Protein AF-0000000079080562 (afdb_homodimer)

Foldseek 3Di:
DDDDDPPDPPPPPDDPVVVVVVVVVVVVPPPPPPPPPPPPPPPPPPPCPVCDDQDEDADLVSLLCLLQCCVPDPPDDLVNNLRNLLPYPNLVVDDLVSLLVSLVSLQCCCFVVVPLLSSLSSCQSNVVDVSNLVNNLVVLVVLLCCCLPVHPPPRGLSLLSLLSNLLHPHDPQQNDLDCVRDVNVVSSVVSLVVLLVLLQLLLVLQVVVVPPPPPDDPVVNVVSVVPHDDLSSNQSSLQSLLSNCVNNQLSCCVRPVVSLVSLLVRLVSVQVGRPSHDPVSSVSSVVSNVSSVVSPPPPPPPPPPPVPPPPPPPDD/DDDPDPPDPPPPPDPPVVVVVVVVVVVVPPPPPPPPPPPPPPPPPPPCPVCDDQDEDADLVSLLCLLQCCVPDPPDDLVNNLRNLLPYPNLVVDDLVSLLVSLVSLQCCCFVVVPLLSSLSSCQSNVVDVSNLVNNLVVLVVLLCCCLPVHPPPRGLSLLSLLSNLLHPHDPQQNDLDCVRDVNVVSSVVSLVVLLVLLQLLLVLQVVVVPPPPPDDPPVNVVSVVPHDDLSSNQSSLQSLLSNCVNNQLSCCVRPVVSLVSLLVRLVSVQVGRPSHDPVSSVSSVVSNVSSVVSPPPPPPPPPPPPPPPPPPPDD

Solvent-accessible surface area (backbone atoms only — not comparable to full-atom values): 36280 Å² total; per-residue (Å²): 136,83,77,78,77,82,77,80,82,68,84,69,71,79,71,72,67,66,58,59,59,56,56,57,58,56,62,63,63,66,68,65,76,71,70,85,70,70,78,69,69,70,62,68,69,64,70,67,72,71,74,64,76,77,56,88,40,82,47,70,67,52,48,50,48,56,65,64,30,60,84,70,40,87,81,54,50,74,64,51,51,46,48,21,57,62,65,28,69,47,66,80,72,54,51,70,69,55,45,48,52,50,45,52,50,44,49,43,37,25,35,74,70,60,39,30,63,61,44,50,60,48,44,64,63,46,56,77,36,65,66,45,43,53,50,44,38,50,50,50,51,52,52,54,48,41,36,42,75,75,39,50,82,90,64,46,56,57,37,40,44,44,25,38,53,69,56,46,90,53,56,81,85,43,59,49,67,37,65,90,58,16,44,55,46,22,48,45,52,48,52,52,51,46,37,52,48,54,49,44,53,48,46,50,50,50,55,50,59,72,69,48,65,85,82,60,64,76,64,61,59,48,53,54,59,67,67,48,72,57,57,67,42,49,39,40,30,54,42,39,53,32,44,22,49,67,60,31,43,58,50,38,44,75,72,37,48,67,58,47,49,52,51,53,63,46,49,52,50,44,41,31,60,33,78,72,47,46,36,70,50,24,47,44,45,52,50,42,54,53,48,57,56,54,59,67,51,70,70,73,70,61,62,75,56,74,59,75,67,76,77,65,77,51,78,106,135,86,81,80,79,80,77,80,84,69,83,69,70,79,71,67,68,65,56,57,59,54,54,58,56,55,60,63,64,66,68,65,75,73,69,82,70,70,78,70,67,73,62,68,70,64,72,68,71,71,76,66,77,77,56,87,40,80,48,69,67,52,49,48,48,57,66,67,29,61,84,71,40,86,81,52,52,72,65,51,50,44,49,21,57,62,66,30,69,47,66,80,72,53,52,69,70,54,44,49,52,48,45,50,50,44,49,43,35,24,34,74,70,60,39,31,64,62,44,49,59,45,43,64,62,47,56,77,35,66,66,45,46,54,49,44,39,52,51,50,50,51,52,52,48,41,36,41,75,74,40,51,81,91,65,45,55,57,38,40,45,44,26,38,53,69,55,47,90,52,56,80,87,42,59,47,67,36,65,90,56,17,44,56,48,23,49,45,52,49,52,53,51,47,36,50,48,53,48,43,54,45,46,51,48,49,54,50,58,70,69,48,66,83,82,60,63,76,65,61,59,48,53,54,58,68,68,50,72,57,57,66,41,50,38,40,30,53,42,39,54,30,43,21,49,67,61,32,42,57,51,38,44,76,74,35,48,68,59,46,49,52,50,53,65,48,48,51,51,44,42,30,60,32,78,71,46,45,35,70,48,25,47,44,45,52,52,43,54,54,48,56,56,55,57,68,51,68,70,74,69,64,64,74,56,74,58,74,66,78,77,65,76,52,80,107

Radius of gyration: 35.45 Å; Cα contacts (8 Å, |Δi|>4): 599; chains: 2; bounding box: 99×97×99 Å

InterPro domains:
  IPR056044 Domain of unknown function DUF7627 [PF24628] (63-303)

pLDDT: mean 77.0, std 26.64, range [24.14, 98.62]

Structure (mmCIF, N/CA/C/O backbone):
data_AF-0000000079080562-model_v1
#
loop_
_entity.id
_entity.type
_entity.pdbx_description
1 polymer 'DUF7627 domain-containing protein'
#
loop_
_atom_site.group_PDB
_atom_site.id
_atom_site.type_symbol
_atom_site.label_atom_id
_atom_site.label_alt_id
_atom_site.label_comp_id
_atom_site.label_asym_id
_atom_site.label_entity_id
_atom_site.label_seq_id
_atom_site.pdbx_PDB_ins_code
_atom_site.Cartn_x
_atom_site.Cartn_y
_atom_site.Cartn_z
_atom_site.occupancy
_atom_site.B_iso_or_equiv
_atom_site.auth_seq_id
_atom_site.auth_comp_id
_atom_site.auth_asym_id
_atom_site.auth_atom_id
_atom_site.pdbx_PDB_model_num
ATOM 1 N N . MET A 1 1 ? 1.266 36.375 -52.375 1 26.22 1 MET A N 1
ATOM 2 C CA . MET A 1 1 ? 1.327 35.125 -51.625 1 26.22 1 MET A CA 1
ATOM 3 C C . MET A 1 1 ? 0.136 35 -50.688 1 26.22 1 MET A C 1
ATOM 5 O O . MET A 1 1 ? -0.06 35.844 -49.812 1 26.22 1 MET A O 1
ATOM 9 N N . SER A 1 2 ? -1.02 34.438 -51.156 1 26.39 2 SER A N 1
ATOM 10 C CA . SER A 1 2 ? -2.443 34.531 -50.844 1 26.39 2 SER A CA 1
ATOM 11 C C . SER A 1 2 ? -2.771 33.906 -49.5 1 26.39 2 SER A C 1
ATOM 13 O O . SER A 1 2 ? -2.27 32.844 -49.156 1 26.39 2 SER A O 1
ATOM 15 N N . ARG A 1 3 ? -3.211 34.781 -48.531 1 29.75 3 ARG A N 1
ATOM 16 C CA . ARG A 1 3 ? -3.518 34.719 -47.125 1 29.75 3 ARG A CA 1
ATOM 17 C C . ARG A 1 3 ? -4.621 33.719 -46.844 1 29.75 3 ARG A C 1
ATOM 19 O O . ARG A 1 3 ? -5.738 33.844 -47.344 1 29.75 3 ARG A O 1
ATOM 26 N N . PRO A 1 4 ? -4.246 32.375 -46.625 1 30.38 4 PRO A N 1
ATOM 27 C CA . PRO A 1 4 ? -5.184 31.25 -46.656 1 30.38 4 PRO A CA 1
ATOM 28 C C . PRO A 1 4 ? -6.34 31.422 -45.656 1 30.38 4 PRO A C 1
ATOM 30 O O . PRO A 1 4 ? -6.195 32.125 -44.656 1 30.38 4 PRO A O 1
ATOM 33 N N . GLU A 1 5 ? -7.531 31.438 -46.156 1 25.5 5 GLU A N 1
ATOM 34 C CA . GLU A 1 5 ? -8.898 31.688 -45.688 1 25.5 5 GLU A CA 1
ATOM 35 C C . GLU A 1 5 ? -9.25 30.828 -44.5 1 25.5 5 GLU A C 1
ATOM 37 O O . GLU A 1 5 ? -8.984 29.625 -44.469 1 25.5 5 GLU A O 1
ATOM 42 N N . ARG A 1 6 ? -9.391 31.453 -43.312 1 25.45 6 ARG A N 1
ATOM 43 C CA . ARG A 1 6 ? -9.75 31.078 -41.938 1 25.45 6 ARG A CA 1
ATOM 44 C C . ARG A 1 6 ? -11.086 30.344 -41.906 1 25.45 6 ARG A C 1
ATOM 46 O O . ARG A 1 6 ? -12.141 30.953 -42.156 1 25.45 6 ARG A O 1
ATOM 53 N N . ARG A 1 7 ? -11.109 29.062 -42.375 1 27.81 7 ARG A N 1
ATOM 54 C CA . ARG A 1 7 ? -12.289 28.219 -42.469 1 27.81 7 ARG A CA 1
ATOM 55 C C . ARG A 1 7 ? -13.062 28.219 -41.156 1 27.81 7 ARG A C 1
ATOM 57 O O . ARG A 1 7 ? -12.477 28.078 -40.062 1 27.81 7 ARG A O 1
ATOM 64 N N . SER A 1 8 ? -14.219 28.859 -41.125 1 24.38 8 SER A N 1
ATOM 65 C CA . SER A 1 8 ? -15.234 29.203 -40.125 1 24.38 8 SER A CA 1
ATOM 66 C C . SER A 1 8 ? -15.727 27.969 -39.375 1 24.38 8 SER A C 1
ATOM 68 O O . SER A 1 8 ? -16.109 26.969 -39.969 1 24.38 8 SER A O 1
ATOM 70 N N . LEU A 1 9 ? -15.281 27.734 -38.094 1 25.52 9 LEU A N 1
ATOM 71 C CA . LEU A 1 9 ? -15.336 26.781 -36.969 1 25.52 9 LEU A CA 1
ATOM 72 C C . LEU A 1 9 ? -16.781 26.531 -36.562 1 25.52 9 LEU A C 1
ATOM 74 O O . LEU A 1 9 ? -17.047 26.062 -35.469 1 25.52 9 LEU A O 1
ATOM 78 N N . ALA A 1 10 ? -17.797 27.125 -37.281 1 24.95 10 ALA A N 1
ATOM 79 C CA . ALA A 1 10 ? -19.109 27.297 -36.688 1 24.95 10 ALA A CA 1
ATOM 80 C C . ALA A 1 10 ? -19.734 25.938 -36.375 1 24.95 10 ALA A C 1
ATOM 82 O O . ALA A 1 10 ? -20.656 25.844 -35.531 1 24.95 10 ALA A O 1
ATOM 83 N N . ASP A 1 11 ? -19.703 24.969 -37.25 1 26.59 11 ASP A N 1
ATOM 84 C CA . ASP A 1 11 ? -20.891 24.125 -37.438 1 26.59 11 ASP A CA 1
ATOM 85 C C . ASP A 1 11 ? -21.031 23.156 -36.25 1 26.59 11 ASP A C 1
ATOM 87 O O . ASP A 1 11 ? -20.625 21.984 -36.344 1 26.59 11 ASP A O 1
ATOM 91 N N . ARG A 1 12 ? -20.688 23.562 -35 1 27.81 12 ARG A N 1
ATOM 92 C CA . ARG A 1 12 ? -20.641 22.547 -33.938 1 27.81 12 ARG A CA 1
ATOM 93 C C . ARG A 1 12 ? -22.016 21.953 -33.688 1 27.81 12 ARG A C 1
ATOM 95 O O . ARG A 1 12 ? -22.953 22.672 -33.344 1 27.81 12 ARG A O 1
ATOM 102 N N . THR A 1 13 ? -22.375 20.906 -34.438 1 29.94 13 THR A N 1
ATOM 103 C CA . THR A 1 13 ? -23.625 20.156 -34.406 1 29.94 13 THR A CA 1
ATOM 104 C C . THR A 1 13 ? -24.016 19.844 -32.938 1 29.94 13 THR A C 1
ATOM 106 O O . THR A 1 13 ? -23.172 19.453 -32.156 1 29.94 13 THR A O 1
ATOM 109 N N . PRO A 1 14 ? -25.078 20.422 -32.469 1 32.69 14 PRO A N 1
ATOM 110 C CA . PRO A 1 14 ? -25.641 20.359 -31.125 1 32.69 14 PRO A CA 1
ATOM 111 C C . PRO A 1 14 ? -25.766 18.922 -30.609 1 32.69 14 PRO A C 1
ATOM 113 O O . PRO A 1 14 ? -26.062 18.016 -31.375 1 32.69 14 PRO A O 1
ATOM 116 N N . ASN A 1 15 ? -24.844 18.516 -29.703 1 28.83 15 ASN A N 1
ATOM 117 C CA . ASN A 1 15 ? -24.578 17.203 -29.141 1 28.83 15 ASN A CA 1
ATOM 118 C C . ASN A 1 15 ? -25.844 16.531 -28.656 1 28.83 15 ASN A C 1
ATOM 120 O O . ASN A 1 15 ? -26.672 17.172 -28 1 28.83 15 ASN A O 1
ATOM 124 N N . SER A 1 16 ? -26.219 15.492 -29.375 1 29.5 16 SER A N 1
ATOM 125 C CA . SER A 1 16 ? -27.359 14.578 -29.375 1 29.5 16 SER A CA 1
ATOM 126 C C . SER A 1 16 ? -27.688 14.078 -27.969 1 29.5 16 SER A C 1
ATOM 128 O O . SER A 1 16 ? -28.578 13.242 -27.797 1 29.5 16 SER A O 1
ATOM 130 N N . ARG A 1 17 ? -26.797 14.492 -27.031 1 27.53 17 ARG A N 1
ATOM 131 C CA . ARG A 1 17 ? -26.906 13.82 -25.734 1 27.53 17 ARG A CA 1
ATOM 132 C C . ARG A 1 17 ? -28.219 14.164 -25.047 1 27.53 17 ARG A C 1
ATOM 134 O O . ARG A 1 17 ? -28.719 13.367 -24.25 1 27.53 17 ARG A O 1
ATOM 141 N N . ASN A 1 18 ? -28.562 15.43 -25.25 1 28.5 18 ASN A N 1
ATOM 142 C CA . ASN A 1 18 ? -29.641 15.93 -24.406 1 28.5 18 ASN A CA 1
ATOM 143 C C . ASN A 1 18 ? -30.984 15.312 -24.781 1 28.5 18 ASN A C 1
ATOM 145 O O . ASN A 1 18 ? -31.969 15.445 -24.047 1 28.5 18 ASN A O 1
ATOM 149 N N . GLN A 1 19 ? -31.031 14.938 -26.062 1 32.22 19 GLN A N 1
ATOM 150 C CA . GLN A 1 19 ? -32.375 14.57 -26.547 1 32.22 19 GLN A CA 1
ATOM 151 C C . GLN A 1 19 ? -32.844 13.273 -25.891 1 32.22 19 GLN A C 1
ATOM 153 O O . GLN A 1 19 ? -34.031 13.102 -25.641 1 32.22 19 GLN A O 1
ATOM 158 N N . ARG A 1 20 ? -31.844 12.422 -25.703 1 31.52 20 ARG A N 1
ATOM 159 C CA . ARG A 1 20 ? -32.25 11.07 -25.359 1 31.52 20 ARG A CA 1
ATOM 160 C C . ARG A 1 20 ? -32.844 11.016 -23.953 1 31.52 20 ARG A C 1
ATOM 162 O O . ARG A 1 20 ? -33.594 10.102 -23.609 1 31.52 20 ARG A O 1
ATOM 169 N N . LEU A 1 21 ? -32.344 12.008 -23.141 1 32.84 21 LEU A N 1
ATOM 170 C CA . LEU A 1 21 ? -32.781 11.969 -21.75 1 32.84 21 LEU A CA 1
ATOM 171 C C . LEU A 1 21 ? -34.281 12.25 -21.641 1 32.84 21 LEU A C 1
ATOM 173 O O . LEU A 1 21 ? -34.969 11.641 -20.828 1 32.84 21 LEU A O 1
ATOM 177 N N . PHE A 1 22 ? -34.688 13.156 -22.531 1 37.94 22 PHE A N 1
ATOM 178 C CA . PHE A 1 22 ? -36.062 13.641 -22.422 1 37.94 22 PHE A CA 1
ATOM 179 C C . PHE A 1 22 ? -37.031 12.539 -22.781 1 37.94 22 PHE A C 1
ATOM 181 O O . PHE A 1 22 ? -38.156 12.5 -22.266 1 37.94 22 PHE A O 1
ATOM 188 N N . ALA A 1 23 ? -36.594 11.781 -23.766 1 38.5 23 ALA A N 1
ATOM 189 C CA . ALA A 1 23 ? -37.531 10.789 -24.281 1 38.5 23 ALA A CA 1
ATOM 190 C C . ALA A 1 23 ? -37.906 9.773 -23.203 1 38.5 23 ALA A C 1
ATOM 192 O O . ALA A 1 23 ? -39.031 9.305 -23.125 1 38.5 23 ALA A O 1
ATOM 193 N N . SER A 1 24 ? -36.844 9.516 -22.375 1 33.28 24 SER A N 1
ATOM 194 C CA . SER A 1 24 ? -37.062 8.43 -21.438 1 33.28 24 SER A CA 1
ATOM 195 C C . SER A 1 24 ? -38.031 8.836 -20.328 1 33.28 24 SER A C 1
ATOM 197 O O . SER A 1 24 ? -38.656 7.984 -19.703 1 33.28 24 SER A O 1
ATOM 199 N N . ILE A 1 25 ? -38.031 10.156 -20.047 1 35.88 25 ILE A N 1
ATOM 200 C CA . ILE A 1 25 ? -38.844 10.586 -18.922 1 35.88 25 ILE A CA 1
ATOM 201 C C . ILE A 1 25 ? -40.344 10.461 -19.297 1 35.88 25 ILE A C 1
ATOM 203 O O . ILE A 1 25 ? -41.156 10.078 -18.453 1 35.88 25 ILE A O 1
ATOM 207 N N . GLN A 1 26 ? -40.531 10.805 -20.562 1 34.72 26 GLN A N 1
ATOM 208 C CA . GLN A 1 26 ? -41.938 10.898 -20.953 1 34.72 26 GLN A CA 1
ATOM 209 C C . GLN A 1 26 ? -42.625 9.531 -20.875 1 34.72 26 GLN A C 1
ATOM 211 O O . GLN A 1 26 ? -43.812 9.445 -20.562 1 34.72 26 GLN A O 1
ATOM 216 N N . SER A 1 27 ? -41.781 8.578 -21.312 1 32.78 27 SER A N 1
ATOM 217 C CA . SER A 1 27 ? -42.438 7.281 -21.469 1 32.78 27 SER A CA 1
ATOM 218 C C . SER A 1 27 ? -42.938 6.762 -20.125 1 32.78 27 SER A C 1
ATOM 220 O O . SER A 1 27 ? -43.75 5.836 -20.078 1 32.78 27 SER A O 1
ATOM 222 N N . THR A 1 28 ? -42.219 7.293 -19.031 1 32.28 28 THR A N 1
ATOM 223 C CA . THR A 1 28 ? -42.562 6.715 -17.734 1 32.28 28 THR A CA 1
ATOM 224 C C . THR A 1 28 ? -43.969 7.125 -17.312 1 32.28 28 THR A C 1
ATOM 226 O O . THR A 1 28 ? -44.562 6.5 -16.422 1 32.28 28 THR A O 1
ATOM 229 N N . LEU A 1 29 ? -44.344 8.32 -17.828 1 32.84 29 LEU A N 1
ATOM 230 C CA . LEU A 1 29 ? -45.562 8.828 -17.219 1 32.84 29 LEU A CA 1
ATOM 231 C C . LEU A 1 29 ? -46.781 8 -17.656 1 32.84 29 LEU A C 1
ATOM 233 O O . LEU A 1 29 ? -47.875 8.156 -17.109 1 32.84 29 LEU A O 1
ATOM 237 N N . ASN A 1 30 ? -46.688 7.555 -18.984 1 31.64 30 ASN A N 1
ATOM 238 C CA . ASN A 1 30 ? -47.969 6.98 -19.375 1 31.64 30 ASN A CA 1
ATOM 239 C C . ASN A 1 30 ? -48.25 5.668 -18.656 1 31.64 30 ASN A C 1
ATOM 241 O O . ASN A 1 30 ? -47.531 4.68 -18.859 1 31.64 30 ASN A O 1
ATOM 245 N N . GLY A 1 31 ? -48.594 5.676 -17.375 1 32.25 31 GLY A N 1
ATOM 246 C CA . GLY A 1 31 ? -48.938 4.711 -16.344 1 32.25 31 GLY A CA 1
ATOM 247 C C . GLY A 1 31 ? -49.938 3.674 -16.812 1 32.25 31 GLY A C 1
ATOM 248 O O . GLY A 1 31 ? -51 3.531 -16.234 1 32.25 31 GLY A O 1
ATOM 249 N N . GLY A 1 32 ? -49.906 3.418 -18.203 1 31.72 32 GLY A N 1
ATOM 250 C CA . GLY A 1 32 ? -51 2.529 -18.547 1 31.72 32 GLY A CA 1
ATOM 251 C C . GLY A 1 32 ? -51.062 1.307 -17.656 1 31.72 32 GLY A C 1
ATOM 252 O O . GLY A 1 32 ? -50.094 0.959 -16.984 1 31.72 32 GLY A O 1
ATOM 253 N N . THR A 1 33 ? -52.312 0.915 -17.328 1 36.25 33 THR A N 1
ATOM 254 C CA . THR A 1 33 ? -52.75 -0.177 -16.453 1 36.25 33 THR A CA 1
ATOM 255 C C . THR A 1 33 ? -52 -1.464 -16.797 1 36.25 33 THR A C 1
ATOM 257 O O . THR A 1 33 ? -52.031 -1.923 -17.953 1 36.25 33 THR A O 1
ATOM 260 N N . PRO A 1 34 ? -50.781 -1.65 -16.328 1 34.56 34 PRO A N 1
ATOM 261 C CA . PRO A 1 34 ? -50.031 -2.746 -16.906 1 34.56 34 PRO A CA 1
ATOM 262 C C . PRO A 1 34 ? -50.781 -4.059 -16.953 1 34.56 34 PRO A C 1
ATOM 264 O O . PRO A 1 34 ? -51.562 -4.367 -16.031 1 34.56 34 PRO A O 1
ATOM 267 N N . PRO A 1 35 ? -51.281 -4.398 -18.172 1 33.09 35 PRO A N 1
ATOM 268 C CA . PRO A 1 35 ? -52.062 -5.625 -18.219 1 33.09 35 PRO A CA 1
ATOM 269 C C . PRO A 1 35 ? -51.5 -6.73 -17.328 1 33.09 35 PRO A C 1
ATOM 271 O O . PRO A 1 35 ? -50.312 -6.715 -17 1 33.09 35 PRO A O 1
ATOM 274 N N . THR A 1 36 ? -52.469 -7.527 -16.609 1 33.56 36 THR A N 1
ATOM 275 C CA . THR A 1 36 ? -52.219 -8.672 -15.742 1 33.56 36 THR A CA 1
ATOM 276 C C . THR A 1 36 ? -51.25 -9.648 -16.391 1 33.56 36 THR A C 1
ATOM 278 O O . THR A 1 36 ? -51.594 -10.328 -17.359 1 33.56 36 THR A O 1
ATOM 281 N N . ILE A 1 37 ? -50.094 -9.156 -16.766 1 29.69 37 ILE A N 1
ATOM 282 C CA . ILE A 1 37 ? -49.25 -10.086 -17.516 1 29.69 37 ILE A CA 1
ATOM 283 C C . ILE A 1 37 ? -49.15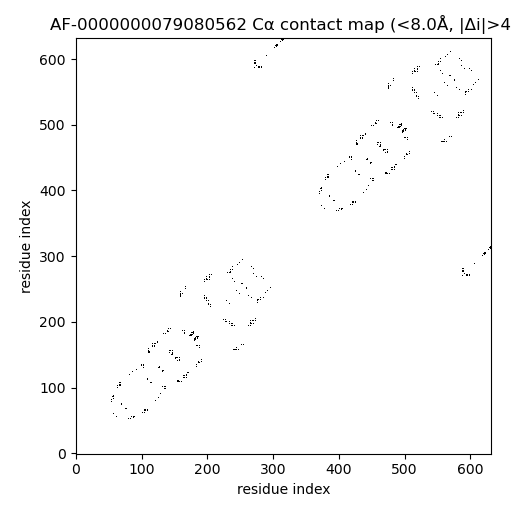6 -11.414 -16.766 1 29.69 37 ILE A C 1
ATOM 285 O O . ILE A 1 37 ? -48.906 -11.445 -15.57 1 29.69 37 ILE A O 1
ATOM 289 N N . ALA A 1 38 ? -49.906 -12.477 -17.312 1 30.75 38 ALA A N 1
ATOM 290 C CA . ALA A 1 38 ? -49.938 -13.883 -16.922 1 30.75 38 ALA A CA 1
ATOM 291 C C . ALA A 1 38 ? -48.562 -14.328 -16.375 1 30.75 38 ALA A C 1
ATOM 293 O O . ALA A 1 38 ? -47.531 -13.867 -16.844 1 30.75 38 ALA A O 1
ATOM 294 N N . ALA A 1 39 ? -48.5 -14.773 -15.156 1 31.03 39 ALA A N 1
ATOM 295 C CA . ALA A 1 39 ? -47.375 -15.406 -14.438 1 31.03 39 ALA A CA 1
ATOM 296 C C . ALA A 1 39 ? -46.562 -16.281 -15.367 1 31.03 39 ALA A C 1
ATOM 298 O O . ALA A 1 39 ? -47.031 -17.328 -15.836 1 31.03 39 ALA A O 1
ATOM 299 N N . ASN A 1 40 ? -46 -15.609 -16.438 1 28.22 40 ASN A N 1
ATOM 300 C CA . ASN A 1 40 ? -45.188 -16.469 -17.297 1 28.22 40 ASN A CA 1
ATOM 301 C C . ASN A 1 40 ? -44.406 -17.484 -16.484 1 28.22 40 ASN A C 1
ATOM 303 O O . ASN A 1 40 ? -43.625 -17.109 -15.609 1 28.22 40 ASN A O 1
ATOM 307 N N . SER A 1 41 ? -45.031 -18.594 -16.203 1 31.11 41 SER A N 1
ATOM 308 C CA . SER A 1 41 ? -44.375 -19.766 -15.641 1 31.11 41 SER A CA 1
ATOM 309 C C . SER A 1 41 ? -42.938 -19.875 -16.109 1 31.11 41 SER A C 1
ATOM 311 O O . SER A 1 41 ? -42.656 -19.938 -17.312 1 31.11 41 SER A O 1
ATOM 313 N N . ARG A 1 42 ? -42.094 -19.047 -15.531 1 31.88 42 ARG A N 1
ATOM 314 C CA . ARG A 1 42 ? -40.688 -19.25 -15.812 1 31.88 42 ARG A CA 1
ATOM 315 C C . ARG A 1 42 ? -40.375 -20.719 -16.078 1 31.88 42 ARG A C 1
ATOM 317 O O . ARG A 1 42 ? -40.438 -21.547 -15.18 1 31.88 42 ARG A O 1
ATOM 324 N N . LYS A 1 43 ? -40.906 -21.094 -17.234 1 33.5 43 LYS A N 1
ATOM 325 C CA . LYS A 1 43 ? -40.375 -22.406 -17.609 1 33.5 43 LYS A CA 1
ATOM 326 C C . LYS A 1 43 ? -38.938 -22.594 -17.109 1 33.5 43 LYS A C 1
ATOM 328 O O . LYS A 1 43 ? -38.094 -21.734 -17.344 1 33.5 43 LYS A O 1
ATOM 333 N N . GLU A 1 44 ? -38.844 -23.094 -15.969 1 34.03 44 GLU A N 1
ATOM 334 C CA . GLU A 1 44 ? -37.531 -23.641 -15.586 1 34.03 44 GLU A CA 1
ATOM 335 C C . GLU A 1 44 ? -36.719 -24.016 -16.812 1 34.03 44 GLU A C 1
ATOM 337 O O . GLU A 1 44 ? -37.125 -24.859 -17.609 1 34.03 44 GLU A O 1
ATOM 342 N N . ARG A 1 45 ? -36.281 -22.984 -17.547 1 34.75 45 ARG A N 1
ATOM 343 C CA . ARG A 1 45 ? -35.344 -23.391 -18.562 1 34.75 45 ARG A CA 1
ATOM 344 C C . ARG A 1 45 ? -34.625 -24.672 -18.156 1 34.75 45 ARG A C 1
ATOM 346 O O . ARG A 1 45 ? -33.906 -24.703 -17.156 1 34.75 45 ARG A O 1
ATOM 353 N N . GLU A 1 46 ? -35.406 -25.641 -18.094 1 31.83 46 GLU A N 1
ATOM 354 C CA . GLU A 1 46 ? -34.688 -26.906 -17.984 1 31.83 46 GLU A CA 1
ATOM 355 C C . GLU A 1 46 ? -33.312 -26.828 -18.625 1 31.83 46 GLU A C 1
ATOM 357 O O . GLU A 1 46 ? -33.188 -26.594 -19.828 1 31.83 46 GLU A O 1
ATOM 362 N N . LYS A 1 47 ? -32.344 -26.031 -18.016 1 39.53 47 LYS A N 1
ATOM 363 C CA . LYS A 1 47 ? -30.984 -26.25 -18.531 1 39.53 47 LYS A CA 1
ATOM 364 C C . LYS A 1 47 ? -30.859 -27.594 -19.234 1 39.53 47 LYS A C 1
ATOM 366 O O . LYS A 1 47 ? -31.016 -28.641 -18.594 1 39.53 47 LYS A O 1
ATOM 371 N N . GLN A 1 48 ? -31.531 -27.672 -20.359 1 33.72 48 GLN A N 1
ATOM 372 C CA . GLN A 1 48 ? -31.219 -28.859 -21.156 1 33.72 48 GLN A CA 1
ATOM 373 C C . GLN A 1 48 ? -29.812 -29.359 -20.859 1 33.72 48 GLN A C 1
ATOM 375 O O . GLN A 1 48 ? -28.828 -28.734 -21.266 1 33.72 48 GLN A O 1
ATOM 380 N N . LYS A 1 49 ? -29.359 -29.562 -19.688 1 44.53 49 LYS A N 1
ATOM 381 C CA . LYS A 1 49 ? -28.203 -30.453 -19.562 1 44.53 49 LYS A CA 1
ATOM 382 C C . LYS A 1 49 ? -28.125 -31.406 -20.75 1 44.53 49 LYS A C 1
ATOM 384 O O . LYS A 1 49 ? -28.875 -32.375 -20.844 1 44.53 49 LYS A O 1
ATOM 389 N N . ALA A 1 50 ? -28.109 -30.797 -21.844 1 47.31 50 ALA A N 1
ATOM 390 C CA . ALA A 1 50 ? -27.984 -31.516 -23.109 1 47.31 50 ALA A CA 1
ATOM 391 C C . ALA A 1 50 ? -27.016 -32.688 -22.969 1 47.31 50 ALA A C 1
ATOM 393 O O . ALA A 1 50 ? -25.812 -32.5 -22.797 1 47.31 50 ALA A O 1
ATOM 394 N N . ASN A 1 51 ? -27.375 -33.719 -22.266 1 54.62 51 ASN A N 1
ATOM 395 C CA . ASN A 1 51 ? -26.703 -35 -22.109 1 54.62 51 ASN A CA 1
ATOM 396 C C . ASN A 1 51 ? -26.172 -35.5 -23.453 1 54.62 51 ASN A C 1
ATOM 398 O O . ASN A 1 51 ? -26.859 -36.219 -24.172 1 54.62 51 ASN A O 1
ATOM 402 N N . GLU A 1 52 ? -25.547 -34.812 -24.109 1 66.38 52 GLU A N 1
ATOM 403 C CA . GLU A 1 52 ? -24.906 -35.375 -25.297 1 66.38 52 GLU A CA 1
ATOM 404 C C . GLU A 1 52 ? -24.203 -36.688 -24.969 1 66.38 52 GLU A C 1
ATOM 406 O O . GLU A 1 52 ? -23.703 -36.875 -23.859 1 66.38 52 GLU A O 1
ATOM 411 N N . PRO A 1 53 ? -24.406 -37.594 -25.781 1 79.75 53 PRO A N 1
ATOM 412 C CA . PRO A 1 53 ? -23.828 -38.906 -25.516 1 79.75 53 PRO A CA 1
ATOM 413 C C . PRO A 1 53 ? -22.312 -38.875 -25.344 1 79.75 53 PRO A C 1
ATOM 415 O O . PRO A 1 53 ? -21.656 -37.969 -25.906 1 79.75 53 PRO A O 1
ATOM 418 N N . ILE A 1 54 ? -21.812 -39.688 -24.5 1 83.62 54 ILE A N 1
ATOM 419 C CA . ILE A 1 54 ? -20.375 -39.844 -24.234 1 83.62 54 ILE A CA 1
ATOM 420 C C . ILE A 1 54 ? -19.672 -40.375 -25.484 1 83.62 54 ILE A C 1
ATOM 422 O O . ILE A 1 54 ? -20.125 -41.344 -26.094 1 83.62 54 ILE A O 1
ATOM 426 N N . GLU A 1 55 ? -18.766 -39.625 -25.938 1 83.12 55 GLU A N 1
ATOM 427 C CA . GLU A 1 55 ? -17.922 -40.062 -27.062 1 83.12 55 GLU A CA 1
ATOM 428 C C . GLU A 1 55 ? -16.828 -41 -26.594 1 83.12 55 GLU A C 1
ATOM 430 O O . GLU A 1 55 ? -16.125 -40.719 -25.625 1 83.12 55 GLU A O 1
ATOM 435 N N . GLU A 1 56 ? -16.719 -42.062 -27.266 1 85 56 GLU A N 1
ATOM 436 C CA . GLU A 1 56 ? -15.688 -43.031 -26.906 1 85 56 GLU A CA 1
ATOM 437 C C . GLU A 1 56 ? -14.312 -42.594 -27.406 1 85 56 GLU A C 1
ATOM 439 O O . GLU A 1 56 ? -14.148 -42.281 -28.578 1 85 56 GLU A O 1
ATOM 444 N N . LEU A 1 57 ? -13.344 -42.594 -26.5 1 87.5 57 LEU A N 1
ATOM 445 C CA . LEU A 1 57 ? -11.953 -42.281 -26.812 1 87.5 57 LEU A CA 1
ATOM 446 C C . LEU A 1 57 ? -11.078 -43.531 -26.734 1 87.5 57 LEU A C 1
ATOM 448 O O . LEU A 1 57 ? -10.914 -44.094 -25.656 1 87.5 57 LEU A O 1
ATOM 452 N N . ASN A 1 58 ? -10.516 -43.875 -27.906 1 87.75 58 ASN A N 1
ATOM 453 C CA . ASN A 1 58 ? -9.898 -45.188 -27.938 1 87.75 58 ASN A CA 1
ATOM 454 C C . ASN A 1 58 ? -8.383 -45.094 -28.047 1 87.75 58 ASN A C 1
ATOM 456 O O . ASN A 1 58 ? -7.688 -46.125 -28.047 1 87.75 58 ASN A O 1
ATOM 460 N N . ASP A 1 59 ? -7.902 -43.969 -28.25 1 89.69 59 ASP A N 1
ATOM 461 C CA . ASP A 1 59 ? -6.453 -43.812 -28.328 1 89.69 59 ASP A CA 1
ATOM 462 C C . ASP A 1 59 ? -6.012 -42.469 -27.812 1 89.69 59 ASP A C 1
ATOM 464 O O . ASP A 1 59 ? -6.848 -41.625 -27.453 1 89.69 59 ASP A O 1
ATOM 468 N N . LEU A 1 60 ? -4.734 -42.375 -27.734 1 92.19 60 LEU A N 1
ATOM 469 C CA . LEU A 1 60 ? -4.125 -41.188 -27.141 1 92.19 60 LEU A CA 1
ATOM 470 C C . LEU A 1 60 ? -4.434 -39.938 -27.984 1 92.19 60 LEU A C 1
ATOM 472 O O . LEU A 1 60 ? -4.734 -38.875 -27.438 1 92.19 60 LEU A O 1
ATOM 476 N N . ASP A 1 61 ? -4.375 -40.062 -29.297 1 91.56 61 ASP A N 1
ATOM 477 C CA . ASP A 1 61 ? -4.605 -38.906 -30.188 1 91.56 61 ASP A CA 1
ATOM 478 C C . ASP A 1 61 ? -6.02 -38.375 -30.031 1 91.56 61 ASP A C 1
ATOM 480 O O . ASP A 1 61 ? -6.227 -37.156 -30.078 1 91.56 61 ASP A O 1
ATOM 484 N N . ALA A 1 62 ? -6.906 -39.219 -29.812 1 89.38 62 ALA A N 1
ATOM 485 C CA . ALA A 1 62 ? -8.289 -38.781 -29.609 1 89.38 62 ALA A CA 1
ATOM 486 C C . ALA A 1 62 ? -8.445 -37.969 -28.328 1 89.38 62 ALA A C 1
ATOM 488 O O . ALA A 1 62 ? -9.18 -37 -28.297 1 89.38 62 ALA A O 1
ATOM 489 N N . ILE A 1 63 ? -7.762 -38.438 -27.312 1 90.12 63 ILE A N 1
ATOM 490 C CA . ILE A 1 63 ? -7.809 -37.75 -26.031 1 90.12 63 ILE A CA 1
ATOM 491 C C . ILE A 1 63 ? -7.184 -36.344 -26.156 1 90.12 63 ILE A C 1
ATOM 493 O O . ILE A 1 63 ? -7.773 -35.344 -25.75 1 90.12 63 ILE A O 1
ATOM 497 N N . ILE A 1 64 ? -6.074 -36.312 -26.797 1 90.94 64 ILE A N 1
ATOM 498 C CA . ILE A 1 64 ? -5.336 -35.062 -26.953 1 90.94 64 ILE A CA 1
ATOM 499 C C . ILE A 1 64 ? -6.145 -34.094 -27.812 1 90.94 64 ILE A C 1
ATOM 501 O O . ILE A 1 64 ? -6.188 -32.906 -27.531 1 90.94 64 ILE A O 1
ATOM 505 N N . THR A 1 65 ? -6.754 -34.594 -28.797 1 88.06 65 THR A N 1
ATOM 506 C CA . THR A 1 65 ? -7.582 -33.75 -29.656 1 88.06 65 THR A CA 1
ATOM 507 C C . THR A 1 65 ? -8.742 -33.156 -28.875 1 88.06 65 THR A C 1
ATOM 509 O O . THR A 1 65 ? -9.109 -32 -29.094 1 88.06 65 THR A O 1
ATOM 512 N N . GLN A 1 66 ? -9.328 -33.969 -27.984 1 85.75 66 GLN A N 1
ATOM 513 C CA . GLN A 1 66 ? -10.406 -33.469 -27.125 1 85.75 66 GLN A CA 1
ATOM 514 C C . GLN A 1 66 ? -9.93 -32.312 -26.25 1 85.75 66 GLN A C 1
ATOM 516 O O . GLN A 1 66 ? -10.633 -31.297 -26.109 1 85.75 66 GLN A O 1
ATOM 521 N N . ILE A 1 67 ? -8.781 -32.469 -25.719 1 85.25 67 ILE A N 1
ATOM 522 C CA . ILE A 1 67 ? -8.219 -31.5 -24.797 1 85.25 67 ILE A CA 1
ATOM 523 C C . ILE A 1 67 ? -7.871 -30.203 -25.547 1 85.25 67 ILE A C 1
ATOM 525 O O . ILE A 1 67 ? -8.133 -29.109 -25.047 1 85.25 67 ILE A O 1
ATOM 529 N N . SER A 1 68 ? -7.371 -30.344 -26.734 1 78.75 68 SER A N 1
ATOM 530 C CA . SER A 1 68 ? -6.891 -29.203 -27.5 1 78.75 68 SER A CA 1
ATOM 531 C C . SER A 1 68 ? -8.039 -28.5 -28.234 1 78.75 68 SER A C 1
ATOM 533 O O . SER A 1 68 ? -7.902 -27.344 -28.656 1 78.75 68 SER A O 1
ATOM 535 N N . ASP A 1 69 ? -9.148 -29.172 -28.453 1 68.38 69 ASP A N 1
ATOM 536 C CA . ASP A 1 69 ? -10.273 -28.703 -29.25 1 68.38 69 ASP A CA 1
ATOM 537 C C . ASP A 1 69 ? -11.07 -27.641 -28.484 1 68.38 69 ASP A C 1
ATOM 539 O O . ASP A 1 69 ? -12.008 -27.062 -29.031 1 68.38 69 ASP A O 1
ATOM 543 N N . LEU A 1 70 ? -10.938 -27.422 -27.219 1 62.22 70 LEU A N 1
ATOM 544 C CA . LEU A 1 70 ? -11.82 -26.5 -26.5 1 62.22 70 LEU A CA 1
ATOM 545 C C . LEU A 1 70 ? -12.016 -25.219 -27.297 1 62.22 70 LEU A C 1
ATOM 547 O O . LEU A 1 70 ? -13.117 -24.656 -27.328 1 62.22 70 LEU A O 1
ATOM 551 N N . LYS A 1 71 ? -11.016 -24.562 -27.859 1 58 71 LYS A N 1
ATOM 552 C CA . LYS A 1 71 ? -11.203 -23.344 -28.625 1 58 71 LYS A CA 1
ATOM 553 C C . LYS A 1 71 ? -11.766 -23.641 -30.016 1 58 71 LYS A C 1
ATOM 555 O O . LYS A 1 71 ? -12.336 -22.766 -30.656 1 58 71 LYS A O 1
ATOM 560 N N . ILE A 1 72 ? -11.484 -24.781 -30.484 1 50.34 72 ILE A N 1
ATOM 561 C CA . ILE A 1 72 ? -11.781 -25 -31.891 1 50.34 72 ILE A CA 1
ATOM 562 C C . ILE A 1 72 ? -13.242 -25.422 -32.031 1 50.34 72 ILE A C 1
ATOM 564 O O . ILE A 1 72 ? -13.922 -25.016 -33 1 50.34 72 ILE A O 1
ATOM 568 N N . ARG A 1 73 ? -13.711 -26.312 -31.203 1 50.5 73 ARG A N 1
ATOM 569 C CA . ARG A 1 73 ? -15.047 -26.828 -31.484 1 50.5 73 ARG A CA 1
ATOM 570 C C . ARG A 1 73 ? -16.078 -26.219 -30.562 1 50.5 73 ARG A C 1
ATOM 572 O O . ARG A 1 73 ? -15.961 -26.328 -29.328 1 50.5 73 ARG A O 1
ATOM 579 N N . SER A 1 74 ? -16.672 -25.266 -31.047 1 50.44 74 SER A N 1
ATOM 580 C CA . SER A 1 74 ? -17.812 -24.625 -30.391 1 50.44 74 SER A CA 1
ATOM 581 C C . SER A 1 74 ? -18.781 -25.656 -29.844 1 50.44 74 SER A C 1
ATOM 583 O O . SER A 1 74 ? -19.656 -25.328 -29.047 1 50.44 74 SER A O 1
ATOM 585 N N . ASP A 1 75 ? -18.703 -26.828 -30.359 1 48.62 75 ASP A N 1
ATOM 586 C CA . ASP A 1 75 ? -19.781 -27.781 -30.172 1 48.62 75 ASP A CA 1
ATOM 587 C C . ASP A 1 75 ? -19.625 -28.547 -28.844 1 48.62 75 ASP A C 1
ATOM 589 O O . ASP A 1 75 ? -20.562 -29.219 -28.391 1 48.62 75 ASP A O 1
ATOM 593 N N . ARG A 1 76 ? -18.422 -28.688 -28.297 1 59.44 76 ARG A N 1
ATOM 594 C CA . ARG A 1 76 ? -18.359 -29.5 -27.094 1 59.44 76 ARG A CA 1
ATOM 595 C C . ARG A 1 76 ? -18.062 -28.656 -25.859 1 59.44 76 ARG A C 1
ATOM 597 O O . ARG A 1 76 ? -17.141 -27.844 -25.875 1 59.44 76 ARG A O 1
ATOM 604 N N . SER A 1 77 ? -19 -28.703 -25.078 1 74.31 77 SER A N 1
ATOM 605 C CA . SER A 1 77 ? -18.859 -27.953 -23.828 1 74.31 77 SER A CA 1
ATOM 606 C C . SER A 1 77 ? -17.781 -28.562 -22.938 1 74.31 77 SER A C 1
ATOM 608 O O . SER A 1 77 ? -17.422 -29.734 -23.094 1 74.31 77 SER A O 1
ATOM 610 N N . ALA A 1 78 ? -17 -27.875 -22.25 1 80.19 78 ALA A N 1
ATOM 611 C CA . ALA A 1 78 ? -16.016 -28.312 -21.266 1 80.19 78 ALA A CA 1
ATOM 612 C C . ALA A 1 78 ? -16.562 -29.469 -20.438 1 80.19 78 ALA A C 1
ATOM 614 O O . ALA A 1 78 ? -15.82 -30.406 -20.109 1 80.19 78 ALA A O 1
ATOM 615 N N . LEU A 1 79 ? -17.781 -29.406 -20.25 1 83.19 79 LEU A N 1
ATOM 616 C CA . LEU A 1 79 ? -18.406 -30.438 -19.453 1 83.19 79 LEU A CA 1
ATOM 617 C C . LEU A 1 79 ? -18.453 -31.766 -20.203 1 83.19 79 LEU A C 1
ATOM 619 O O . LEU A 1 79 ? -18.25 -32.844 -19.625 1 83.19 79 LEU A O 1
ATOM 623 N N . GLN A 1 80 ? -18.703 -31.688 -21.438 1 83.94 80 GLN A N 1
ATOM 624 C CA . GLN A 1 80 ? -18.75 -32.875 -22.25 1 83.94 80 GLN A CA 1
ATOM 625 C C . GLN A 1 80 ? -17.359 -33.531 -22.359 1 83.94 80 GLN A C 1
ATOM 627 O O . GLN A 1 80 ? -17.234 -34.75 -22.281 1 83.94 80 GLN A O 1
ATOM 632 N N . ILE A 1 81 ? -16.438 -32.719 -22.578 1 85.88 81 ILE A N 1
ATOM 633 C CA . ILE A 1 81 ? -15.07 -33.25 -22.672 1 85.88 81 ILE A CA 1
ATOM 634 C C . ILE A 1 81 ? -14.688 -33.938 -21.359 1 85.88 81 ILE A C 1
ATOM 636 O O . ILE A 1 81 ? -14.109 -35.031 -21.375 1 85.88 81 ILE A O 1
ATOM 640 N N . LYS A 1 82 ? -15 -33.344 -20.328 1 87.5 82 LYS A N 1
ATOM 641 C CA . LYS A 1 82 ? -14.719 -33.938 -19.016 1 87.5 82 LYS A CA 1
ATOM 642 C C . LYS A 1 82 ? -15.406 -35.281 -18.875 1 87.5 82 LYS A C 1
ATOM 644 O O . LYS A 1 82 ? -14.812 -36.219 -18.375 1 87.5 82 LYS A O 1
ATOM 649 N N . ARG A 1 83 ? -16.625 -35.312 -19.328 1 88.19 83 ARG A N 1
ATOM 650 C CA . ARG A 1 83 ? -17.375 -36.562 -19.281 1 88.19 83 ARG A CA 1
ATOM 651 C C . ARG A 1 83 ? -16.734 -37.625 -20.172 1 88.19 83 ARG A C 1
ATOM 653 O O . ARG A 1 83 ? -16.625 -38.781 -19.781 1 88.19 83 ARG A O 1
ATOM 660 N N . ASN A 1 84 ? -16.375 -37.188 -21.281 1 89 84 ASN A N 1
ATOM 661 C CA . ASN A 1 84 ? -15.727 -38.125 -22.219 1 89 84 ASN A CA 1
ATOM 662 C C . ASN A 1 84 ? -14.438 -38.688 -21.625 1 89 84 ASN A C 1
ATOM 664 O O . ASN A 1 84 ? -14.188 -39.875 -21.719 1 89 84 ASN A O 1
ATOM 668 N N . ILE A 1 85 ? -13.719 -37.875 -21.031 1 89 85 ILE A N 1
ATOM 669 C CA . ILE A 1 85 ? -12.43 -38.281 -20.469 1 89 85 ILE A CA 1
ATOM 670 C C . ILE A 1 85 ? -12.656 -39.125 -19.234 1 89 85 ILE A C 1
ATOM 672 O O . ILE A 1 85 ? -11.977 -40.156 -19.062 1 89 85 ILE A O 1
ATOM 676 N N . SER A 1 86 ? -13.617 -38.812 -18.484 1 89.5 86 SER A N 1
ATOM 677 C CA . SER A 1 86 ? -13.914 -39.562 -17.266 1 89.5 86 SER A CA 1
ATOM 678 C C . SER A 1 86 ? -14.367 -41 -17.609 1 89.5 86 SER A C 1
ATOM 680 O O . SER A 1 86 ? -14.109 -41.938 -16.844 1 89.5 86 SER A O 1
ATOM 682 N N . ALA A 1 87 ? -14.93 -41.062 -18.734 1 89.38 87 ALA A N 1
ATOM 683 C CA . ALA A 1 87 ? -15.492 -42.344 -19.125 1 89.38 87 ALA A CA 1
ATOM 684 C C . ALA A 1 87 ? -14.508 -43.125 -20 1 89.38 87 ALA A C 1
ATOM 686 O O . ALA A 1 87 ? -14.789 -44.281 -20.391 1 89.38 87 ALA A O 1
ATOM 687 N N . CYS A 1 88 ? -13.453 -42.625 -20.281 1 89.69 88 CYS A N 1
ATOM 688 C CA . CYS A 1 88 ? -12.516 -43.188 -21.234 1 89.69 88 CYS A CA 1
ATOM 689 C C . CYS A 1 88 ? -11.766 -44.375 -20.625 1 89.69 88 CYS A C 1
ATOM 691 O O . CYS A 1 88 ? -10.953 -44.188 -19.703 1 89.69 88 CYS A O 1
ATOM 693 N N . GLY A 1 89 ? -11.961 -45.594 -21.078 1 87.62 89 GLY A N 1
ATOM 694 C CA . GLY A 1 89 ? -11.305 -46.781 -20.562 1 87.62 89 GLY A CA 1
ATOM 695 C C . GLY A 1 89 ? -9.852 -46.906 -20.984 1 87.62 89 GLY A C 1
ATOM 696 O O . GLY A 1 89 ? -9.07 -47.625 -20.344 1 87.62 89 GLY A O 1
ATOM 697 N N . PHE A 1 90 ? -9.484 -46.25 -22 1 92.31 90 PHE A N 1
ATOM 698 C CA . PHE A 1 90 ? -8.133 -46.281 -22.547 1 92.31 90 PHE A CA 1
ATOM 699 C C . PHE A 1 90 ? -7.125 -45.75 -21.547 1 92.31 90 PHE A C 1
ATOM 701 O O . PHE A 1 90 ? -5.953 -46.125 -21.562 1 92.31 90 PHE A O 1
ATOM 708 N N . LEU A 1 91 ? -7.488 -44.938 -20.625 1 93.31 91 LEU A N 1
ATOM 709 C CA . LEU A 1 91 ? -6.613 -44.25 -19.672 1 93.31 91 LEU A CA 1
ATOM 710 C C . LEU A 1 91 ? -5.883 -45.281 -18.797 1 93.31 91 LEU A C 1
ATOM 712 O O . LEU A 1 91 ? -4.723 -45.094 -18.438 1 93.31 91 LEU A O 1
ATOM 716 N N . SER A 1 92 ? -6.594 -46.375 -18.547 1 91.75 92 SER A N 1
ATOM 717 C CA . SER A 1 92 ? -6.031 -47.406 -17.672 1 91.75 92 SER A CA 1
ATOM 718 C C . SER A 1 92 ? -4.918 -48.188 -18.375 1 91.75 92 SER A C 1
ATOM 720 O O . SER A 1 92 ? -4.117 -48.844 -17.719 1 91.75 92 SER A O 1
ATOM 722 N N . GLN A 1 93 ? -4.855 -48.062 -19.656 1 92.69 93 GLN A N 1
ATOM 723 C CA . GLN A 1 93 ? -3.9 -48.844 -20.422 1 92.69 93 GLN A CA 1
ATOM 724 C C . GLN A 1 93 ? -2.688 -48 -20.812 1 92.69 93 GLN A C 1
ATOM 726 O O . GLN A 1 93 ? -1.717 -48.531 -21.375 1 92.69 93 GLN A O 1
ATOM 731 N N . MET A 1 94 ? -2.699 -46.812 -20.469 1 94.06 94 MET A N 1
ATOM 732 C CA . MET A 1 94 ? -1.659 -45.875 -20.906 1 94.06 94 MET A CA 1
ATOM 733 C C . MET A 1 94 ? -0.373 -46.094 -20.109 1 94.06 94 MET A C 1
ATOM 735 O O . MET A 1 94 ? -0.415 -46.375 -18.906 1 94.06 94 MET A O 1
ATOM 739 N N . ASN A 1 95 ? 0.719 -46 -20.812 1 93.31 95 ASN A N 1
ATOM 740 C CA . ASN A 1 95 ? 2.023 -46.062 -20.172 1 93.31 95 ASN A CA 1
ATOM 741 C C . ASN A 1 95 ? 2.549 -44.688 -19.812 1 93.31 95 ASN A C 1
ATOM 743 O O . ASN A 1 95 ? 1.853 -43.688 -19.984 1 93.31 95 ASN A O 1
ATOM 747 N N . GLU A 1 96 ? 3.748 -44.656 -19.344 1 94.75 96 GLU A N 1
ATOM 748 C CA . GLU A 1 96 ? 4.32 -43.406 -18.844 1 94.75 96 GLU A CA 1
ATOM 749 C C . GLU A 1 96 ? 4.52 -42.406 -19.969 1 94.75 96 GLU A C 1
ATOM 751 O O . GLU A 1 96 ? 4.293 -41.219 -19.781 1 94.75 96 GLU A O 1
ATOM 756 N N . ASP A 1 97 ? 4.949 -42.875 -21.078 1 95.5 97 ASP A N 1
ATOM 757 C CA . ASP A 1 97 ? 5.168 -42 -22.219 1 95.5 97 ASP A CA 1
ATOM 758 C C . ASP A 1 97 ? 3.861 -41.375 -22.688 1 95.5 97 ASP A C 1
ATOM 760 O O . ASP A 1 97 ? 3.832 -40.188 -23.062 1 95.5 97 ASP A O 1
ATOM 764 N N . ASP A 1 98 ? 2.846 -42.156 -22.672 1 96 98 ASP A N 1
ATOM 765 C CA . ASP A 1 98 ? 1.526 -41.656 -23.031 1 96 98 ASP A CA 1
ATOM 766 C C . ASP A 1 98 ? 1.079 -40.531 -22.078 1 96 98 ASP A C 1
ATOM 768 O O . ASP A 1 98 ? 0.601 -39.5 -22.5 1 96 98 ASP A O 1
ATOM 772 N N . TRP A 1 99 ? 1.305 -40.781 -20.812 1 96.88 99 TRP A N 1
ATOM 773 C CA . TRP A 1 99 ? 0.912 -39.812 -19.797 1 96.88 99 TRP A CA 1
ATOM 774 C C . TRP A 1 99 ? 1.725 -38.531 -19.922 1 96.88 99 TRP A C 1
ATOM 776 O O . TRP A 1 99 ? 1.198 -37.438 -19.719 1 96.88 99 TRP A O 1
ATOM 786 N N . ASN A 1 100 ? 2.982 -38.688 -20.281 1 97 100 ASN A N 1
ATOM 787 C CA . ASN A 1 100 ? 3.814 -37.531 -20.531 1 97 100 ASN A CA 1
ATOM 788 C C . ASN A 1 100 ? 3.244 -36.656 -21.656 1 97 100 ASN A C 1
ATOM 790 O O . ASN A 1 100 ? 3.189 -35.438 -21.531 1 97 100 ASN A O 1
ATOM 794 N N . GLU A 1 101 ? 2.826 -37.281 -22.625 1 95.81 101 GLU A N 1
ATOM 795 C CA . GLU A 1 101 ? 2.27 -36.562 -23.766 1 95.81 101 GLU A CA 1
ATOM 796 C C . GLU A 1 101 ? 0.975 -35.844 -23.391 1 95.81 101 GLU A C 1
ATOM 798 O O . GLU A 1 101 ? 0.759 -34.688 -23.781 1 95.81 101 GLU A O 1
ATOM 803 N N . ILE A 1 102 ? 0.154 -36.5 -22.625 1 94.81 102 ILE A N 1
ATOM 804 C CA . ILE A 1 102 ? -1.11 -35.906 -22.188 1 94.81 102 ILE A CA 1
ATOM 805 C C . ILE A 1 102 ? -0.84 -34.719 -21.281 1 94.81 102 ILE A C 1
ATOM 807 O O . ILE A 1 102 ? -1.477 -33.688 -21.422 1 94.81 102 ILE A O 1
ATOM 811 N N . CYS A 1 103 ? 0.07 -34.938 -20.406 1 96.69 103 CYS A N 1
ATOM 812 C CA . CYS A 1 103 ? 0.382 -33.844 -19.469 1 96.69 103 CYS A CA 1
ATOM 813 C C . CYS A 1 103 ? 0.934 -32.625 -20.203 1 96.69 103 CYS A C 1
ATOM 815 O O . CYS A 1 103 ? 0.579 -31.5 -19.875 1 96.69 103 CYS A O 1
ATOM 817 N N . LYS A 1 104 ? 1.73 -32.844 -21.172 1 94.5 104 LYS A N 1
ATOM 818 C CA . LYS A 1 104 ? 2.24 -31.734 -21.984 1 94.5 104 LYS A CA 1
ATOM 819 C C . LYS A 1 104 ? 1.106 -31.016 -22.703 1 94.5 104 LYS A C 1
ATOM 821 O O . LYS A 1 104 ? 1.102 -29.781 -22.781 1 94.5 104 LYS A O 1
ATOM 826 N N . SER A 1 105 ? 0.232 -31.766 -23.203 1 93.88 105 SER A N 1
ATOM 827 C CA . SER A 1 105 ? -0.92 -31.188 -23.891 1 93.88 105 SER A CA 1
ATOM 828 C C . SER A 1 105 ? -1.774 -30.359 -22.922 1 93.88 105 SER A C 1
ATOM 830 O O . SER A 1 105 ? -2.215 -29.266 -23.266 1 93.88 105 SER A O 1
ATOM 832 N N . LEU A 1 106 ? -2.012 -30.922 -21.75 1 95.44 106 LEU A N 1
ATOM 833 C CA . LEU A 1 106 ? -2.775 -30.219 -20.734 1 95.44 106 LEU A CA 1
ATOM 834 C C . LEU A 1 106 ? -2.098 -28.906 -20.359 1 95.44 106 LEU A C 1
ATOM 836 O O . LEU A 1 106 ? -2.748 -27.859 -20.312 1 95.44 106 LEU A O 1
ATOM 840 N N . VAL A 1 107 ? -0.828 -28.984 -20.156 1 96 107 VAL A N 1
ATOM 841 C CA . VAL A 1 107 ? -0.052 -27.812 -19.781 1 96 107 VAL A CA 1
ATOM 842 C C . VAL A 1 107 ? -0.086 -26.781 -20.906 1 96 107 VAL A C 1
ATOM 844 O O . VAL A 1 107 ? -0.265 -25.594 -20.656 1 96 107 VAL A O 1
ATOM 847 N N . GLY A 1 108 ? 0.079 -27.25 -22.109 1 93.25 108 GLY A N 1
ATOM 848 C CA . GLY A 1 108 ? -0.032 -26.344 -23.25 1 93.25 108 GLY A CA 1
ATOM 849 C C . GLY A 1 108 ? -1.371 -25.641 -23.328 1 93.25 108 GLY A C 1
ATOM 850 O O . GLY A 1 108 ? -1.429 -24.438 -23.562 1 93.25 108 GLY A O 1
ATOM 851 N N . THR A 1 109 ? -2.375 -26.344 -23.094 1 92.81 109 THR A N 1
ATOM 852 C CA . THR A 1 109 ? -3.723 -25.797 -23.125 1 92.81 109 THR A CA 1
ATOM 853 C C . THR A 1 109 ? -3.9 -24.766 -22.016 1 92.81 109 THR A C 1
ATOM 855 O O . THR A 1 109 ? -4.523 -23.719 -22.219 1 92.81 109 THR A O 1
ATOM 858 N N . ALA A 1 110 ? -3.346 -25.047 -20.859 1 94.56 110 ALA A N 1
ATOM 859 C CA . ALA A 1 110 ? -3.467 -24.141 -19.719 1 94.56 110 ALA A CA 1
ATOM 860 C C . ALA A 1 110 ? -2.619 -22.891 -19.938 1 94.56 110 ALA A C 1
ATOM 862 O O . ALA A 1 110 ? -3.105 -21.766 -19.75 1 94.56 110 ALA A O 1
ATOM 863 N N . LEU A 1 111 ? -1.428 -23.031 -20.422 1 94.88 111 LEU A N 1
ATOM 864 C CA . LEU A 1 111 ? -0.461 -21.938 -20.391 1 94.88 111 LEU A CA 1
ATOM 865 C C . LEU A 1 111 ? -0.424 -21.203 -21.719 1 94.88 111 LEU A C 1
ATOM 867 O O . LEU A 1 111 ? -0.252 -19.984 -21.75 1 94.88 111 LEU A O 1
ATOM 871 N N . THR A 1 112 ? -0.542 -21.859 -22.781 1 90.81 112 THR A N 1
ATOM 872 C CA . THR A 1 112 ? -0.485 -21.234 -24.094 1 90.81 112 THR A CA 1
ATOM 873 C C . THR A 1 112 ? -1.86 -20.719 -24.516 1 90.81 112 THR A C 1
ATOM 875 O O . THR A 1 112 ? -1.986 -19.594 -25 1 90.81 112 THR A O 1
ATOM 878 N N . ASP A 1 113 ? -2.9 -21.516 -24.234 1 88.38 113 ASP A N 1
ATOM 879 C CA . ASP A 1 113 ? -4.246 -21.125 -24.656 1 88.38 113 ASP A CA 1
ATOM 880 C C . ASP A 1 113 ? -4.98 -20.375 -23.547 1 88.38 113 ASP A C 1
ATOM 882 O O . ASP A 1 113 ? -6.027 -19.781 -23.797 1 88.38 113 ASP A O 1
ATOM 886 N N . GLY A 1 114 ? -4.539 -20.484 -22.375 1 89.75 114 GLY A N 1
ATOM 887 C CA . GLY A 1 114 ? -5.113 -19.734 -21.266 1 89.75 114 GLY A CA 1
ATOM 888 C C . GLY A 1 114 ? -6.305 -20.422 -20.625 1 89.75 114 GLY A C 1
ATOM 889 O O . GLY A 1 114 ? -7.07 -19.797 -19.891 1 89.75 114 GLY A O 1
ATOM 890 N N . GLU A 1 115 ? -6.48 -21.656 -20.875 1 91.44 115 GLU A N 1
ATOM 891 C CA . GLU A 1 115 ? -7.633 -22.391 -20.344 1 91.44 115 GLU A CA 1
ATOM 892 C C . GLU A 1 115 ? -7.293 -23.109 -19.047 1 91.44 115 GLU A C 1
ATOM 894 O O . GLU A 1 115 ? -7.441 -24.328 -18.938 1 91.44 115 GLU A O 1
ATOM 899 N N . THR A 1 116 ? -6.941 -22.391 -18.078 1 94.06 116 THR A N 1
ATOM 900 C CA . THR A 1 116 ? -6.438 -22.938 -16.828 1 94.06 116 THR A CA 1
ATOM 901 C C . THR A 1 116 ? -7.547 -23.656 -16.062 1 94.06 116 THR A C 1
ATOM 903 O O . THR A 1 116 ? -7.352 -24.781 -15.594 1 94.06 116 THR A O 1
ATOM 906 N N . ASP A 1 117 ? -8.773 -23.078 -16 1 92.38 117 ASP A N 1
ATOM 907 C CA . ASP A 1 117 ? -9.859 -23.672 -15.227 1 92.38 117 ASP A CA 1
ATOM 908 C C . ASP A 1 117 ? -10.336 -24.984 -15.852 1 92.38 117 ASP A C 1
ATOM 910 O O . ASP A 1 117 ? -10.633 -25.938 -15.141 1 92.38 117 ASP A O 1
ATOM 914 N N . PHE A 1 118 ? -10.391 -24.938 -17.078 1 91.5 118 PHE A N 1
ATOM 915 C CA . PHE A 1 118 ? -10.789 -26.141 -17.812 1 91.5 118 PHE A CA 1
ATOM 916 C C . PHE A 1 118 ? -9.82 -27.281 -17.547 1 91.5 118 PHE A C 1
ATOM 918 O O . PHE A 1 118 ? -10.25 -28.391 -17.219 1 91.5 118 PHE A O 1
ATOM 925 N N . VAL A 1 119 ? -8.602 -26.984 -17.703 1 95.25 119 VAL A N 1
ATOM 926 C CA . VAL A 1 119 ? -7.57 -28 -17.531 1 95.25 119 VAL A CA 1
ATOM 927 C C . VAL A 1 119 ? 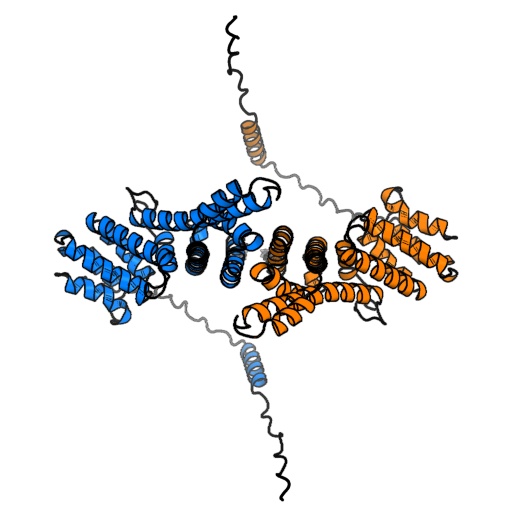-7.617 -28.547 -16.094 1 95.25 119 VAL A C 1
ATOM 929 O O . VAL A 1 119 ? -7.535 -29.75 -15.883 1 95.25 119 VAL A O 1
ATOM 932 N N . VAL A 1 120 ? -7.754 -27.688 -15.109 1 96.44 120 VAL A N 1
ATOM 933 C CA . VAL A 1 120 ? -7.77 -28.109 -13.711 1 96.44 120 VAL A CA 1
ATOM 934 C C . VAL A 1 120 ? -8.992 -28.969 -13.445 1 96.44 120 VAL A C 1
ATOM 936 O O . VAL A 1 120 ? -8.922 -29.938 -12.672 1 96.44 120 VAL A O 1
ATOM 939 N N . ASP A 1 121 ? -10.062 -28.703 -14.086 1 93.94 121 ASP A N 1
ATOM 940 C CA . ASP A 1 121 ? -11.25 -29.531 -13.961 1 93.94 121 ASP A CA 1
ATOM 941 C C . ASP A 1 121 ? -10.969 -30.953 -14.445 1 93.94 121 ASP A C 1
ATOM 943 O O . ASP A 1 121 ? -11.523 -31.922 -13.914 1 93.94 121 ASP A O 1
ATOM 947 N N . LEU A 1 122 ? -10.156 -31.047 -15.422 1 94.88 122 LEU A N 1
ATOM 948 C CA . LEU A 1 122 ? -9.82 -32.344 -15.969 1 94.88 122 LEU A CA 1
ATOM 949 C C . LEU A 1 122 ? -8.898 -33.125 -15.023 1 94.88 122 LEU A C 1
ATOM 951 O O . LEU A 1 122 ? -8.758 -34.344 -15.133 1 94.88 122 LEU A O 1
ATOM 955 N N . PHE A 1 123 ? -8.203 -32.438 -14.141 1 97 123 PHE A N 1
ATOM 956 C CA . PHE A 1 123 ? -7.344 -33.125 -13.172 1 97 123 PHE A CA 1
ATOM 957 C C . PHE A 1 123 ? -8.148 -34.062 -12.297 1 97 123 PHE A C 1
ATOM 959 O O . PHE A 1 123 ? -7.672 -35.125 -11.93 1 97 123 PHE A O 1
ATOM 966 N N . ILE A 1 124 ? -9.336 -33.656 -12 1 94.06 124 ILE A N 1
ATOM 967 C CA . ILE A 1 124 ? -10.148 -34.375 -11.016 1 94.06 124 ILE A CA 1
ATOM 968 C C . ILE A 1 124 ? -10.344 -35.812 -11.453 1 94.06 124 ILE A C 1
ATOM 970 O O . ILE A 1 124 ? -9.969 -36.75 -10.734 1 94.06 124 ILE A O 1
ATOM 974 N N . PRO A 1 125 ? -10.82 -36.062 -12.672 1 93.38 125 PRO A N 1
ATOM 975 C CA . PRO A 1 125 ? -10.945 -37.469 -13.094 1 93.38 125 PRO A CA 1
ATOM 976 C C . PRO A 1 125 ? -9.594 -38.125 -13.375 1 93.38 125 PRO A C 1
ATOM 978 O O . PRO A 1 125 ? -9.445 -39.344 -13.211 1 93.38 125 PRO A O 1
ATOM 981 N N . LEU A 1 126 ? -8.586 -37.406 -13.734 1 96.06 126 LEU A N 1
ATOM 982 C CA . LEU A 1 126 ? -7.297 -37.969 -14.125 1 96.06 126 LEU A CA 1
ATOM 983 C C . LEU A 1 126 ? -6.469 -38.344 -12.898 1 96.06 126 LEU A C 1
ATOM 985 O O . LEU A 1 126 ? -5.578 -39.188 -12.977 1 96.06 126 LEU A O 1
ATOM 989 N N . MET A 1 127 ? -6.73 -37.781 -11.789 1 96.12 127 MET A N 1
ATOM 990 C CA . MET A 1 127 ? -5.953 -38 -10.57 1 96.12 127 MET A CA 1
ATOM 991 C C . MET A 1 127 ? -6.25 -39.375 -9.977 1 96.12 127 MET A C 1
ATOM 993 O O . MET A 1 127 ? -5.574 -39.812 -9.047 1 96.12 127 MET A O 1
ATOM 997 N N . GLU A 1 128 ? -7.258 -40.031 -10.531 1 93.25 128 GLU A N 1
ATOM 998 C CA . GLU A 1 128 ? -7.488 -41.406 -10.156 1 93.25 128 GLU A CA 1
ATOM 999 C C . GLU A 1 128 ? -6.312 -42.312 -10.562 1 93.25 128 GLU A C 1
ATOM 1001 O O . GLU A 1 128 ? -6.16 -43.406 -10.055 1 93.25 128 GLU A O 1
ATOM 1006 N N . TYR A 1 129 ? -5.504 -41.812 -11.453 1 95 129 TYR A N 1
ATOM 1007 C CA . TYR A 1 129 ? -4.344 -42.531 -11.945 1 95 129 TYR A CA 1
ATOM 1008 C C . TYR A 1 129 ? -3.057 -42 -11.336 1 95 129 TYR A C 1
ATOM 1010 O O . TYR A 1 129 ? -2.652 -40.875 -11.625 1 95 129 TYR A O 1
ATOM 1018 N N . ASP A 1 130 ? -2.359 -42.812 -10.648 1 95.06 130 ASP A N 1
ATOM 1019 C CA . ASP A 1 130 ? -1.173 -42.438 -9.898 1 95.06 130 ASP A CA 1
ATOM 1020 C C . ASP A 1 130 ? -0.081 -41.906 -10.836 1 95.06 130 ASP A C 1
ATOM 1022 O O . ASP A 1 130 ? 0.624 -40.969 -10.516 1 95.06 130 ASP A O 1
ATOM 1026 N N . ILE A 1 131 ? 0.035 -42.562 -11.883 1 96.31 131 ILE A N 1
ATOM 1027 C CA . ILE A 1 131 ? 1.086 -42.188 -12.82 1 96.31 131 ILE A CA 1
ATOM 1028 C C . ILE A 1 131 ? 0.827 -40.781 -13.344 1 96.31 131 ILE A C 1
ATOM 1030 O O . ILE A 1 131 ? 1.766 -40 -13.562 1 96.31 131 ILE A O 1
ATOM 1034 N N . PHE A 1 132 ? -0.406 -40.406 -13.594 1 97.25 132 PHE A N 1
ATOM 1035 C CA . PHE A 1 132 ? -0.751 -39.031 -14 1 97.25 132 PHE A CA 1
ATOM 1036 C C . PHE A 1 132 ? -0.232 -38.031 -12.992 1 97.25 132 PHE A C 1
ATOM 1038 O O . PHE A 1 132 ? 0.392 -37.031 -13.367 1 97.25 132 PHE A O 1
ATOM 1045 N N . CYS A 1 133 ? -0.507 -38.281 -11.68 1 97.62 133 CYS A N 1
ATOM 1046 C CA . CYS A 1 133 ? -0.101 -37.375 -10.609 1 97.62 133 CYS A CA 1
ATOM 1047 C C . CYS A 1 133 ? 1.411 -37.219 -10.594 1 97.62 133 CYS A C 1
ATOM 1049 O O . CYS A 1 133 ? 1.904 -36.094 -10.5 1 97.62 133 CYS A O 1
ATOM 1051 N N . GLU A 1 134 ? 2.082 -38.281 -10.727 1 97.25 134 GLU A N 1
ATOM 1052 C CA . GLU A 1 134 ? 3.541 -38.219 -10.703 1 97.25 134 GLU A CA 1
ATOM 1053 C C . GLU A 1 134 ? 4.09 -37.406 -11.859 1 97.25 134 GLU A C 1
ATOM 1055 O O . GLU A 1 134 ? 4.934 -36.531 -11.656 1 97.25 134 GLU A O 1
ATOM 1060 N N . VAL A 1 135 ? 3.594 -37.688 -13.016 1 97.69 135 VAL A N 1
ATOM 1061 C CA . VAL A 1 135 ? 4.082 -37.031 -14.211 1 97.69 135 VAL A CA 1
ATOM 1062 C C . VAL A 1 135 ? 3.705 -35.531 -14.164 1 97.69 135 VAL A C 1
ATOM 1064 O O . VAL A 1 135 ? 4.535 -34.688 -14.445 1 97.69 135 VAL A O 1
ATOM 1067 N N . MET A 1 136 ? 2.484 -35.25 -13.797 1 98.12 136 MET A N 1
ATOM 1068 C CA . MET A 1 136 ? 2.018 -33.875 -13.75 1 98.12 136 MET A CA 1
ATOM 1069 C C . MET A 1 136 ? 2.795 -33.062 -12.719 1 98.12 136 MET A C 1
ATOM 1071 O O . MET A 1 136 ? 3.172 -31.922 -12.969 1 98.12 136 MET A O 1
ATOM 1075 N N . CYS A 1 137 ? 3.02 -33.625 -11.562 1 98.19 137 CYS A N 1
ATOM 1076 C CA . CYS A 1 137 ? 3.795 -32.969 -10.531 1 98.19 137 CYS A CA 1
ATOM 1077 C C . CYS A 1 137 ? 5.211 -32.656 -11.016 1 98.19 137 CYS A C 1
ATOM 1079 O O . CYS A 1 137 ? 5.727 -31.562 -10.805 1 98.19 137 CYS A O 1
ATOM 1081 N N . SER A 1 138 ? 5.766 -33.625 -11.656 1 97.5 138 SER A N 1
ATOM 1082 C CA . SER A 1 138 ? 7.113 -33.438 -12.195 1 97.5 138 SER A CA 1
ATOM 1083 C C . SER A 1 138 ? 7.145 -32.312 -13.242 1 97.5 138 SER A C 1
ATOM 1085 O O . SER A 1 138 ? 8.039 -31.484 -13.227 1 97.5 138 SER A O 1
ATOM 1087 N N . GLU A 1 139 ? 6.172 -32.344 -14.086 1 96.5 139 GLU A N 1
ATOM 1088 C CA . GLU A 1 139 ? 6.078 -31.312 -15.117 1 96.5 139 GLU A CA 1
ATOM 1089 C C . GLU A 1 139 ? 5.879 -29.922 -14.508 1 96.5 139 GLU A C 1
ATOM 1091 O O . GLU A 1 139 ? 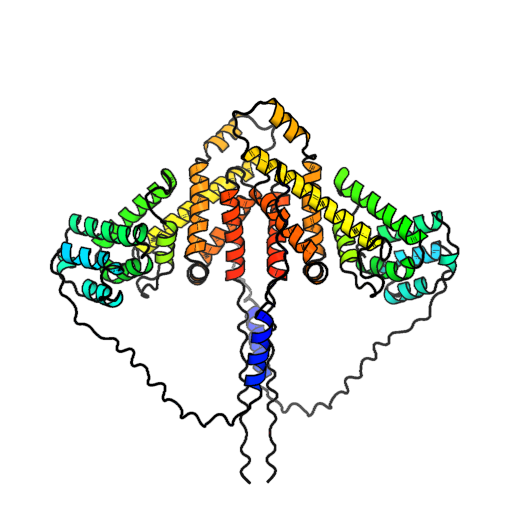6.543 -28.969 -14.906 1 96.5 139 GLU A O 1
ATOM 1096 N N . LEU A 1 140 ? 5.043 -29.844 -13.555 1 96.44 140 LEU A N 1
ATOM 1097 C CA . LEU A 1 140 ? 4.777 -28.578 -12.875 1 96.44 140 LEU A CA 1
ATOM 1098 C C . LEU A 1 140 ? 6.039 -28.047 -12.211 1 96.44 140 LEU A C 1
ATOM 1100 O O . LEU A 1 140 ? 6.367 -26.859 -12.359 1 96.44 140 LEU A O 1
ATOM 1104 N N . MET A 1 141 ? 6.715 -28.906 -11.586 1 96.81 141 MET A N 1
ATOM 1105 C CA . MET A 1 141 ? 7.934 -28.5 -10.891 1 96.81 141 MET A CA 1
ATOM 1106 C C . MET A 1 141 ? 8.984 -28.016 -11.883 1 96.81 141 MET A C 1
ATOM 1108 O O . MET A 1 141 ? 9.641 -27 -11.633 1 96.81 141 MET A O 1
ATOM 1112 N N . THR A 1 142 ? 9.102 -28.719 -12.891 1 95.62 142 THR A N 1
ATOM 1113 C CA . THR A 1 142 ? 10.078 -28.359 -13.914 1 95.62 142 THR A CA 1
ATOM 1114 C C . THR A 1 142 ? 9.758 -26.984 -14.5 1 95.62 142 THR A C 1
ATOM 1116 O O . THR A 1 142 ? 10.633 -26.125 -14.617 1 95.62 142 THR A O 1
ATOM 1119 N N . LEU A 1 143 ? 8.562 -26.766 -14.828 1 95.94 143 LEU A N 1
ATOM 1120 C CA . LEU A 1 143 ? 8.117 -25.5 -15.422 1 95.94 143 LEU A CA 1
ATOM 1121 C C . LEU A 1 143 ? 8.281 -24.344 -14.438 1 95.94 143 LEU A C 1
ATOM 1123 O O . LEU A 1 143 ? 8.75 -23.266 -14.812 1 95.94 143 LEU A O 1
ATOM 1127 N N . CYS A 1 144 ? 7.891 -24.609 -13.211 1 96.56 144 CYS A N 1
ATOM 1128 C CA . CYS A 1 144 ? 7.984 -23.562 -12.188 1 96.56 144 CYS A CA 1
ATOM 1129 C C . CYS A 1 144 ? 9.438 -23.188 -11.922 1 96.56 144 CYS A C 1
ATOM 1131 O O . CYS A 1 144 ? 9.758 -22.016 -11.75 1 96.56 144 CYS A O 1
ATOM 1133 N N . THR A 1 145 ? 10.266 -24.141 -11.891 1 95.5 145 THR A N 1
ATOM 1134 C CA . THR A 1 145 ? 11.695 -23.906 -11.703 1 95.5 145 THR A CA 1
ATOM 1135 C C . THR A 1 145 ? 12.258 -23.078 -12.859 1 95.5 145 THR A C 1
ATOM 1137 O O . THR A 1 145 ? 12.961 -22.094 -12.633 1 95.5 145 THR A O 1
ATOM 1140 N N . ALA A 1 146 ? 11.906 -23.469 -14.031 1 94.94 146 ALA A N 1
ATOM 1141 C CA . ALA A 1 146 ? 12.359 -22.734 -15.203 1 94.94 146 ALA A CA 1
ATOM 1142 C C . ALA A 1 146 ? 11.844 -21.297 -15.188 1 94.94 146 ALA A C 1
ATOM 1144 O O . ALA A 1 146 ? 12.562 -20.375 -15.547 1 94.94 146 ALA A O 1
ATOM 1145 N N . PHE A 1 147 ? 10.695 -21.125 -14.789 1 95.62 147 PHE A N 1
ATOM 1146 C CA . PHE A 1 147 ? 10.039 -19.828 -14.727 1 95.62 147 PHE A CA 1
ATOM 1147 C C . PHE A 1 147 ? 10.812 -18.875 -13.836 1 95.62 147 PHE A C 1
ATOM 1149 O O . PHE A 1 147 ? 10.992 -17.703 -14.18 1 95.62 147 PHE A O 1
ATOM 1156 N N . VAL A 1 148 ? 11.297 -19.359 -12.719 1 94.94 148 VAL A N 1
ATOM 1157 C CA . VAL A 1 148 ? 11.961 -18.5 -11.742 1 94.94 148 VAL A CA 1
ATOM 1158 C C . VAL A 1 148 ? 13.453 -18.422 -12.062 1 94.94 148 VAL A C 1
ATOM 1160 O O . VAL A 1 148 ? 14.055 -17.344 -11.938 1 94.94 148 VAL A O 1
ATOM 1163 N N . MET A 1 149 ? 14.047 -19.5 -12.57 1 93.69 149 MET A N 1
ATOM 1164 C CA . MET A 1 149 ? 15.484 -19.562 -12.789 1 93.69 149 MET A CA 1
ATOM 1165 C C . MET A 1 149 ? 15.859 -18.906 -14.109 1 93.69 149 MET A C 1
ATOM 1167 O O . MET A 1 149 ? 16.859 -18.188 -14.195 1 93.69 149 MET A O 1
ATOM 1171 N N . ASP A 1 150 ? 15.039 -19.141 -15.125 1 90.56 150 ASP A N 1
ATOM 1172 C CA . ASP A 1 150 ? 15.406 -18.688 -16.469 1 90.56 150 ASP A CA 1
ATOM 1173 C C . ASP A 1 150 ? 14.516 -17.531 -16.922 1 90.56 150 ASP A C 1
ATOM 1175 O O . ASP A 1 150 ? 14.852 -16.812 -17.859 1 90.56 150 ASP A O 1
ATOM 1179 N N . GLY A 1 151 ? 13.445 -17.312 -16.219 1 90.31 151 GLY A N 1
ATOM 1180 C CA . GLY A 1 151 ? 12.531 -16.234 -16.578 1 90.31 151 GLY A CA 1
ATOM 1181 C C . GLY A 1 151 ? 11.273 -16.734 -17.266 1 90.31 151 GLY A C 1
ATOM 1182 O O . GLY A 1 151 ? 11.219 -17.875 -17.719 1 90.31 151 GLY A O 1
ATOM 1183 N N . PRO A 1 152 ? 10.328 -15.867 -17.422 1 84.06 152 PRO A N 1
ATOM 1184 C CA . PRO A 1 152 ? 9 -16.266 -17.891 1 84.06 152 PRO A CA 1
ATOM 1185 C C . PRO A 1 152 ? 8.922 -16.391 -19.406 1 84.06 152 PRO A C 1
ATOM 1187 O O . PRO A 1 152 ? 7.949 -16.938 -19.938 1 84.06 152 PRO A O 1
ATOM 1190 N N . SER A 1 153 ? 9.828 -15.992 -20.062 1 83.38 153 SER A N 1
ATOM 1191 C CA . SER A 1 153 ? 9.75 -15.938 -21.516 1 83.38 153 SER A CA 1
ATOM 1192 C C . SER A 1 153 ? 9.453 -17.312 -22.109 1 83.38 153 SER A C 1
ATOM 1194 O O . SER A 1 153 ? 10.203 -18.266 -21.891 1 83.38 153 SER A O 1
ATOM 1196 N N . GLY A 1 154 ? 8.289 -17.406 -22.719 1 82.31 154 GLY A N 1
ATOM 1197 C CA . GLY A 1 154 ? 7.922 -18.609 -23.469 1 82.31 154 GLY A CA 1
ATOM 1198 C C . GLY A 1 154 ? 7.199 -19.641 -22.625 1 82.31 154 GLY A C 1
ATOM 1199 O O . GLY A 1 154 ? 6.793 -20.688 -23.125 1 82.31 154 GLY A O 1
ATOM 1200 N N . ILE A 1 155 ? 7.078 -19.516 -21.344 1 84.94 155 ILE A N 1
ATOM 1201 C CA . ILE A 1 155 ? 6.52 -20.562 -20.484 1 84.94 155 ILE A CA 1
ATOM 1202 C C . ILE A 1 155 ? 5.059 -20.234 -20.188 1 84.94 155 ILE A C 1
ATOM 1204 O O . ILE A 1 155 ? 4.273 -21.141 -19.859 1 84.94 155 ILE A O 1
ATOM 1208 N N . GLY A 1 156 ? 4.586 -19.016 -20.422 1 89.25 156 GLY A N 1
ATOM 1209 C CA . GLY A 1 156 ? 3.219 -18.656 -20.094 1 89.25 156 GLY A CA 1
ATOM 1210 C C . GLY A 1 156 ? 3.068 -18.172 -18.656 1 89.25 156 GLY A C 1
ATOM 1211 O O . GLY A 1 156 ? 4.062 -17.906 -17.969 1 89.25 156 GLY A O 1
ATOM 1212 N N . ASN A 1 157 ? 1.821 -18.094 -18.25 1 93.56 157 ASN A N 1
ATOM 1213 C CA . ASN A 1 157 ? 1.527 -17.516 -16.938 1 93.56 157 ASN A CA 1
ATOM 1214 C C . ASN A 1 157 ? 1.398 -18.609 -15.867 1 93.56 157 ASN A C 1
ATOM 1216 O O . ASN A 1 157 ? 0.289 -18.938 -15.453 1 93.56 157 ASN A O 1
ATOM 1220 N N . ILE A 1 158 ? 2.475 -19.047 -15.398 1 96.81 158 ILE A N 1
ATOM 1221 C CA . ILE A 1 158 ? 2.564 -20.141 -14.43 1 96.81 158 ILE A CA 1
ATOM 1222 C C . ILE A 1 158 ? 1.812 -19.75 -13.156 1 96.81 158 ILE A C 1
ATOM 1224 O O . ILE A 1 158 ? 1.011 -20.531 -12.641 1 96.81 158 ILE A O 1
ATOM 1228 N N . PRO A 1 159 ? 2.014 -18.547 -12.656 1 97.81 159 PRO A N 1
ATOM 1229 C CA . PRO A 1 159 ? 1.292 -18.188 -11.43 1 97.81 159 PRO A CA 1
ATOM 1230 C C . PRO A 1 159 ? -0.224 -18.281 -11.586 1 97.81 159 PRO A C 1
ATOM 1232 O O . PRO A 1 159 ? -0.918 -18.719 -10.672 1 97.81 159 PRO A O 1
ATOM 1235 N N . ALA A 1 160 ? -0.739 -17.938 -12.672 1 97.25 160 ALA A N 1
ATOM 1236 C CA . ALA A 1 160 ? -2.174 -18.062 -12.922 1 97.25 160 ALA A CA 1
ATOM 1237 C C . ALA A 1 160 ? -2.617 -19.516 -12.898 1 97.25 160 ALA A C 1
ATOM 1239 O O . ALA A 1 160 ? -3.684 -19.844 -12.375 1 97.25 160 ALA A O 1
ATOM 1240 N N . PHE A 1 161 ? -1.812 -20.344 -13.555 1 98.06 161 PHE A N 1
ATOM 1241 C CA . PHE A 1 161 ? -2.104 -21.766 -13.578 1 98.06 161 PHE A CA 1
ATOM 1242 C C . PHE A 1 161 ? -2.109 -22.344 -12.164 1 98.06 161 PHE A C 1
ATOM 1244 O O . PHE A 1 161 ? -3.039 -23.062 -11.781 1 98.06 161 PHE A O 1
ATOM 1251 N N . LEU A 1 162 ? -1.152 -21.953 -11.336 1 98.5 162 LEU A N 1
ATOM 1252 C CA . LEU A 1 162 ? -1.097 -22.391 -9.945 1 98.5 162 LEU A CA 1
ATOM 1253 C C . LEU A 1 162 ? -2.289 -21.859 -9.164 1 98.5 162 LEU A C 1
ATOM 1255 O O . LEU A 1 162 ? -2.852 -22.562 -8.32 1 98.5 162 LEU A O 1
ATOM 1259 N N . GLY A 1 163 ? -2.629 -20.625 -9.414 1 98.38 163 GLY A N 1
ATOM 1260 C CA . GLY A 1 163 ? -3.811 -20.047 -8.781 1 98.38 163 GLY A CA 1
ATOM 1261 C C . GLY A 1 163 ? -5.074 -20.844 -9.07 1 98.38 163 GLY A C 1
ATOM 1262 O O . GLY A 1 163 ? -5.891 -21.062 -8.172 1 98.38 163 GLY A O 1
ATOM 1263 N N . ALA A 1 164 ? -5.219 -21.234 -10.281 1 97.81 164 ALA A N 1
ATOM 1264 C CA . ALA A 1 164 ? -6.379 -22.031 -10.672 1 97.81 164 ALA A CA 1
ATOM 1265 C C . ALA A 1 164 ? -6.402 -23.359 -9.922 1 97.81 164 ALA A C 1
ATOM 1267 O O . ALA A 1 164 ? -7.465 -23.828 -9.516 1 97.81 164 ALA A O 1
ATOM 1268 N N . ILE A 1 165 ? -5.246 -23.969 -9.789 1 98.5 165 ILE A N 1
ATOM 1269 C CA . ILE A 1 165 ? -5.145 -25.234 -9.078 1 98.5 165 ILE A CA 1
ATOM 1270 C C . ILE A 1 165 ? -5.52 -25.031 -7.609 1 98.5 165 ILE A C 1
ATOM 1272 O O . ILE A 1 165 ? -6.293 -25.812 -7.047 1 98.5 165 ILE A O 1
ATOM 1276 N N . LEU A 1 166 ? -5.031 -23.984 -7.004 1 98.5 166 LEU A N 1
ATOM 1277 C CA . LEU A 1 166 ? -5.285 -23.703 -5.598 1 98.5 166 LEU A CA 1
ATOM 1278 C C . LEU A 1 166 ? -6.77 -23.453 -5.352 1 98.5 166 LEU A C 1
ATOM 1280 O O . LEU A 1 166 ? -7.32 -23.891 -4.336 1 98.5 166 LEU A O 1
ATOM 1284 N N . CYS A 1 167 ? -7.367 -22.797 -6.285 1 97.75 167 CYS A N 1
ATOM 1285 C CA . CYS A 1 167 ? -8.719 -22.312 -6.035 1 97.75 167 CYS A CA 1
ATOM 1286 C C . CYS A 1 167 ? -9.758 -23.219 -6.691 1 97.75 167 CYS A C 1
ATOM 1288 O O . CYS A 1 167 ? -10.938 -22.891 -6.727 1 97.75 167 CYS A O 1
ATOM 1290 N N . ALA A 1 168 ? -9.312 -24.281 -7.18 1 96.88 168 ALA A N 1
ATOM 1291 C CA . ALA A 1 168 ? -10.242 -25.219 -7.828 1 96.88 168 ALA A CA 1
ATOM 1292 C C . ALA A 1 168 ? -11.242 -25.781 -6.824 1 96.88 168 ALA A C 1
ATOM 1294 O O . ALA A 1 168 ? -10.977 -25.797 -5.617 1 96.88 168 ALA A O 1
ATOM 1295 N N . ASN A 1 169 ? -12.422 -26.172 -7.391 1 95.06 169 ASN A N 1
ATOM 1296 C CA . ASN A 1 169 ? -13.406 -26.844 -6.547 1 95.06 169 ASN A CA 1
ATOM 1297 C C . ASN A 1 169 ? -13.109 -28.344 -6.441 1 95.06 169 ASN A C 1
ATOM 1299 O O . ASN A 1 169 ? -13.867 -29.172 -6.961 1 95.06 169 ASN A O 1
ATOM 1303 N N . TRP A 1 170 ? -12.117 -28.609 -5.707 1 96.81 170 TRP A N 1
ATOM 1304 C CA . TRP A 1 170 ? -11.719 -30 -5.484 1 96.81 170 TRP A CA 1
ATOM 1305 C C . TRP A 1 170 ? -12.789 -30.766 -4.715 1 96.81 170 TRP A C 1
ATOM 1307 O O . TRP A 1 170 ? -13.383 -30.234 -3.773 1 96.81 170 TRP A O 1
ATOM 1317 N N . PRO A 1 171 ? -13.039 -31.953 -5.125 1 95.25 171 PRO A N 1
ATOM 1318 C CA . PRO A 1 171 ? -13.898 -32.781 -4.266 1 95.25 171 PRO A CA 1
ATOM 1319 C C . PRO A 1 171 ? -13.383 -32.875 -2.832 1 95.25 171 PRO A C 1
ATOM 1321 O O . PRO A 1 171 ? -12.188 -32.688 -2.59 1 95.25 171 PRO A O 1
ATOM 1324 N N . ARG A 1 172 ? -14.148 -33.188 -1.904 1 95.12 172 ARG A N 1
ATOM 1325 C CA . ARG A 1 172 ? -13.844 -33.156 -0.479 1 95.12 172 ARG A CA 1
ATOM 1326 C C . ARG A 1 172 ? -12.625 -34 -0.163 1 95.12 172 ARG A C 1
ATOM 1328 O O . ARG A 1 172 ? -11.734 -33.594 0.582 1 95.12 172 ARG A O 1
ATOM 1335 N N . HIS A 1 173 ? -12.602 -35.219 -0.785 1 94.19 173 HIS A N 1
ATOM 1336 C CA . HIS A 1 173 ? -11.547 -36.156 -0.457 1 94.19 173 HIS A CA 1
ATOM 1337 C C . HIS A 1 173 ? -10.227 -35.75 -1.103 1 94.19 173 HIS A C 1
ATOM 1339 O O . HIS A 1 173 ? -9.188 -36.375 -0.83 1 94.19 173 HIS A O 1
ATOM 1345 N N . MET A 1 174 ? -10.219 -34.688 -1.945 1 95.69 174 MET A N 1
ATOM 1346 C CA . MET A 1 174 ? -9.023 -34.219 -2.635 1 95.69 174 MET A CA 1
ATOM 1347 C C . MET A 1 174 ? -8.742 -32.75 -2.301 1 95.69 174 MET A C 1
ATOM 1349 O O . MET A 1 174 ? -7.945 -32.094 -2.979 1 95.69 174 MET A O 1
ATOM 1353 N N . SER A 1 175 ? -9.32 -32.219 -1.299 1 95.06 175 SER A N 1
ATOM 1354 C CA . SER A 1 175 ? -9.328 -30.781 -1.074 1 95.06 175 SER A CA 1
ATOM 1355 C C . SER A 1 175 ? -8.148 -30.344 -0.213 1 95.06 175 SER A C 1
ATOM 1357 O O . SER A 1 175 ? -7.906 -29.156 -0.039 1 95.06 175 SER A O 1
ATOM 1359 N N . LYS A 1 176 ? -7.379 -31.281 0.238 1 96.19 176 LYS A N 1
ATOM 1360 C CA . LYS A 1 176 ? -6.273 -30.938 1.129 1 96.19 176 LYS A CA 1
ATOM 1361 C C . LYS A 1 176 ? -4.934 -31 0.396 1 96.19 176 LYS A C 1
ATOM 1363 O O . LYS A 1 176 ? -4.703 -31.922 -0.4 1 96.19 176 LYS A O 1
ATOM 1368 N N . ALA A 1 177 ? -4.137 -30.062 0.722 1 97.31 177 ALA A N 1
ATOM 1369 C CA . ALA A 1 177 ? -2.803 -30 0.127 1 97.31 177 ALA A CA 1
ATOM 1370 C C . ALA A 1 177 ? -1.828 -30.922 0.874 1 97.31 177 ALA A C 1
ATOM 1372 O O . ALA A 1 177 ? -0.855 -30.438 1.464 1 97.31 177 ALA A O 1
ATOM 1373 N N . ILE A 1 178 ? -2.047 -32.094 0.822 1 96.62 178 ILE A N 1
ATOM 1374 C CA . ILE A 1 178 ? -1.21 -33.156 1.378 1 96.62 178 ILE A CA 1
ATOM 1375 C C . ILE A 1 178 ? -0.75 -34.094 0.261 1 96.62 178 ILE A C 1
ATOM 1377 O O . ILE A 1 178 ? -1.543 -34.469 -0.601 1 96.62 178 ILE A O 1
ATOM 1381 N N . ASP A 1 179 ? 0.431 -34.469 0.264 1 95.81 179 ASP A N 1
ATOM 1382 C CA . ASP A 1 179 ? 1.078 -35.219 -0.823 1 95.81 179 ASP A CA 1
ATOM 1383 C C . ASP A 1 179 ? 0.336 -36.5 -1.132 1 95.81 179 ASP A C 1
ATOM 1385 O O . ASP A 1 179 ? 0.149 -36.875 -2.299 1 95.81 179 ASP A O 1
ATOM 1389 N N . THR A 1 180 ? -0.216 -37.188 -0.097 1 95.44 180 THR A N 1
ATOM 1390 C CA . THR A 1 180 ? -0.865 -38.469 -0.272 1 95.44 180 THR A CA 1
ATOM 1391 C C . THR A 1 180 ? -2.322 -38.312 -0.685 1 95.44 180 THR A C 1
ATOM 1393 O O . THR A 1 180 ? -2.961 -39.25 -1.15 1 95.44 180 THR A O 1
ATOM 1396 N N . ILE A 1 181 ? -2.865 -37.156 -0.505 1 96.06 181 ILE A N 1
ATOM 1397 C CA . ILE A 1 181 ? -4.27 -36.875 -0.806 1 96.06 181 ILE A CA 1
ATOM 1398 C C . ILE A 1 181 ? -4.387 -36.188 -2.162 1 96.06 181 ILE A C 1
ATOM 1400 O O . ILE A 1 181 ? -5.094 -36.656 -3.051 1 96.06 181 ILE A O 1
ATOM 1404 N N . ASN A 1 182 ? -3.682 -35.094 -2.334 1 98.12 182 ASN A N 1
ATOM 1405 C CA . ASN A 1 182 ? -3.652 -34.312 -3.57 1 98.12 182 ASN A CA 1
ATOM 1406 C C . ASN A 1 182 ? -2.246 -33.844 -3.889 1 98.12 182 ASN A C 1
ATOM 1408 O O . ASN A 1 182 ? -1.896 -32.688 -3.564 1 98.12 182 ASN A O 1
ATOM 1412 N N . PRO A 1 183 ? -1.473 -34.688 -4.52 1 98.06 183 PRO A N 1
ATOM 1413 C CA . PRO A 1 183 ? -0.076 -34.312 -4.789 1 98.06 183 PRO A CA 1
ATOM 1414 C C . PRO A 1 183 ? 0.063 -33.094 -5.668 1 98.06 183 PRO A C 1
ATOM 1416 O O . PRO A 1 183 ? 1.04 -32.344 -5.547 1 98.06 183 PRO A O 1
ATOM 1419 N N . ILE A 1 184 ? -0.88 -32.844 -6.566 1 98.5 184 ILE A N 1
ATOM 1420 C CA . ILE A 1 184 ? -0.81 -31.703 -7.469 1 98.5 184 ILE A CA 1
ATOM 1421 C C . ILE A 1 184 ? -1.025 -30.422 -6.68 1 98.5 184 ILE A C 1
ATOM 1423 O O . ILE A 1 184 ? -0.279 -29.453 -6.844 1 98.5 184 ILE A O 1
ATOM 1427 N N . LEU A 1 185 ? -2.025 -30.469 -5.832 1 98.62 185 LEU A N 1
ATOM 1428 C CA . LEU A 1 185 ? -2.275 -29.328 -4.957 1 98.62 185 LEU A CA 1
ATOM 1429 C C . LEU A 1 185 ? -1.095 -29.094 -4.02 1 98.62 185 LEU A C 1
ATOM 1431 O O . LEU A 1 185 ? -0.664 -27.969 -3.83 1 98.62 185 LEU A O 1
ATOM 1435 N N . TYR A 1 186 ? -0.596 -30.141 -3.477 1 98.5 186 TYR A N 1
ATOM 1436 C CA . TYR A 1 186 ? 0.56 -30.078 -2.588 1 98.5 186 TYR A CA 1
ATOM 1437 C C . TYR A 1 186 ? 1.76 -29.469 -3.301 1 98.5 186 TYR A C 1
ATOM 1439 O O . TYR A 1 186 ? 2.43 -28.594 -2.758 1 98.5 186 TYR A O 1
ATOM 1447 N N . THR A 1 187 ? 2.035 -29.906 -4.449 1 98.31 187 THR A N 1
ATOM 1448 C CA . THR A 1 187 ? 3.146 -29.391 -5.246 1 98.31 187 THR A CA 1
ATOM 1449 C C . THR A 1 187 ? 2.967 -27.906 -5.535 1 98.31 187 THR A C 1
ATOM 1451 O O . THR A 1 187 ? 3.914 -27.125 -5.418 1 98.31 187 THR A O 1
ATOM 1454 N N . SER A 1 188 ? 1.784 -27.547 -5.879 1 98.62 188 SER A N 1
ATOM 1455 C CA . SER A 1 188 ? 1.492 -26.141 -6.188 1 98.62 188 SER A CA 1
ATOM 1456 C C . SER A 1 188 ? 1.724 -25.25 -4.973 1 98.62 188 SER A C 1
ATOM 1458 O O . SER A 1 188 ? 2.377 -24.219 -5.078 1 98.62 188 SER A O 1
ATOM 1460 N N . VAL A 1 189 ? 1.229 -25.688 -3.848 1 98.5 189 VAL A N 1
ATOM 1461 C CA . VAL A 1 189 ? 1.405 -24.922 -2.617 1 98.5 189 VAL A CA 1
ATOM 1462 C C . VAL A 1 189 ? 2.891 -24.828 -2.27 1 98.5 189 VAL A C 1
ATOM 1464 O O . VAL A 1 189 ? 3.379 -23.781 -1.861 1 98.5 189 VAL A O 1
ATOM 1467 N N . SER A 1 190 ? 3.557 -25.906 -2.463 1 98.12 190 SER A N 1
ATOM 1468 C CA . SER A 1 190 ? 4.98 -25.953 -2.148 1 98.12 190 SER A CA 1
ATOM 1469 C C . SER A 1 190 ? 5.773 -24.969 -3 1 98.12 190 SER A C 1
ATOM 1471 O O . SER A 1 190 ? 6.691 -24.312 -2.506 1 98.12 190 SER A O 1
ATOM 1473 N N . VAL A 1 191 ? 5.453 -24.906 -4.207 1 98.31 191 VAL A N 1
ATOM 1474 C CA . VAL A 1 191 ? 6.117 -23.969 -5.117 1 98.31 191 VAL A CA 1
ATOM 1475 C C . VAL A 1 191 ? 5.902 -22.547 -4.633 1 98.31 191 VAL A C 1
ATOM 1477 O O . VAL A 1 191 ? 6.855 -21.766 -4.535 1 98.31 191 VAL A O 1
ATOM 1480 N N . ILE A 1 192 ? 4.711 -22.203 -4.312 1 98.56 192 ILE A N 1
ATOM 1481 C CA . ILE A 1 192 ? 4.371 -20.844 -3.881 1 98.56 192 ILE A CA 1
ATOM 1482 C C . ILE A 1 192 ? 5.074 -20.531 -2.561 1 98.56 192 ILE A C 1
ATOM 1484 O O . ILE A 1 192 ? 5.625 -19.438 -2.385 1 98.56 192 ILE A O 1
ATOM 1488 N N . LYS A 1 193 ? 5.023 -21.484 -1.696 1 98.5 193 LYS A N 1
ATOM 1489 C CA . LYS A 1 193 ? 5.742 -21.328 -0.434 1 98.5 193 LYS A CA 1
ATOM 1490 C C . LYS A 1 193 ? 7.234 -21.125 -0.672 1 98.5 193 LYS A C 1
ATOM 1492 O O . LYS A 1 193 ? 7.902 -20.406 0.075 1 98.5 193 LYS A O 1
ATOM 1497 N N . GLY A 1 194 ? 7.715 -21.766 -1.68 1 98.19 194 GLY A N 1
ATOM 1498 C CA . GLY A 1 194 ? 9.102 -21.547 -2.07 1 98.19 194 GLY A CA 1
ATOM 1499 C C . GLY A 1 194 ? 9.391 -20.125 -2.48 1 98.19 194 GLY A C 1
ATOM 1500 O O . GLY A 1 194 ? 10.406 -19.547 -2.088 1 98.19 194 GLY A O 1
ATOM 1501 N N . TRP A 1 195 ? 8.523 -19.594 -3.318 1 98.19 195 TRP A N 1
ATOM 1502 C CA . TRP A 1 195 ? 8.672 -18.188 -3.693 1 98.19 195 TRP A CA 1
ATOM 1503 C C . TRP A 1 195 ? 8.703 -17.297 -2.459 1 98.19 195 TRP A C 1
ATOM 1505 O O . TRP A 1 195 ? 9.555 -16.406 -2.354 1 98.19 195 TRP A O 1
ATOM 1515 N N . ILE A 1 196 ? 7.82 -17.531 -1.508 1 98.5 196 ILE A N 1
ATOM 1516 C CA . ILE A 1 196 ? 7.695 -16.734 -0.289 1 98.5 196 ILE A CA 1
ATOM 1517 C C . ILE A 1 196 ? 8.969 -16.875 0.544 1 98.5 196 ILE A C 1
ATOM 1519 O O . ILE A 1 196 ? 9.469 -15.883 1.081 1 98.5 196 ILE A O 1
ATOM 1523 N N . LEU A 1 197 ? 9.445 -18.016 0.612 1 97.94 197 LEU A N 1
ATOM 1524 C CA . LEU A 1 197 ? 10.641 -18.281 1.402 1 97.94 197 LEU A CA 1
ATOM 1525 C C . LEU A 1 197 ? 11.836 -17.5 0.857 1 97.94 197 LEU A C 1
ATOM 1527 O O . LEU A 1 197 ? 12.625 -16.938 1.626 1 97.94 197 LEU A O 1
ATOM 1531 N N . VAL A 1 198 ? 12 -17.5 -0.411 1 97.56 198 VAL A N 1
ATOM 1532 C CA . VAL A 1 198 ? 13.07 -16.734 -1.034 1 97.56 198 VAL A CA 1
ATOM 1533 C C . VAL A 1 198 ? 12.977 -15.266 -0.621 1 97.56 198 VAL A C 1
ATOM 1535 O O . VAL A 1 198 ? 13.977 -14.648 -0.268 1 97.56 198 VAL A O 1
ATOM 1538 N N . LEU A 1 199 ? 11.805 -14.719 -0.684 1 98 199 LEU A N 1
ATOM 1539 C CA . LEU A 1 199 ? 11.586 -13.32 -0.327 1 98 199 LEU A CA 1
ATOM 1540 C C . LEU A 1 199 ? 11.859 -13.094 1.155 1 98 199 LEU A C 1
ATOM 1542 O O . LEU A 1 199 ? 12.469 -12.086 1.529 1 98 199 LEU A O 1
ATOM 1546 N N . GLU A 1 200 ? 11.406 -13.992 1.993 1 97.12 200 GLU A N 1
ATOM 1547 C CA . GLU A 1 200 ? 11.625 -13.891 3.434 1 97.12 200 GLU A CA 1
ATOM 1548 C C . GLU A 1 200 ? 13.109 -13.867 3.77 1 97.12 200 GLU A C 1
ATOM 1550 O O . GLU A 1 200 ? 13.562 -13.031 4.555 1 97.12 200 GLU A O 1
ATOM 1555 N N . GLU A 1 201 ? 13.742 -14.75 3.172 1 96.12 201 GLU A N 1
ATOM 1556 C CA . GLU A 1 201 ? 15.18 -14.852 3.428 1 96.12 201 GLU A CA 1
ATOM 1557 C C . GLU A 1 201 ? 15.914 -13.594 2.963 1 96.12 201 GLU A C 1
ATOM 1559 O O . GLU A 1 201 ? 16.812 -13.102 3.652 1 96.12 201 GLU A O 1
ATOM 1564 N N . ASP A 1 202 ? 15.57 -13.133 1.843 1 95.62 202 ASP A N 1
ATOM 1565 C CA . ASP A 1 202 ? 16.203 -11.922 1.334 1 95.62 202 ASP A CA 1
ATOM 1566 C C . ASP A 1 202 ? 15.898 -10.727 2.225 1 95.62 202 ASP A C 1
ATOM 1568 O O . ASP A 1 202 ? 16.766 -9.891 2.477 1 95.62 202 ASP A O 1
ATOM 1572 N N . ASN A 1 203 ? 14.695 -10.602 2.586 1 95.19 203 ASN A N 1
ATOM 1573 C CA . ASN A 1 203 ? 14.312 -9.539 3.51 1 95.19 203 ASN A CA 1
ATOM 1574 C C . ASN A 1 203 ? 15.117 -9.602 4.805 1 95.19 203 ASN A C 1
ATOM 1576 O O . ASN A 1 203 ? 15.539 -8.57 5.328 1 95.19 203 ASN A O 1
ATOM 1580 N N . GLU A 1 204 ? 15.234 -10.75 5.336 1 92.56 204 GLU A N 1
ATOM 1581 C CA . GLU A 1 204 ? 16 -10.938 6.566 1 92.56 204 GLU A CA 1
ATOM 1582 C C . GLU A 1 204 ? 17.453 -10.492 6.391 1 92.56 204 GLU A C 1
ATOM 1584 O O . GLU A 1 204 ? 18.031 -9.883 7.297 1 92.56 204 GLU A O 1
ATOM 1589 N N . ALA A 1 205 ? 17.953 -10.773 5.281 1 90.5 205 ALA A N 1
ATOM 1590 C CA . ALA A 1 205 ? 19.312 -10.352 4.98 1 90.5 205 ALA A CA 1
ATOM 1591 C C . ALA A 1 205 ? 19.422 -8.828 4.961 1 90.5 205 ALA A C 1
ATOM 1593 O O . ALA A 1 205 ? 20.406 -8.266 5.434 1 90.5 205 ALA A O 1
ATOM 1594 N N . VAL A 1 206 ? 18.453 -8.203 4.391 1 87.38 206 VAL A N 1
ATOM 1595 C CA . VAL A 1 206 ? 18.422 -6.746 4.309 1 87.38 206 VAL A CA 1
ATOM 1596 C C . VAL A 1 206 ? 18.344 -6.152 5.715 1 87.38 206 VAL A C 1
ATOM 1598 O O . VAL A 1 206 ? 19.062 -5.203 6.035 1 87.38 206 VAL A O 1
ATOM 1601 N N . ILE A 1 207 ? 17.516 -6.621 6.551 1 85 207 ILE A N 1
ATOM 1602 C CA . ILE A 1 207 ? 17.328 -6.133 7.91 1 85 207 ILE A CA 1
ATOM 1603 C C . ILE A 1 207 ? 18.609 -6.336 8.719 1 85 207 ILE A C 1
ATOM 1605 O O . ILE A 1 207 ? 19.016 -5.457 9.484 1 85 207 ILE A O 1
ATOM 1609 N N . LYS A 1 208 ? 19.234 -7.422 8.555 1 84.06 208 LYS A N 1
ATOM 1610 C CA . LYS A 1 208 ? 20.5 -7.711 9.242 1 84.06 208 LYS A CA 1
ATOM 1611 C C . LYS A 1 208 ? 21.594 -6.738 8.82 1 84.06 208 LYS A C 1
ATOM 1613 O O . LYS A 1 208 ? 22.359 -6.27 9.656 1 84.06 208 LYS A O 1
ATOM 1618 N N . ALA A 1 209 ? 21.656 -6.48 7.586 1 80.81 209 ALA A N 1
ATOM 1619 C CA . ALA A 1 209 ? 22.656 -5.551 7.07 1 80.81 209 ALA A CA 1
ATOM 1620 C C . ALA A 1 209 ? 22.422 -4.141 7.609 1 80.81 209 ALA A C 1
ATOM 1622 O O . ALA A 1 209 ? 23.391 -3.408 7.871 1 80.81 209 ALA A O 1
ATOM 1623 N N . ALA A 1 210 ? 21.234 -3.74 7.762 1 77.69 210 ALA A N 1
ATOM 1624 C CA . ALA A 1 210 ? 20.906 -2.406 8.25 1 77.69 210 ALA A CA 1
ATOM 1625 C C . ALA A 1 210 ? 21.219 -2.27 9.734 1 77.69 210 ALA A C 1
ATOM 1627 O O . ALA A 1 210 ? 21.547 -1.179 10.211 1 77.69 210 ALA A O 1
ATOM 1628 N N . ASN A 1 211 ? 21.094 -3.281 10.492 1 74.81 211 ASN A N 1
ATOM 1629 C CA . ASN A 1 211 ? 21.297 -3.258 11.938 1 74.81 211 ASN A CA 1
ATOM 1630 C C . ASN A 1 211 ? 22.75 -3.572 12.305 1 74.81 211 ASN A C 1
ATOM 1632 O O . ASN A 1 211 ? 23.125 -3.529 13.477 1 74.81 211 ASN A O 1
ATOM 1636 N N . THR A 1 212 ? 23.5 -4.098 11.398 1 66.5 212 THR A N 1
ATOM 1637 C CA . THR A 1 212 ? 24.906 -4.352 11.695 1 66.5 212 THR A CA 1
ATOM 1638 C C . THR A 1 212 ? 25.719 -3.066 11.586 1 66.5 212 THR A C 1
ATOM 1640 O O . THR A 1 212 ? 25.766 -2.438 10.531 1 66.5 212 THR A O 1
ATOM 1643 N N . PRO A 1 213 ? 26.141 -2.424 12.664 1 59.25 213 PRO A N 1
ATOM 1644 C CA . PRO A 1 213 ? 26.969 -1.217 12.703 1 59.25 213 PRO A CA 1
ATOM 1645 C C . PRO A 1 213 ? 28.156 -1.292 11.742 1 59.25 213 PRO A C 1
ATOM 1647 O O . PRO A 1 213 ? 28.641 -2.385 11.438 1 59.25 213 PRO A O 1
ATOM 1650 N N . GLU A 1 214 ? 28.391 -0.236 10.781 1 55.94 214 GLU A N 1
ATOM 1651 C CA . GLU A 1 214 ? 29.5 -0.076 9.836 1 55.94 214 GLU A CA 1
ATOM 1652 C C . GLU A 1 214 ? 30.781 -0.664 10.391 1 55.94 214 GLU A C 1
ATOM 1654 O O . GLU A 1 214 ? 31.703 -1 9.633 1 55.94 214 GLU A O 1
ATOM 1659 N N . SER A 1 215 ? 31.094 -0.432 11.625 1 50.09 215 SER A N 1
ATOM 1660 C CA . SER A 1 215 ? 32.406 -0.774 12.125 1 50.09 215 SER A CA 1
ATOM 1661 C C . SER A 1 215 ? 32.656 -2.277 12.062 1 50.09 215 SER A C 1
ATOM 1663 O O . SER A 1 215 ? 33.719 -2.76 12.484 1 50.09 215 SER A O 1
ATOM 1665 N N . VAL A 1 216 ? 31.703 -3.062 12.172 1 49.28 216 VAL A N 1
ATOM 1666 C CA . VAL A 1 216 ? 32.156 -4.449 12.312 1 49.28 216 VAL A CA 1
ATOM 1667 C C . VAL A 1 216 ? 32.719 -4.945 10.984 1 49.28 216 VAL A C 1
ATOM 1669 O O . VAL A 1 216 ? 32.312 -4.477 9.914 1 49.28 216 VAL A O 1
ATOM 1672 N N . ASP A 1 217 ? 33.688 -5.996 10.891 1 46.75 217 ASP A N 1
ATOM 1673 C CA . ASP A 1 217 ? 34.688 -6.516 9.961 1 46.75 217 ASP A CA 1
ATOM 1674 C C . ASP A 1 217 ? 34.062 -6.809 8.594 1 46.75 217 ASP A C 1
ATOM 1676 O O . ASP A 1 217 ? 32.969 -7.359 8.516 1 46.75 217 ASP A O 1
ATOM 1680 N N . GLU A 1 218 ? 34.562 -6.203 7.492 1 48.75 218 GLU A N 1
ATOM 1681 C CA . GLU A 1 218 ? 34.469 -6.469 6.062 1 48.75 218 GLU A CA 1
ATOM 1682 C C . GLU A 1 218 ? 34.062 -7.918 5.793 1 48.75 218 GLU A C 1
ATOM 1684 O O . GLU A 1 218 ? 33.656 -8.258 4.684 1 48.75 218 GLU A O 1
ATOM 1689 N N . ALA A 1 219 ? 34.625 -8.711 6.648 1 46.56 219 ALA A N 1
ATOM 1690 C CA . ALA A 1 219 ? 34.594 -10.156 6.414 1 46.56 219 ALA A CA 1
ATOM 1691 C C . ALA A 1 219 ? 33.156 -10.688 6.559 1 46.56 219 ALA A C 1
ATOM 1693 O O . ALA A 1 219 ? 32.75 -11.57 5.801 1 46.56 219 ALA A O 1
ATOM 1694 N N . ASN A 1 220 ? 32.375 -10.305 7.566 1 46.78 220 ASN A N 1
ATOM 1695 C CA . ASN A 1 220 ? 31.047 -10.867 7.82 1 46.78 220 ASN A CA 1
ATOM 1696 C C . ASN A 1 220 ? 30.016 -10.281 6.867 1 46.78 220 ASN A C 1
ATOM 1698 O O . ASN A 1 220 ? 28.891 -10.789 6.781 1 46.78 220 ASN A O 1
ATOM 1702 N N . LEU A 1 221 ? 30.141 -9.008 6.434 1 49.84 221 LEU A N 1
ATOM 1703 C CA . LEU A 1 221 ? 29.297 -8.445 5.383 1 49.84 221 LEU A CA 1
ATOM 1704 C C . LEU A 1 221 ? 29.406 -9.258 4.098 1 49.84 221 LEU A C 1
ATOM 1706 O O . LEU A 1 221 ? 28.469 -9.312 3.303 1 49.84 221 LEU A O 1
ATOM 1710 N N . SER A 1 222 ? 30.641 -9.617 3.797 1 49.31 222 SER A N 1
ATOM 1711 C CA . SER A 1 222 ? 30.906 -10.492 2.664 1 49.31 222 SER A CA 1
ATOM 1712 C C . SER A 1 222 ? 30.078 -11.773 2.758 1 49.31 222 SER A C 1
ATOM 1714 O O . SER A 1 222 ? 29.609 -12.297 1.741 1 49.31 222 SER A O 1
ATOM 1716 N N . SER A 1 223 ? 30.125 -12.32 3.947 1 48.81 223 SER A N 1
ATOM 1717 C CA . SER A 1 223 ? 29.469 -13.617 4.094 1 48.81 223 SER A CA 1
ATOM 1718 C C . SER A 1 223 ? 27.953 -13.477 3.973 1 48.81 223 SER A C 1
ATOM 1720 O O . SER A 1 223 ? 27.281 -14.367 3.451 1 48.81 223 SER A O 1
ATOM 1722 N N . SER A 1 224 ? 27.406 -12.336 4.457 1 50.41 224 SER A N 1
ATOM 1723 C CA . SER A 1 224 ? 25.953 -12.156 4.387 1 50.41 224 SER A CA 1
ATOM 1724 C C . SER A 1 224 ? 25.5 -11.898 2.957 1 50.41 224 SER A C 1
ATOM 1726 O O . SER A 1 224 ? 24.422 -12.336 2.557 1 50.41 224 SER A O 1
ATOM 1728 N N . GLU A 1 225 ? 26.297 -11.094 2.209 1 53.53 225 GLU A N 1
ATOM 1729 C CA . GLU A 1 225 ? 26.031 -10.906 0.784 1 53.53 225 GLU A CA 1
ATOM 1730 C C . GLU A 1 225 ? 26.109 -12.234 0.03 1 53.53 225 GLU A C 1
ATOM 1732 O O . GLU A 1 225 ? 25.391 -12.438 -0.952 1 53.53 225 GLU A O 1
ATOM 1737 N N . SER A 1 226 ? 27.156 -13.008 0.477 1 54.31 226 SER A N 1
ATOM 1738 C CA . SER A 1 226 ? 27.375 -14.289 -0.197 1 54.31 226 SER A CA 1
ATOM 1739 C C . SER A 1 226 ? 26.156 -15.188 -0.069 1 54.31 226 SER A C 1
ATOM 1741 O O . SER A 1 226 ? 25.938 -16.078 -0.899 1 54.31 226 SER A O 1
ATOM 1743 N N . GLU A 1 227 ? 25.297 -14.844 0.924 1 65.56 227 GLU A N 1
ATOM 1744 C CA . GLU A 1 227 ? 24.203 -15.766 1.185 1 65.56 227 GLU A CA 1
ATOM 1745 C C . GLU A 1 227 ? 22.906 -15.273 0.562 1 65.56 227 GLU A C 1
ATOM 1747 O O . GLU A 1 227 ? 21.906 -15.984 0.559 1 65.56 227 GLU A O 1
ATOM 1752 N N . ARG A 1 228 ? 23.109 -14.164 -0.307 1 78 228 ARG A N 1
ATOM 1753 C CA . ARG A 1 228 ? 21.859 -13.648 -0.852 1 78 228 ARG A CA 1
ATOM 1754 C C . ARG A 1 228 ? 21.594 -14.219 -2.242 1 78 228 ARG A C 1
ATOM 1756 O O . ARG A 1 228 ? 22.531 -14.461 -3.008 1 78 228 ARG A O 1
ATOM 1763 N N . GLU A 1 229 ? 20.344 -14.508 -2.424 1 86.19 229 GLU A N 1
ATOM 1764 C CA . GLU A 1 229 ? 19.891 -15.023 -3.709 1 86.19 229 GLU A CA 1
ATOM 1765 C C . GLU A 1 229 ? 20.094 -14 -4.824 1 86.19 229 GLU A C 1
ATOM 1767 O O . GLU A 1 229 ? 20.156 -12.797 -4.562 1 86.19 229 GLU A O 1
ATOM 1772 N N . ASP A 1 230 ? 20.312 -14.484 -6.02 1 92.88 230 ASP A N 1
ATOM 1773 C CA . ASP A 1 230 ? 20.391 -13.625 -7.203 1 92.88 230 ASP A CA 1
ATOM 1774 C C . ASP A 1 230 ? 19.25 -12.625 -7.246 1 92.88 230 ASP A C 1
ATOM 1776 O O . ASP A 1 230 ? 18.078 -13.016 -7.145 1 92.88 230 ASP A O 1
ATOM 1780 N N . PRO A 1 231 ? 19.594 -11.383 -7.414 1 94.81 231 PRO A N 1
ATOM 1781 C CA . PRO A 1 231 ? 18.547 -10.367 -7.434 1 94.81 231 PRO A CA 1
ATOM 1782 C C . PRO A 1 231 ? 17.453 -10.656 -8.477 1 94.81 231 PRO A C 1
ATOM 1784 O O . PRO A 1 231 ? 16.281 -10.352 -8.25 1 94.81 231 PRO A O 1
ATOM 1787 N N . GLU A 1 232 ? 17.812 -11.195 -9.562 1 95.94 232 GLU A N 1
ATOM 1788 C CA . GLU A 1 232 ? 16.828 -11.5 -10.609 1 95.94 232 GLU A CA 1
ATOM 1789 C C . GLU A 1 232 ? 15.836 -12.555 -10.141 1 95.94 232 GLU A C 1
ATOM 1791 O O . GLU A 1 232 ? 14.641 -12.469 -10.43 1 95.94 232 GLU A O 1
ATOM 1796 N N . ILE A 1 233 ? 16.375 -13.516 -9.469 1 96.5 233 ILE A N 1
ATOM 1797 C CA . ILE A 1 233 ? 15.523 -14.586 -8.953 1 96.5 233 ILE A CA 1
ATOM 1798 C C . ILE A 1 233 ? 14.562 -14.031 -7.906 1 96.5 233 ILE A C 1
ATOM 1800 O O . ILE A 1 233 ? 13.375 -14.359 -7.895 1 96.5 233 ILE A O 1
ATOM 1804 N N . VAL A 1 234 ? 15.117 -13.156 -7.023 1 97.56 234 VAL A N 1
ATOM 1805 C CA . VAL A 1 234 ? 14.297 -12.531 -5.992 1 97.56 234 VAL A CA 1
ATOM 1806 C C . VAL A 1 234 ? 13.172 -11.727 -6.641 1 97.56 234 VAL A C 1
ATOM 1808 O O . VAL A 1 234 ? 12.016 -11.844 -6.246 1 97.56 234 VAL A O 1
ATOM 1811 N N . ASN A 1 235 ? 13.5 -10.992 -7.625 1 97.88 235 ASN A N 1
ATOM 1812 C CA . ASN A 1 235 ? 12.5 -10.188 -8.328 1 97.88 235 ASN A CA 1
ATOM 1813 C C . ASN A 1 235 ? 11.469 -11.062 -9.031 1 97.88 235 ASN A C 1
ATOM 1815 O O . ASN A 1 235 ? 10.281 -10.75 -9.039 1 97.88 235 ASN A O 1
ATOM 1819 N N . ARG A 1 236 ? 11.883 -12.133 -9.602 1 97.5 236 ARG A N 1
ATOM 1820 C CA . ARG A 1 236 ? 10.953 -13.023 -10.281 1 97.5 236 ARG A CA 1
ATOM 1821 C C . ARG A 1 236 ? 10 -13.68 -9.289 1 97.5 236 ARG A C 1
ATOM 1823 O O . ARG A 1 236 ? 8.812 -13.859 -9.586 1 97.5 236 ARG A O 1
ATOM 1830 N N . CYS A 1 237 ? 10.531 -14.055 -8.172 1 98.06 237 CYS A N 1
ATOM 1831 C CA . CYS A 1 237 ? 9.672 -14.617 -7.141 1 98.06 237 CYS A CA 1
ATOM 1832 C C . CYS A 1 237 ? 8.641 -13.609 -6.676 1 98.06 237 CYS A C 1
ATOM 1834 O O . CYS A 1 237 ? 7.457 -13.938 -6.547 1 98.06 237 CYS A O 1
ATOM 1836 N N . ALA A 1 238 ? 9.102 -12.375 -6.445 1 98.5 238 ALA A N 1
ATOM 1837 C CA . ALA A 1 238 ? 8.18 -11.312 -6.043 1 98.5 238 ALA A CA 1
ATOM 1838 C C . ALA A 1 238 ? 7.113 -11.07 -7.109 1 98.5 238 ALA A C 1
ATOM 1840 O O . ALA A 1 238 ? 5.926 -10.961 -6.797 1 98.5 238 ALA A O 1
ATOM 1841 N N . HIS A 1 239 ? 7.539 -11.039 -8.281 1 97.88 239 HIS A N 1
ATOM 1842 C CA . HIS A 1 239 ? 6.617 -10.836 -9.391 1 97.88 239 HIS A CA 1
ATOM 1843 C C . HIS A 1 239 ? 5.629 -11.992 -9.508 1 97.88 239 HIS A C 1
ATOM 1845 O O . HIS A 1 239 ? 4.457 -11.781 -9.828 1 97.88 239 HIS A O 1
ATOM 1851 N N . SER A 1 240 ? 6.098 -13.156 -9.297 1 98.12 240 SER A N 1
ATOM 1852 C CA . SER A 1 240 ? 5.242 -14.336 -9.352 1 98.12 240 SER A CA 1
ATOM 1853 C C . SER A 1 240 ? 4.133 -14.266 -8.312 1 98.12 240 SER A C 1
ATOM 1855 O O . SER A 1 240 ? 2.984 -14.609 -8.594 1 98.12 240 SER A O 1
ATOM 1857 N N . VAL A 1 241 ? 4.48 -13.836 -7.137 1 98.5 241 VAL A N 1
ATOM 1858 C CA . VAL A 1 241 ? 3.494 -13.68 -6.074 1 98.5 241 VAL A CA 1
ATOM 1859 C C . VAL A 1 241 ? 2.439 -12.664 -6.492 1 98.5 241 VAL A C 1
ATOM 1861 O O . VAL A 1 241 ? 1.243 -12.867 -6.27 1 98.5 241 VAL A O 1
ATOM 1864 N N . CYS A 1 242 ? 2.859 -11.594 -7.109 1 97.69 242 CYS A 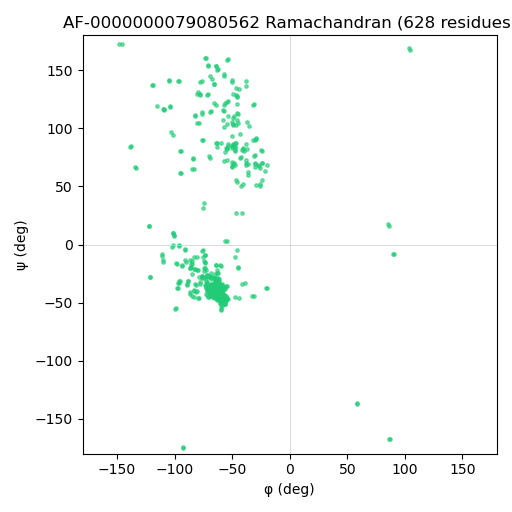N 1
ATOM 1865 C CA . CYS A 1 242 ? 1.937 -10.586 -7.617 1 97.69 242 CYS A CA 1
ATOM 1866 C C . CYS A 1 242 ? 0.964 -11.188 -8.625 1 97.69 242 CYS A C 1
ATOM 1868 O O . CYS A 1 242 ? -0.249 -11.008 -8.508 1 97.69 242 CYS A O 1
ATOM 1870 N N . LEU A 1 243 ? 1.5 -11.906 -9.555 1 97.56 243 LEU A N 1
ATOM 1871 C CA . LEU A 1 243 ? 0.691 -12.492 -10.617 1 97.56 243 LEU A CA 1
ATOM 1872 C C . LEU A 1 243 ? -0.297 -13.508 -10.055 1 97.56 243 LEU A C 1
ATOM 1874 O O . LEU A 1 243 ? -1.437 -13.594 -10.516 1 97.56 243 LEU A O 1
ATOM 1878 N N . LEU A 1 244 ? 0.148 -14.281 -9.117 1 98.38 244 LEU A N 1
ATOM 1879 C CA . LEU A 1 244 ? -0.718 -15.242 -8.445 1 98.38 244 LEU A CA 1
ATOM 1880 C C . LEU A 1 244 ? -1.93 -14.555 -7.832 1 98.38 244 LEU A C 1
ATOM 1882 O O . LEU A 1 244 ? -3.068 -14.969 -8.062 1 98.38 244 LEU A O 1
ATOM 1886 N N . CYS A 1 245 ? -1.698 -13.508 -7.062 1 98.12 245 CYS A N 1
ATOM 1887 C CA . CYS A 1 245 ? -2.762 -12.789 -6.371 1 98.12 245 CYS A CA 1
ATOM 1888 C C . CYS A 1 245 ? -3.678 -12.086 -7.367 1 98.12 245 CYS A C 1
ATOM 1890 O O . CYS A 1 245 ? -4.891 -12.016 -7.16 1 98.12 245 CYS A O 1
ATOM 1892 N N . GLU A 1 246 ? -3.129 -11.602 -8.375 1 97.19 246 GLU A N 1
ATOM 1893 C CA . GLU A 1 246 ? -3.912 -10.922 -9.406 1 97.19 246 GLU A CA 1
ATOM 1894 C C . GLU A 1 246 ? -4.867 -11.898 -10.102 1 97.19 246 GLU A C 1
ATOM 1896 O O . GLU A 1 246 ? -6.004 -11.539 -10.414 1 97.19 246 GLU A O 1
ATOM 1901 N N . SER A 1 247 ? -4.391 -13.047 -10.297 1 96.31 247 SER A N 1
ATOM 1902 C CA . SER A 1 247 ? -5.176 -14.039 -11.023 1 96.31 247 SER A CA 1
ATOM 1903 C C . SER A 1 247 ? -6.227 -14.688 -10.125 1 96.31 247 SER A C 1
ATOM 1905 O O . SER A 1 247 ? -7.379 -14.852 -10.531 1 96.31 247 SER A O 1
ATOM 1907 N N . ALA A 1 248 ? -5.855 -15.078 -8.945 1 96.5 248 ALA A N 1
ATOM 1908 C CA . ALA A 1 248 ? -6.73 -15.82 -8.047 1 96.5 248 ALA A CA 1
ATOM 1909 C C . ALA A 1 248 ? -7.684 -14.891 -7.305 1 96.5 248 ALA A C 1
ATOM 1911 O O . ALA A 1 248 ? -8.789 -15.289 -6.922 1 96.5 248 ALA A O 1
ATOM 1912 N N . GLN A 1 249 ? -7.191 -13.688 -6.98 1 95.44 249 GLN A N 1
ATOM 1913 C CA . GLN A 1 249 ? -7.992 -12.625 -6.387 1 95.44 249 GLN A CA 1
ATOM 1914 C C . GLN A 1 249 ? -8.617 -13.07 -5.074 1 95.44 249 GLN A C 1
ATOM 1916 O O . GLN A 1 249 ? -7.949 -13.688 -4.238 1 95.44 249 GLN A O 1
ATOM 1921 N N . ARG A 1 250 ? -9.859 -12.781 -4.824 1 94.88 250 ARG A N 1
ATOM 1922 C CA . ARG A 1 250 ? -10.523 -13.016 -3.543 1 94.88 250 ARG A CA 1
ATOM 1923 C C . ARG A 1 250 ? -10.68 -14.508 -3.275 1 94.88 250 ARG A C 1
ATOM 1925 O O . ARG A 1 250 ? -10.711 -14.938 -2.119 1 94.88 250 ARG A O 1
ATOM 1932 N N . SER A 1 251 ? -10.773 -15.297 -4.297 1 96.25 251 SER A N 1
ATOM 1933 C CA . SER A 1 251 ? -10.898 -16.734 -4.141 1 96.25 251 SER A CA 1
ATOM 1934 C C . SER A 1 251 ? -9.711 -17.312 -3.387 1 96.25 251 SER A C 1
ATOM 1936 O O . SER A 1 251 ? -9.859 -18.266 -2.617 1 96.25 251 SER A O 1
ATOM 1938 N N . LEU A 1 252 ? -8.586 -16.688 -3.656 1 97.81 252 LEU A N 1
ATOM 1939 C CA . LEU A 1 252 ? -7.391 -17.141 -2.957 1 97.81 252 LEU A CA 1
ATOM 1940 C C . LEU A 1 252 ? -7.539 -16.953 -1.451 1 97.81 252 LEU A C 1
ATOM 1942 O O . LEU A 1 252 ? -7.23 -17.859 -0.676 1 97.81 252 LEU A O 1
ATOM 1946 N N . TRP A 1 253 ? -8.008 -15.82 -1.121 1 96.56 253 TRP A N 1
ATOM 1947 C CA . TRP A 1 253 ? -8.188 -15.516 0.296 1 96.56 253 TRP A CA 1
ATOM 1948 C C . TRP A 1 253 ? -9.234 -16.438 0.917 1 96.56 253 TRP A C 1
ATOM 1950 O O . TRP A 1 253 ? -9.062 -16.906 2.041 1 96.56 253 TRP A O 1
ATOM 1960 N N . MET A 1 254 ? -10.281 -16.719 0.29 1 95.5 254 MET A N 1
ATOM 1961 C CA . MET A 1 254 ? -11.367 -17.531 0.804 1 95.5 254 MET A CA 1
ATOM 1962 C C . MET A 1 254 ? -10.914 -18.969 1.021 1 95.5 254 MET A C 1
ATOM 1964 O O . MET A 1 254 ? -11.281 -19.609 2.012 1 95.5 254 MET A O 1
ATOM 1968 N N . LYS A 1 255 ? -10.07 -19.453 0.165 1 96.44 255 LYS A N 1
ATOM 1969 C CA . LYS A 1 255 ? -9.68 -20.859 0.208 1 96.44 255 LYS A CA 1
ATOM 1970 C C . LYS A 1 255 ? -8.375 -21.047 0.973 1 96.44 255 LYS A C 1
ATOM 1972 O O . LYS A 1 255 ? -8.156 -22.094 1.59 1 96.44 255 LYS A O 1
ATOM 1977 N N . TRP A 1 256 ? -7.527 -19.984 0.873 1 97.5 256 TRP A N 1
ATOM 1978 C CA . TRP A 1 256 ? -6.195 -20.109 1.462 1 97.5 256 TRP A CA 1
ATOM 1979 C C . TRP A 1 256 ? -5.844 -18.859 2.273 1 97.5 256 TRP A C 1
ATOM 1981 O O . TRP A 1 256 ? -4.867 -18.172 1.971 1 97.5 256 TRP A O 1
ATOM 1991 N N . PRO A 1 257 ? -6.516 -18.562 3.379 1 96.5 257 PRO A N 1
ATOM 1992 C CA . PRO A 1 257 ? -6.277 -17.344 4.148 1 96.5 257 PRO A CA 1
ATOM 1993 C C . PRO A 1 257 ? -4.887 -17.297 4.781 1 96.5 257 PRO A C 1
ATOM 1995 O O . PRO A 1 257 ? -4.262 -16.234 4.84 1 96.5 257 PRO A O 1
ATOM 1998 N N . GLU A 1 258 ? -4.418 -18.438 5.227 1 97 258 GLU A N 1
ATOM 1999 C CA . GLU A 1 258 ? -3.098 -18.484 5.852 1 97 258 GLU A CA 1
ATOM 2000 C C . GLU A 1 258 ? -2.004 -18.125 4.848 1 97 258 GLU A C 1
ATOM 2002 O O . GLU A 1 258 ? -1.057 -17.406 5.18 1 97 258 GLU A O 1
ATOM 2007 N N . LEU A 1 259 ? -2.156 -18.656 3.695 1 98.06 259 LEU A N 1
ATOM 2008 C CA . LEU A 1 259 ? -1.199 -18.344 2.641 1 98.06 259 LEU A CA 1
ATOM 2009 C C . LEU A 1 259 ? -1.203 -16.859 2.328 1 98.06 259 LEU A C 1
ATOM 2011 O O . LEU A 1 259 ? -0.144 -16.25 2.135 1 98.06 259 LEU A O 1
ATOM 2015 N N . CYS A 1 260 ? -2.369 -16.266 2.266 1 97.69 260 CYS A N 1
ATOM 2016 C CA . CYS A 1 260 ? -2.492 -14.836 2.02 1 97.69 260 CYS A CA 1
ATOM 2017 C C . CYS A 1 260 ? -1.818 -14.031 3.125 1 97.69 260 CYS A C 1
ATOM 2019 O O . CYS A 1 260 ? -1.192 -13.008 2.859 1 97.69 260 CYS A O 1
ATOM 2021 N N . ASP A 1 261 ? -1.949 -14.492 4.34 1 97.38 261 ASP A N 1
ATOM 2022 C CA . ASP A 1 261 ? -1.289 -13.836 5.461 1 97.38 261 ASP A CA 1
ATOM 2023 C C . ASP A 1 261 ? 0.229 -13.867 5.301 1 97.38 261 ASP A C 1
ATOM 2025 O O . ASP A 1 261 ? 0.908 -12.867 5.566 1 97.38 261 ASP A O 1
ATOM 2029 N N . GLU A 1 262 ? 0.694 -14.984 4.926 1 98.19 262 GLU A N 1
ATOM 2030 C CA . GLU A 1 262 ? 2.129 -15.117 4.688 1 98.19 262 GLU A CA 1
ATOM 2031 C C . GLU A 1 262 ? 2.594 -14.172 3.582 1 98.19 262 GLU A C 1
ATOM 2033 O O . GLU A 1 262 ? 3.639 -13.531 3.703 1 98.19 262 GLU A O 1
ATOM 2038 N N . ILE A 1 263 ? 1.804 -14.156 2.531 1 98.44 263 ILE A N 1
ATOM 2039 C CA . ILE A 1 263 ? 2.117 -13.266 1.422 1 98.44 263 ILE A CA 1
ATOM 2040 C C . ILE A 1 263 ? 2.127 -11.82 1.913 1 98.44 263 ILE A C 1
ATOM 2042 O O . ILE A 1 263 ? 3.064 -11.062 1.634 1 98.44 263 ILE A O 1
ATOM 2046 N N . TYR A 1 264 ? 1.154 -11.477 2.664 1 97.12 264 TYR A N 1
ATOM 2047 C CA . TYR A 1 264 ? 1.027 -10.125 3.203 1 97.12 264 TYR A CA 1
ATOM 2048 C C . TYR A 1 264 ? 2.246 -9.758 4.039 1 97.12 264 TYR A C 1
ATOM 2050 O O . TYR A 1 264 ? 2.801 -8.664 3.893 1 97.12 264 TYR A O 1
ATOM 2058 N N . ALA A 1 265 ? 2.666 -10.594 4.891 1 97.19 265 ALA A N 1
ATOM 2059 C CA . ALA A 1 265 ? 3.768 -10.352 5.816 1 97.19 265 ALA A CA 1
ATOM 2060 C C . ALA A 1 265 ? 5.082 -10.164 5.066 1 97.19 265 ALA A C 1
ATOM 2062 O O . ALA A 1 265 ? 5.918 -9.344 5.461 1 97.19 265 ALA A O 1
ATOM 2063 N N . VAL A 1 266 ? 5.215 -10.844 3.992 1 98 266 VAL A N 1
ATOM 2064 C CA . VAL A 1 266 ? 6.516 -10.844 3.33 1 98 266 VAL A CA 1
ATOM 2065 C C . VAL A 1 266 ? 6.602 -9.68 2.354 1 98 266 VAL A C 1
ATOM 2067 O O . VAL A 1 266 ? 7.684 -9.141 2.111 1 98 266 VAL A O 1
ATOM 2070 N N . ILE A 1 267 ? 5.48 -9.266 1.754 1 97.38 267 ILE A N 1
ATOM 2071 C CA . ILE A 1 267 ? 5.543 -8.281 0.677 1 97.38 267 ILE A CA 1
ATOM 2072 C C . ILE A 1 267 ? 5.781 -6.891 1.26 1 97.38 267 ILE A C 1
ATOM 2074 O O . ILE A 1 267 ? 6.367 -6.027 0.604 1 97.38 267 ILE A O 1
ATOM 2078 N N . LYS A 1 268 ? 5.383 -6.59 2.498 1 96.25 268 LYS A N 1
ATOM 2079 C CA . LYS A 1 268 ? 5.539 -5.266 3.094 1 96.25 268 LYS A CA 1
ATOM 2080 C C . LYS A 1 268 ? 7.008 -4.852 3.145 1 96.25 268 LYS A C 1
ATOM 2082 O O . LYS A 1 268 ? 7.391 -3.834 2.566 1 96.25 268 LYS A O 1
ATOM 2087 N N . PRO A 1 269 ? 7.855 -5.645 3.754 1 96.69 269 PRO A N 1
ATOM 2088 C CA . PRO A 1 269 ? 9.273 -5.262 3.756 1 96.69 269 PRO A CA 1
ATOM 2089 C C . PRO A 1 269 ? 9.883 -5.262 2.359 1 96.69 269 PRO A C 1
ATOM 2091 O O . PRO A 1 269 ? 10.812 -4.492 2.086 1 96.69 269 PRO A O 1
ATOM 2094 N N . CYS A 1 270 ? 9.359 -6.129 1.43 1 97.56 270 CYS A N 1
ATOM 2095 C CA . CYS A 1 270 ? 9.82 -6.102 0.046 1 97.56 270 CYS A CA 1
ATOM 2096 C C . CYS A 1 270 ? 9.648 -4.711 -0.558 1 97.56 270 CYS A C 1
ATOM 2098 O O . CYS A 1 270 ? 10.523 -4.23 -1.276 1 97.56 270 CYS A O 1
ATOM 2100 N N . ILE A 1 271 ? 8.555 -4.113 -0.178 1 96.94 271 ILE A N 1
ATOM 2101 C CA . ILE A 1 271 ? 8.195 -2.816 -0.737 1 96.94 271 ILE A CA 1
ATOM 2102 C C . ILE A 1 271 ? 8.969 -1.71 -0.028 1 96.94 271 ILE A C 1
ATOM 2104 O O . ILE A 1 271 ? 9.492 -0.796 -0.673 1 96.94 271 ILE A O 1
ATOM 2108 N N . THR A 1 272 ? 9.133 -1.802 1.238 1 95.94 272 THR A N 1
ATOM 2109 C CA . THR A 1 272 ? 9.547 -0.647 2.025 1 95.94 272 THR A CA 1
ATOM 2110 C C . THR A 1 272 ? 11.062 -0.668 2.258 1 95.94 272 THR A C 1
ATOM 2112 O O . THR A 1 272 ? 11.703 0.382 2.281 1 95.94 272 THR A O 1
ATOM 2115 N N . HIS A 1 273 ? 11.672 -1.863 2.381 1 94.25 273 HIS A N 1
ATOM 2116 C CA . HIS A 1 273 ? 13.039 -1.915 2.877 1 94.25 273 HIS A CA 1
ATOM 2117 C C . HIS A 1 273 ? 13.969 -2.57 1.861 1 94.25 273 HIS A C 1
ATOM 2119 O O . HIS A 1 273 ? 15.172 -2.297 1.846 1 94.25 273 HIS A O 1
ATOM 2125 N N . ASN A 1 274 ? 13.445 -3.43 1.071 1 94 274 ASN A N 1
ATOM 2126 C CA . ASN A 1 274 ? 14.289 -4.227 0.19 1 94 274 ASN A CA 1
ATOM 2127 C C . ASN A 1 274 ? 14.664 -3.461 -1.077 1 94 274 ASN A C 1
ATOM 2129 O O . ASN A 1 274 ? 13.828 -3.27 -1.959 1 94 274 ASN A O 1
ATOM 2133 N N . GLN A 1 275 ? 15.852 -3.125 -1.222 1 90.94 275 GLN A N 1
ATOM 2134 C CA . GLN A 1 275 ? 16.281 -2.25 -2.307 1 90.94 275 GLN A CA 1
ATOM 2135 C C . GLN A 1 275 ? 16.578 -3.049 -3.574 1 90.94 275 GLN A C 1
ATOM 2137 O O . GLN A 1 275 ? 16.719 -2.475 -4.656 1 90.94 275 GLN A O 1
ATOM 2142 N N . ILE A 1 276 ? 16.672 -4.352 -3.428 1 92.62 276 ILE A N 1
ATOM 2143 C CA . ILE A 1 276 ? 16.969 -5.195 -4.578 1 92.62 276 ILE A CA 1
ATOM 2144 C C . ILE A 1 276 ? 15.727 -5.34 -5.453 1 92.62 276 ILE A C 1
ATOM 2146 O O . ILE A 1 276 ? 15.836 -5.535 -6.664 1 92.62 276 ILE A O 1
ATOM 2150 N N . ILE A 1 277 ? 14.586 -5.258 -4.844 1 96 277 ILE A N 1
ATOM 2151 C CA . ILE A 1 277 ? 13.344 -5.359 -5.602 1 96 277 ILE A CA 1
ATOM 2152 C C . ILE A 1 277 ? 13.156 -4.102 -6.449 1 96 277 ILE A C 1
ATOM 2154 O O . ILE A 1 277 ? 13.242 -2.982 -5.938 1 96 277 ILE A O 1
ATOM 2158 N N . THR A 1 278 ? 12.898 -4.273 -7.676 1 95.19 278 THR A N 1
ATOM 2159 C CA . THR A 1 278 ? 12.812 -3.164 -8.617 1 95.19 278 THR A CA 1
ATOM 2160 C C . THR A 1 278 ? 11.516 -2.381 -8.406 1 95.19 278 THR A C 1
ATOM 2162 O O . THR A 1 278 ? 10.547 -2.908 -7.863 1 95.19 278 THR A O 1
ATOM 2165 N N . GLY A 1 279 ? 11.5 -1.167 -8.883 1 95.19 279 GLY A N 1
ATOM 2166 C CA . GLY A 1 279 ? 10.328 -0.312 -8.742 1 95.19 279 GLY A CA 1
ATOM 2167 C C . GLY A 1 279 ? 9.094 -0.886 -9.398 1 95.19 279 GLY A C 1
ATOM 2168 O O . GLY A 1 279 ? 7.988 -0.772 -8.859 1 95.19 279 GLY A O 1
ATOM 2169 N N . GLU A 1 280 ? 9.281 -1.48 -10.555 1 94.56 280 GLU A N 1
ATOM 2170 C CA . GLU A 1 280 ? 8.156 -2.07 -11.273 1 94.56 280 GLU A CA 1
ATOM 2171 C C . GLU A 1 280 ? 7.523 -3.207 -10.469 1 94.56 280 GLU A C 1
ATOM 2173 O O . GLU A 1 280 ? 6.297 -3.291 -10.359 1 94.56 280 GLU A O 1
ATOM 2178 N N . VAL A 1 281 ? 8.414 -4.012 -9.969 1 97.5 281 VAL A N 1
ATOM 2179 C CA . VAL A 1 281 ? 7.91 -5.121 -9.164 1 97.5 281 VAL A CA 1
ATOM 2180 C C . VAL A 1 281 ? 7.262 -4.582 -7.891 1 97.5 281 VAL A C 1
ATOM 2182 O O . VAL A 1 281 ? 6.207 -5.066 -7.473 1 97.5 281 VAL A O 1
ATOM 2185 N N . LYS A 1 282 ? 7.848 -3.553 -7.266 1 97.62 282 LYS A N 1
ATOM 2186 C CA . LYS A 1 282 ? 7.266 -2.939 -6.078 1 97.62 282 LYS A CA 1
ATOM 2187 C C . LYS A 1 282 ? 5.883 -2.365 -6.375 1 97.62 282 LYS A C 1
ATOM 2189 O O . LYS A 1 282 ? 4.988 -2.42 -5.531 1 97.62 282 LYS A O 1
ATOM 2194 N N . SER A 1 283 ? 5.742 -1.809 -7.496 1 96.94 283 SER A N 1
ATOM 2195 C CA . SER A 1 283 ? 4.434 -1.306 -7.898 1 96.94 283 SER A CA 1
ATOM 2196 C C . SER A 1 283 ? 3.395 -2.422 -7.922 1 96.94 283 SER A C 1
ATOM 2198 O O . SER A 1 283 ? 2.264 -2.236 -7.465 1 96.94 283 SER A O 1
ATOM 2200 N N . GLY A 1 284 ? 3.828 -3.535 -8.484 1 97.38 284 GLY A N 1
ATOM 2201 C CA . GLY A 1 284 ? 2.945 -4.691 -8.461 1 97.38 284 GLY A CA 1
ATOM 2202 C C . GLY A 1 284 ? 2.621 -5.172 -7.062 1 97.38 284 GLY A C 1
ATOM 2203 O O . GLY A 1 284 ? 1.469 -5.488 -6.758 1 97.38 284 GLY A O 1
ATOM 2204 N N . LEU A 1 285 ? 3.604 -5.199 -6.262 1 98.19 285 LEU A N 1
ATOM 2205 C CA . LEU A 1 285 ? 3.428 -5.637 -4.883 1 98.19 285 LEU A CA 1
ATOM 2206 C C . LEU A 1 285 ? 2.521 -4.676 -4.117 1 98.19 285 LEU A C 1
ATOM 2208 O O . LEU A 1 285 ? 1.735 -5.102 -3.27 1 98.19 285 LEU A O 1
ATOM 2212 N N . LEU A 1 286 ? 2.703 -3.416 -4.375 1 97.19 286 LEU A N 1
ATOM 2213 C CA . LEU A 1 286 ? 1.838 -2.414 -3.76 1 97.19 286 LEU A CA 1
ATOM 2214 C C . LEU A 1 286 ? 0.376 -2.67 -4.109 1 97.19 286 LEU A C 1
ATOM 2216 O O . LEU A 1 286 ? -0.491 -2.635 -3.234 1 97.19 286 LEU A O 1
ATOM 2220 N N . HIS A 1 287 ? 0.11 -2.926 -5.32 1 95.94 287 HIS A N 1
ATOM 2221 C CA . HIS A 1 287 ? -1.239 -3.273 -5.75 1 95.94 287 HIS A CA 1
ATOM 2222 C C . HIS A 1 287 ? -1.739 -4.527 -5.039 1 95.94 287 HIS A C 1
ATOM 2224 O O . HIS A 1 287 ? -2.902 -4.594 -4.637 1 95.94 287 HIS A O 1
ATOM 2230 N N . THR A 1 288 ? -0.907 -5.445 -4.938 1 97.12 288 THR A N 1
ATOM 2231 C CA . THR A 1 288 ? -1.25 -6.703 -4.281 1 97.12 288 THR A CA 1
ATOM 2232 C C . THR A 1 288 ? -1.67 -6.457 -2.834 1 97.12 288 THR A C 1
ATOM 2234 O O . THR A 1 288 ? -2.688 -6.984 -2.379 1 97.12 288 THR A O 1
ATOM 2237 N N . ILE A 1 289 ? -0.874 -5.664 -2.137 1 95.81 289 ILE A N 1
ATOM 2238 C CA . ILE A 1 289 ? -1.177 -5.395 -0.734 1 95.81 289 ILE A CA 1
ATOM 2239 C C . ILE A 1 289 ? -2.535 -4.707 -0.622 1 95.81 289 ILE A C 1
ATOM 2241 O O . ILE A 1 289 ? -3.32 -5.016 0.28 1 95.81 289 ILE A O 1
ATOM 2245 N N . MET A 1 290 ? -2.818 -3.826 -1.472 1 92.94 290 MET A N 1
ATOM 2246 C CA . MET A 1 290 ? -4.105 -3.141 -1.474 1 92.94 290 MET A CA 1
ATOM 2247 C C . MET A 1 290 ? -5.242 -4.121 -1.744 1 92.94 290 MET A C 1
ATOM 2249 O O . MET A 1 290 ? -6.289 -4.059 -1.094 1 92.94 290 MET A O 1
ATOM 2253 N N . SER A 1 291 ? -5.008 -5.004 -2.676 1 93.88 291 SER A N 1
ATOM 2254 C CA . SER A 1 291 ? -6.012 -6.008 -3.018 1 93.88 291 SER A CA 1
ATOM 2255 C C . SER A 1 291 ? -6.285 -6.934 -1.838 1 93.88 291 SER A C 1
ATOM 2257 O O . SER A 1 291 ? -7.441 -7.223 -1.525 1 93.88 291 SER A O 1
ATOM 2259 N N . LEU A 1 292 ? -5.23 -7.379 -1.229 1 94.44 292 LEU A N 1
ATOM 2260 C CA . LEU A 1 292 ? -5.371 -8.266 -0.082 1 94.44 292 LEU A CA 1
ATOM 2261 C C . LEU A 1 292 ? -6.184 -7.605 1.025 1 94.44 292 LEU A C 1
ATOM 2263 O O . LEU A 1 292 ? -7.016 -8.25 1.662 1 94.44 292 LEU A O 1
ATOM 2267 N N . ASN A 1 293 ? -5.965 -6.363 1.226 1 90.25 293 ASN A N 1
ATOM 2268 C CA . ASN A 1 293 ? -6.711 -5.617 2.232 1 90.25 293 ASN A CA 1
ATOM 2269 C C . ASN A 1 293 ? -8.18 -5.48 1.852 1 90.25 293 ASN A C 1
ATOM 2271 O O . ASN A 1 293 ? -9.055 -5.496 2.721 1 90.25 293 ASN A O 1
ATOM 2275 N N . ALA A 1 294 ? -8.445 -5.367 0.641 1 88.38 294 ALA A N 1
ATOM 2276 C CA . ALA A 1 294 ? -9.812 -5.207 0.147 1 88.38 294 ALA A CA 1
ATOM 2277 C C . ALA A 1 294 ? -10.586 -6.52 0.246 1 88.38 294 ALA A C 1
ATOM 2279 O O . ALA A 1 294 ? -11.805 -6.512 0.466 1 88.38 294 ALA A O 1
ATOM 2280 N N . TRP A 1 295 ? -9.891 -7.613 0.035 1 89.56 295 TRP A N 1
ATOM 2281 C CA . TRP A 1 295 ? -10.531 -8.922 0.037 1 89.56 295 TRP A CA 1
ATOM 2282 C C . TRP A 1 295 ? -11.086 -9.25 1.42 1 89.56 295 TRP A C 1
ATOM 2284 O O . TRP A 1 295 ? -12.078 -9.977 1.542 1 89.56 295 TRP A O 1
ATOM 2294 N N . THR A 1 296 ? -10.445 -8.766 2.447 1 80.25 296 THR A N 1
ATOM 2295 C CA . THR A 1 296 ? -10.797 -9.133 3.814 1 80.25 296 THR A CA 1
ATOM 2296 C C . THR A 1 296 ? -11.906 -8.227 4.344 1 80.25 296 THR A C 1
ATOM 2298 O O . THR A 1 296 ? -12.508 -8.516 5.383 1 80.25 296 THR A O 1
ATOM 2301 N N . ARG A 1 297 ? -12.109 -7.129 3.814 1 71.38 297 ARG A N 1
ATOM 2302 C CA . ARG A 1 297 ? -13.133 -6.188 4.262 1 71.38 297 ARG A CA 1
ATOM 2303 C C . ARG A 1 297 ? -14.523 -6.633 3.816 1 71.38 297 ARG A C 1
ATOM 2305 O O . ARG A 1 297 ? -14.688 -7.164 2.715 1 71.38 297 ARG A O 1
ATOM 2312 N N . THR A 1 298 ? -15.203 -7.48 4.73 1 56.41 298 THR A N 1
ATOM 2313 C CA . THR A 1 298 ? -16.562 -7.969 4.5 1 56.41 298 THR A CA 1
ATOM 2314 C C . THR A 1 298 ? -17.391 -6.914 3.787 1 56.41 298 THR A C 1
ATOM 2316 O O . THR A 1 298 ? -17.391 -5.738 4.168 1 56.41 298 THR A O 1
ATOM 2319 N N . LYS A 1 299 ? -17.594 -7.031 2.541 1 49.5 299 LYS A N 1
ATOM 2320 C CA . LYS A 1 299 ? -18.703 -6.227 2.045 1 49.5 299 LYS A CA 1
ATOM 2321 C C . LYS A 1 299 ? -19.875 -6.25 3.023 1 49.5 299 LYS A C 1
ATOM 2323 O O . LYS A 1 299 ? -20.328 -7.316 3.439 1 49.5 299 LYS A O 1
ATOM 2328 N N . ALA A 1 300 ? -19.922 -5.531 4.004 1 39.56 300 ALA A N 1
ATOM 2329 C CA . ALA A 1 300 ? -21.203 -5.492 4.699 1 39.56 300 ALA A CA 1
ATOM 2330 C C . ALA A 1 300 ? -22.344 -5.852 3.754 1 39.56 300 ALA A C 1
ATOM 2332 O O . ALA A 1 300 ? -22.516 -5.223 2.707 1 39.56 300 ALA A O 1
ATOM 2333 N N . VAL A 1 301 ? -22.562 -7.09 3.533 1 37.44 301 VAL A N 1
ATOM 2334 C CA . VAL A 1 301 ? -23.797 -7.512 2.875 1 37.44 301 VAL A CA 1
ATOM 2335 C C . VAL A 1 301 ? -24.906 -6.516 3.189 1 37.44 301 VAL A C 1
ATOM 2337 O O . VAL A 1 301 ? -25.188 -6.234 4.355 1 37.44 301 VAL A O 1
ATOM 2340 N N . THR A 1 302 ? -25.047 -5.551 2.381 1 34.69 302 THR A N 1
ATOM 2341 C CA . THR A 1 302 ? -26.328 -4.867 2.402 1 34.69 302 THR A CA 1
ATOM 2342 C C . THR A 1 302 ? -27.469 -5.863 2.613 1 34.69 302 THR A C 1
ATOM 2344 O O . THR A 1 302 ? -27.734 -6.711 1.754 1 34.69 302 THR A O 1
ATOM 2347 N N . MET A 1 303 ? -27.594 -6.465 3.76 1 30.56 303 MET A N 1
ATOM 2348 C CA . MET A 1 303 ? -28.859 -7.148 3.977 1 30.56 303 MET A CA 1
ATOM 2349 C C . MET A 1 303 ? -30.031 -6.32 3.447 1 30.56 303 MET A C 1
ATOM 2351 O O . MET A 1 303 ? -30.25 -5.195 3.898 1 30.56 303 MET A O 1
ATOM 2355 N N . LYS A 1 304 ? -30.25 -6.457 2.16 1 31.94 304 LYS A N 1
ATOM 2356 C CA . LYS A 1 304 ? -31.547 -6.027 1.666 1 31.94 304 LYS A CA 1
ATOM 2357 C C . LYS A 1 304 ? -32.656 -6.465 2.609 1 31.94 304 LYS A C 1
ATOM 2359 O O . LYS A 1 304 ? -32.906 -7.664 2.805 1 31.94 304 LYS A O 1
ATOM 2364 N N . ASN A 1 305 ? -32.844 -5.816 3.771 1 27.89 305 ASN A N 1
ATOM 2365 C CA . ASN A 1 305 ? -34.062 -6.047 4.52 1 27.89 305 ASN A CA 1
ATOM 2366 C C . ASN A 1 305 ? -35.312 -5.922 3.621 1 27.89 305 ASN A C 1
ATOM 2368 O O . ASN A 1 305 ? -35.625 -4.828 3.154 1 27.89 305 ASN A O 1
ATOM 2372 N N . THR A 1 306 ? -35.5 -6.871 2.713 1 30.28 306 THR A N 1
ATOM 2373 C CA . THR A 1 306 ? -36.812 -7.078 2.137 1 30.28 306 THR A CA 1
ATOM 2374 C C . THR A 1 306 ? -37.875 -7.195 3.232 1 30.28 306 THR A C 1
ATOM 2376 O O . THR A 1 306 ? -37.875 -8.164 3.996 1 30.28 306 THR A O 1
ATOM 2379 N N . GLN A 1 307 ? -38.094 -6.105 3.936 1 26.23 307 GLN A N 1
ATOM 2380 C CA . GLN A 1 307 ? -39.281 -6.047 4.766 1 26.23 307 GLN A CA 1
ATOM 2381 C C . GLN A 1 307 ? -40.531 -6.445 3.971 1 26.23 307 GLN A C 1
ATOM 2383 O O . GLN A 1 307 ? -40.875 -5.777 3.004 1 26.23 307 GLN A O 1
ATOM 2388 N N . THR A 1 308 ? -40.781 -7.742 3.861 1 27.7 308 THR A N 1
ATOM 2389 C CA . THR A 1 308 ? -42.062 -8.297 3.447 1 27.7 308 THR A CA 1
ATOM 2390 C C . THR A 1 308 ? -43.188 -7.77 4.332 1 27.7 308 THR A C 1
ATOM 2392 O O . THR A 1 308 ? -43.156 -7.949 5.551 1 27.7 308 THR A O 1
ATOM 2395 N N . GLN A 1 309 ? -43.719 -6.566 4.059 1 25.89 309 GLN A N 1
ATOM 2396 C CA . GLN A 1 309 ? -44.969 -6.055 4.617 1 25.89 309 GLN A CA 1
ATOM 2397 C C . GLN A 1 309 ? -46.094 -7.094 4.52 1 25.89 309 GLN A C 1
ATOM 2399 O O . GLN A 1 309 ? -46.469 -7.508 3.422 1 25.89 309 GLN A O 1
ATOM 2404 N N . THR A 1 310 ? -46.125 -8.07 5.492 1 26.86 310 THR A N 1
ATOM 2405 C CA . THR A 1 310 ? -47.281 -8.953 5.668 1 26.86 310 THR A CA 1
ATOM 2406 C C . THR A 1 310 ? -48.562 -8.148 5.875 1 26.86 310 THR A C 1
ATOM 2408 O O . THR A 1 310 ? -48.656 -7.371 6.828 1 26.86 310 THR A O 1
ATOM 2411 N N . VAL A 1 311 ? -49.25 -7.648 4.824 1 31.44 311 VAL A N 1
ATOM 2412 C CA . VAL A 1 311 ? -50.594 -7.082 4.805 1 31.44 311 VAL A CA 1
ATOM 2413 C C . VAL A 1 311 ? -51.562 -8.023 5.512 1 31.44 311 VAL A C 1
ATOM 2415 O O . VAL A 1 311 ? -51.75 -9.172 5.102 1 31.44 311 VAL A O 1
ATOM 2418 N N . ARG A 1 312 ? -51.688 -7.93 6.871 1 27.5 312 ARG A N 1
ATOM 2419 C CA . ARG A 1 312 ? -52.75 -8.57 7.629 1 27.5 312 ARG A CA 1
ATOM 2420 C C . ARG A 1 312 ? -54.125 -8.195 7.074 1 27.5 312 ARG A C 1
ATOM 2422 O O . ARG A 1 312 ? -54.469 -7.012 6.984 1 27.5 312 ARG A O 1
ATOM 2429 N N . SER A 1 313 ? -54.656 -8.883 6.082 1 28.88 313 SER A N 1
ATOM 2430 C CA . SER A 1 313 ? -56.031 -8.828 5.641 1 28.88 313 SER A CA 1
ATOM 2431 C C . SER A 1 313 ? -57 -8.953 6.82 1 28.88 313 SER A C 1
ATOM 2433 O O . SER A 1 313 ? -57 -9.977 7.508 1 28.88 313 SER A O 1
ATOM 2435 N N . ASN A 1 314 ? -57.094 -7.918 7.699 1 25.25 314 ASN A N 1
ATOM 2436 C CA . ASN A 1 314 ? -58.25 -7.879 8.609 1 25.25 314 ASN A CA 1
ATOM 2437 C C . ASN A 1 314 ? -59.562 -8.133 7.867 1 25.25 314 ASN A C 1
ATOM 2439 O O . ASN A 1 314 ? -59.969 -7.344 7.008 1 25.25 314 ASN A O 1
ATOM 2443 N N . VAL A 1 315 ? -59.969 -9.344 7.633 1 26.92 315 VAL A N 1
ATOM 2444 C CA . VAL A 1 315 ? -61.312 -9.828 7.316 1 26.92 315 VAL A CA 1
ATOM 2445 C C . VAL A 1 315 ? -62.312 -9.273 8.32 1 26.92 315 VAL A C 1
ATOM 2447 O O . VAL A 1 315 ? -62.156 -9.469 9.531 1 26.92 315 VAL A O 1
ATOM 2450 N N . LEU A 1 316 ? -62.938 -8.164 8.016 1 25.5 316 LEU A N 1
ATOM 2451 C CA . LEU A 1 316 ? -64.312 -8.016 8.453 1 25.5 316 LEU A CA 1
ATOM 2452 C C . LEU A 1 316 ? -65.188 -9.102 7.848 1 25.5 316 LEU A C 1
ATOM 2454 O O . LEU A 1 316 ? -65.062 -9.43 6.668 1 25.5 316 LEU A O 1
ATOM 2458 N N . MET B 1 1 ? 25.031 -32.812 47.156 1 25.92 1 MET B N 1
ATOM 2459 C CA . MET B 1 1 ? 24.406 -31.641 46.5 1 25.92 1 MET B CA 1
ATOM 2460 C C . MET B 1 1 ? 22.938 -31.906 46.188 1 25.92 1 MET B C 1
ATOM 2462 O O . MET B 1 1 ? 22.594 -32.875 45.531 1 25.92 1 MET B O 1
ATOM 2466 N N . SER B 1 2 ? 22 -31.531 47.125 1 25.64 2 SER B N 1
ATOM 2467 C CA . SER B 1 2 ? 20.656 -31.953 47.469 1 25.64 2 SER B CA 1
ATOM 2468 C C . SER B 1 2 ? 19.672 -31.578 46.344 1 25.64 2 SER B C 1
ATOM 2470 O O . SER B 1 2 ? 19.766 -30.484 45.781 1 25.64 2 SER B O 1
ATOM 2472 N N . ARG B 1 3 ? 19.094 -32.594 45.688 1 32.06 3 ARG B N 1
ATOM 2473 C CA . ARG B 1 3 ? 18.25 -32.781 44.531 1 32.06 3 ARG B CA 1
ATOM 2474 C C . ARG B 1 3 ? 16.891 -32.094 44.719 1 32.06 3 ARG B C 1
ATOM 2476 O O . ARG B 1 3 ? 16.156 -32.406 45.656 1 32.06 3 ARG B O 1
ATOM 2483 N N . PRO B 1 4 ? 16.781 -30.703 44.344 1 31.41 4 PRO B N 1
ATOM 2484 C CA . PRO B 1 4 ? 15.664 -29.828 44.719 1 31.41 4 PRO B CA 1
ATOM 2485 C C . PRO B 1 4 ? 14.312 -30.375 44.281 1 31.41 4 PRO B C 1
ATOM 2487 O O . PRO B 1 4 ? 14.242 -31.125 43.281 1 31.41 4 PRO B O 1
ATOM 2490 N N . GLU B 1 5 ? 13.398 -30.594 45.188 1 25.19 5 GLU B N 1
ATOM 2491 C CA . GLU B 1 5 ? 12.078 -31.203 45.281 1 25.19 5 GLU B CA 1
ATOM 2492 C C . GLU B 1 5 ? 11.086 -30.547 44.312 1 25.19 5 GLU B C 1
ATOM 2494 O O . GLU B 1 5 ? 10.945 -29.328 44.312 1 25.19 5 GLU B O 1
ATOM 2499 N N . ARG B 1 6 ? 10.812 -31.203 43.156 1 27.7 6 ARG B N 1
ATOM 2500 C CA . ARG B 1 6 ? 9.961 -30.922 42 1 27.7 6 ARG B CA 1
ATOM 2501 C C . ARG B 1 6 ? 8.516 -30.703 42.438 1 27.7 6 ARG B C 1
ATOM 2503 O O . ARG B 1 6 ? 7.84 -31.641 42.875 1 27.7 6 ARG B O 1
ATOM 2510 N N . ARG B 1 7 ? 8.258 -29.547 43.094 1 27.3 7 ARG B N 1
ATOM 2511 C CA . ARG B 1 7 ? 6.941 -29.203 43.625 1 27.3 7 ARG B CA 1
ATOM 2512 C C . ARG B 1 7 ? 5.848 -29.484 42.594 1 27.3 7 ARG B C 1
ATOM 2514 O O . ARG B 1 7 ? 6.035 -29.25 41.406 1 27.3 7 ARG B O 1
ATOM 2521 N N . SER B 1 8 ? 4.914 -30.328 42.938 1 24.14 8 SER B N 1
ATOM 2522 C CA . SER B 1 8 ? 3.77 -30.984 42.312 1 24.14 8 SER B CA 1
ATOM 2523 C C . SER B 1 8 ? 2.773 -29.984 41.75 1 24.14 8 SER B C 1
ATOM 2525 O O . SER B 1 8 ? 2.41 -29.016 42.438 1 24.14 8 SER B O 1
ATOM 2527 N N . LEU B 1 9 ? 2.689 -29.812 40.375 1 26.31 9 LEU B N 1
ATOM 2528 C CA . LEU B 1 9 ? 2.027 -29.031 39.344 1 26.31 9 LEU B CA 1
ATOM 2529 C C . LEU B 1 9 ? 0.512 -29.109 39.5 1 26.31 9 LEU B C 1
ATOM 2531 O O . LEU B 1 9 ? -0.212 -29.031 38.5 1 26.31 9 LEU B O 1
ATOM 2535 N N . ALA B 1 10 ? -0.036 -29.812 40.562 1 25.44 10 ALA B N 1
ATOM 2536 C CA . ALA B 1 10 ? -1.425 -30.25 40.594 1 25.44 10 ALA B CA 1
ATOM 2537 C C . ALA B 1 10 ? -2.387 -29.078 40.406 1 25.44 10 ALA B C 1
ATOM 2539 O O . ALA B 1 10 ? -3.496 -29.25 39.906 1 25.44 10 ALA B O 1
ATOM 2540 N N . ASP B 1 11 ? -2.205 -28 41.219 1 26.75 11 ASP B N 1
ATOM 2541 C CA . ASP B 1 11 ? -3.424 -27.375 41.719 1 26.75 11 ASP B CA 1
ATOM 2542 C C . ASP B 1 11 ? -4.105 -26.547 40.656 1 26.75 11 ASP B C 1
ATOM 2544 O O . ASP B 1 11 ? -3.836 -25.344 40.531 1 26.75 11 ASP B O 1
ATOM 2548 N N . ARG B 1 12 ? -3.984 -26.953 39.344 1 27.66 12 ARG B N 1
ATOM 2549 C CA . ARG B 1 12 ? -4.445 -26.016 38.312 1 27.66 12 ARG B CA 1
ATOM 2550 C C . ARG B 1 12 ? -5.941 -25.75 38.438 1 27.66 12 ARG B C 1
ATOM 2552 O O . ARG B 1 12 ? -6.746 -26.672 38.375 1 27.66 12 ARG B O 1
ATOM 2559 N N . THR B 1 13 ? -6.254 -24.797 39.344 1 30.45 13 THR B N 1
ATOM 2560 C CA . THR B 1 13 ? -7.605 -24.344 39.656 1 30.45 13 THR B CA 1
ATOM 2561 C C . THR B 1 13 ? -8.406 -24.125 38.375 1 30.45 13 THR B C 1
ATOM 2563 O O . THR B 1 13 ? -7.887 -23.609 37.375 1 30.45 13 THR B O 1
ATOM 2566 N N . PRO B 1 14 ? -9.398 -24.969 38.188 1 33.03 14 PRO B N 1
ATOM 2567 C CA . PRO B 1 14 ? -10.305 -25.062 37.031 1 33.03 14 PRO B CA 1
ATOM 2568 C C . PRO B 1 14 ? -10.82 -23.688 36.562 1 33.03 14 PRO B C 1
ATOM 2570 O O . PRO B 1 14 ? -11.047 -22.812 37.406 1 33.03 14 PRO B O 1
ATOM 2573 N N . ASN B 1 15 ? -10.258 -23.203 35.438 1 28.55 15 ASN B N 1
ATOM 2574 C CA . ASN B 1 15 ? -10.383 -21.906 34.781 1 28.55 15 ASN B CA 1
ATOM 2575 C C . ASN B 1 15 ? -11.844 -21.453 34.688 1 28.55 15 ASN B C 1
ATOM 2577 O O . ASN B 1 15 ? -12.711 -22.234 34.312 1 28.55 15 ASN B O 1
ATOM 2581 N N . SER B 1 16 ? -12.117 -20.469 35.531 1 30.73 16 SER B N 1
ATOM 2582 C CA . SER B 1 16 ? -13.336 -19.766 35.906 1 30.73 16 SER B CA 1
ATOM 2583 C C . SER B 1 16 ? -14.109 -19.344 34.656 1 30.73 16 SER B C 1
ATOM 2585 O O . SER B 1 16 ? -15.195 -18.766 34.75 1 30.73 16 SER B O 1
ATOM 2587 N N . ARG B 1 17 ? -13.391 -19.5 33.531 1 28.8 17 ARG B N 1
ATOM 2588 C CA . ARG B 1 17 ? -13.953 -18.812 32.375 1 28.8 17 ARG B CA 1
ATOM 2589 C C . ARG B 1 17 ? -15.281 -19.422 31.953 1 28.8 17 ARG B C 1
ATOM 2591 O O . ARG B 1 17 ? -16.109 -18.766 31.312 1 28.8 17 ARG B O 1
ATOM 2598 N N . ASN B 1 18 ? -15.266 -20.781 32.156 1 28.69 18 ASN B N 1
ATOM 2599 C CA . ASN B 1 18 ? -16.406 -21.469 31.578 1 28.69 18 ASN B CA 1
ATOM 2600 C C . ASN B 1 18 ? -17.703 -21.125 32.312 1 28.69 18 ASN B C 1
ATOM 2602 O O . ASN B 1 18 ? -18.797 -21.438 31.828 1 28.69 18 ASN B O 1
ATOM 2606 N N . GLN B 1 19 ? -17.484 -20.734 33.562 1 32.53 19 GLN B N 1
ATOM 2607 C CA . GLN B 1 19 ? -18.688 -20.625 34.375 1 32.53 19 GLN B CA 1
ATOM 2608 C C . GLN B 1 19 ? -19.531 -19.438 33.938 1 32.53 19 GLN B C 1
ATOM 2610 O O . GLN B 1 19 ? -20.766 -19.5 34 1 32.53 19 GLN B O 1
ATOM 2615 N N . ARG B 1 20 ? -18.781 -18.422 33.531 1 32.38 20 ARG B N 1
ATOM 2616 C CA . ARG B 1 20 ? -19.5 -17.172 33.375 1 32.38 20 ARG B CA 1
ATOM 2617 C C . ARG B 1 20 ? -20.438 -17.219 32.156 1 32.38 20 ARG B C 1
ATOM 2619 O O . ARG B 1 20 ? -21.422 -16.484 32.094 1 32.38 20 ARG B O 1
ATOM 2626 N N . LEU B 1 21 ? -19.953 -18.078 31.203 1 33 21 LEU B N 1
ATOM 2627 C CA . LEU B 1 21 ? -20.75 -18.125 29.984 1 33 21 LEU B CA 1
ATOM 2628 C C . LEU B 1 21 ? -22.141 -18.672 30.266 1 33 21 LEU B C 1
ATOM 2630 O O . LEU B 1 21 ? -23.141 -18.219 29.688 1 33 21 LEU B O 1
ATOM 2634 N N . PHE B 1 22 ? -22.094 -19.656 31.188 1 37.09 22 PHE B N 1
ATOM 2635 C CA . PHE B 1 22 ? -23.344 -20.375 31.438 1 37.09 22 PHE B CA 1
ATOM 2636 C C . PHE B 1 22 ? -24.359 -19.453 32.094 1 37.09 22 PHE B C 1
ATOM 2638 O O . PHE B 1 22 ? -25.562 -19.625 31.906 1 37.09 22 PHE B O 1
ATOM 2645 N N . ALA B 1 23 ? -23.797 -18.609 32.938 1 38.41 23 ALA B N 1
ATOM 2646 C CA . ALA B 1 23 ? -24.719 -17.781 33.719 1 38.41 23 ALA B CA 1
ATOM 2647 C C . ALA B 1 23 ? -25.5 -16.844 32.812 1 38.41 23 ALA B C 1
ATOM 2649 O O . ALA B 1 23 ? -26.672 -16.562 33.062 1 38.41 23 ALA B O 1
ATOM 2650 N N . SER B 1 24 ? -24.766 -16.406 31.781 1 34.44 24 SER B N 1
ATOM 2651 C CA . SER B 1 24 ? -25.406 -15.367 30.984 1 34.44 24 SER B CA 1
ATOM 2652 C C . SER B 1 24 ? -26.547 -15.938 30.141 1 34.44 24 SER B C 1
ATOM 2654 O O . SER B 1 24 ? -27.469 -15.203 29.766 1 34.44 24 SER B O 1
ATOM 2656 N N . ILE B 1 25 ? -26.328 -17.234 29.766 1 35.94 25 ILE B N 1
ATOM 2657 C CA . ILE B 1 25 ? -27.359 -17.797 28.891 1 35.94 25 ILE B CA 1
ATOM 2658 C C . ILE B 1 25 ? -28.672 -17.953 29.672 1 35.94 25 ILE B C 1
ATOM 2660 O O . ILE B 1 25 ? -29.75 -17.734 29.109 1 35.94 25 ILE B O 1
ATOM 2664 N N . GLN B 1 26 ? -28.406 -18.312 30.938 1 34.25 26 GLN B N 1
ATOM 2665 C CA . GLN B 1 26 ? -29.609 -18.641 31.703 1 34.25 26 GLN B CA 1
ATOM 2666 C C . GLN B 1 26 ? -30.5 -17.422 31.875 1 34.25 26 GLN B C 1
ATOM 2668 O O . GLN B 1 26 ? -31.734 -17.547 31.938 1 34.25 26 GLN B O 1
ATOM 2673 N N . SER B 1 27 ? -29.719 -16.344 32.062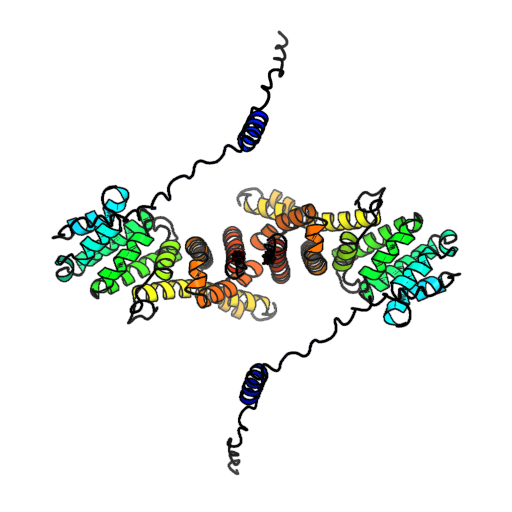 1 32.78 27 SER B N 1
ATOM 2674 C CA . SER B 1 27 ? -30.531 -15.18 32.438 1 32.78 27 SER B CA 1
ATOM 2675 C C . SER B 1 27 ? -31.469 -14.781 31.297 1 32.78 27 SER B C 1
ATOM 2677 O O . SER B 1 27 ? -32.438 -14.047 31.516 1 32.78 27 SER B O 1
ATOM 2679 N N . THR B 1 28 ? -30.984 -15.172 30.047 1 32.12 28 THR B N 1
ATOM 2680 C CA . THR B 1 28 ? -31.781 -14.68 28.922 1 32.12 28 THR B CA 1
ATOM 2681 C C . THR B 1 28 ? -33.156 -15.367 28.891 1 32.12 28 THR B C 1
ATOM 2683 O O . THR B 1 28 ? -34.062 -14.898 28.219 1 32.12 28 THR B O 1
ATOM 2686 N N . LEU B 1 29 ? -33.094 -16.625 29.422 1 32.81 29 LEU B N 1
ATOM 2687 C CA . LEU B 1 29 ? -34.344 -17.375 29.188 1 32.81 29 LEU B CA 1
ATOM 2688 C C . LEU B 1 29 ? -35.5 -16.781 30 1 32.81 29 LEU B C 1
ATOM 2690 O O . LEU B 1 29 ? -36.656 -17.172 29.812 1 32.81 29 LEU B O 1
ATOM 2694 N N . ASN B 1 30 ? -35.094 -16.297 31.266 1 31.27 30 ASN B N 1
ATOM 2695 C CA . ASN B 1 30 ? -36.281 -15.961 32.031 1 31.27 30 ASN B CA 1
ATOM 2696 C C . ASN B 1 30 ? -36.969 -14.734 31.453 1 31.27 30 ASN B C 1
ATOM 2698 O O . ASN B 1 30 ? -36.406 -13.641 31.422 1 31.27 30 ASN B O 1
ATOM 2702 N N . GLY B 1 31 ? -37.688 -14.859 30.344 1 32.34 31 GLY B N 1
ATOM 2703 C CA . GLY B 1 31 ? -38.562 -14.016 29.531 1 32.34 31 GLY B CA 1
ATOM 2704 C C . GLY B 1 31 ? -39.5 -13.141 30.359 1 32.34 31 GLY B C 1
ATOM 2705 O O . GLY B 1 31 ? -40.719 -13.219 30.203 1 32.34 31 GLY B O 1
ATOM 2706 N N . GLY B 1 32 ? -38.969 -12.844 31.656 1 31.88 32 GLY B N 1
ATOM 2707 C CA . GLY B 1 32 ? -40.031 -12.117 32.375 1 31.88 32 GLY B CA 1
ATOM 2708 C C . GLY B 1 32 ? -40.594 -10.961 31.578 1 31.88 32 GLY B C 1
ATOM 2709 O O . GLY B 1 32 ? -39.969 -10.492 30.609 1 31.88 32 GLY B O 1
ATOM 2710 N N . THR B 1 33 ? -41.938 -10.82 31.688 1 35.59 33 THR B N 1
ATOM 2711 C CA . THR B 1 33 ? -42.781 -9.82 31.047 1 35.59 33 THR B CA 1
ATOM 2712 C C . THR B 1 33 ? -42.156 -8.422 31.188 1 35.59 33 THR B C 1
ATOM 2714 O O . THR B 1 33 ? -41.844 -7.988 32.281 1 35.59 33 THR B O 1
ATOM 2717 N N . PRO B 1 34 ? -41.281 -8.062 30.25 1 35.03 34 PRO B N 1
ATOM 2718 C CA . PRO B 1 34 ? -40.594 -6.797 30.469 1 35.03 34 PRO B CA 1
ATOM 2719 C C . PRO B 1 34 ? -41.5 -5.68 30.953 1 35.03 34 PRO B C 1
ATOM 2721 O O . PRO B 1 34 ? -42.625 -5.535 30.453 1 35.03 34 PRO B O 1
ATOM 2724 N N . PRO B 1 35 ? -41.531 -5.5 32.312 1 32.72 35 PRO B N 1
ATOM 2725 C CA . PRO B 1 35 ? -42.438 -4.438 32.75 1 32.72 35 PRO B CA 1
ATOM 2726 C C . PRO B 1 35 ? -42.438 -3.238 31.797 1 32.72 35 PRO B C 1
ATOM 2728 O O . PRO B 1 35 ? -41.469 -3.035 31.047 1 32.72 35 PRO B O 1
ATOM 2731 N N . THR B 1 36 ? -43.688 -2.711 31.5 1 32.91 36 THR B N 1
ATOM 2732 C CA . THR B 1 36 ? -44 -1.526 30.703 1 32.91 36 THR B CA 1
ATOM 2733 C C . THR B 1 36 ? -43.094 -0.365 31.094 1 32.91 36 THR B C 1
ATOM 2735 O O . THR B 1 36 ? -43.219 0.206 32.188 1 32.91 36 THR B O 1
ATOM 2738 N N . ILE B 1 37 ? -41.812 -0.623 31.062 1 29.67 37 ILE B N 1
ATOM 2739 C CA . ILE B 1 37 ? -41 0.496 31.516 1 29.67 37 ILE B CA 1
ATOM 2740 C C . ILE B 1 37 ? -41.469 1.788 30.859 1 29.67 37 ILE B C 1
ATOM 2742 O O . ILE B 1 37 ? -41.625 1.843 29.641 1 29.67 37 ILE B O 1
ATOM 2746 N N . ALA B 1 38 ? -42.219 2.619 31.656 1 30.59 38 ALA B N 1
ATOM 2747 C CA . ALA B 1 38 ? -42.688 3.977 31.375 1 30.59 38 ALA B CA 1
ATOM 2748 C C . ALA B 1 38 ? -41.688 4.711 30.469 1 30.59 38 ALA B C 1
ATOM 2750 O O . ALA B 1 38 ? -40.469 4.504 30.578 1 30.59 38 ALA B O 1
ATOM 2751 N N . ALA B 1 39 ? -42.125 5.129 29.344 1 30.88 39 ALA B N 1
ATOM 2752 C CA . ALA B 1 39 ? -41.469 5.996 28.359 1 30.88 39 ALA B CA 1
ATOM 2753 C C . ALA B 1 39 ? -40.625 7.066 29.047 1 30.88 39 ALA B C 1
ATOM 2755 O O . ALA B 1 39 ? -41.156 7.957 29.703 1 30.88 39 ALA B O 1
ATOM 2756 N N . ASN B 1 40 ? -39.594 6.582 29.812 1 29.12 40 ASN B N 1
ATOM 2757 C CA . ASN B 1 40 ? -38.75 7.629 30.391 1 29.12 40 ASN B CA 1
ATOM 2758 C C . ASN B 1 40 ? -38.562 8.805 29.438 1 29.12 40 ASN B C 1
ATOM 2760 O O . ASN B 1 40 ? -38.094 8.625 28.312 1 29.12 40 ASN B O 1
ATOM 2764 N N . SER B 1 41 ? -39.562 9.68 29.453 1 31.22 41 SER B N 1
ATOM 2765 C CA . SER B 1 41 ? -39.438 10.977 28.797 1 31.22 41 SER B CA 1
ATOM 2766 C C . SER B 1 41 ? -38 11.453 28.797 1 31.22 41 SER B C 1
ATOM 2768 O O . SER B 1 41 ? -37.375 11.586 29.844 1 31.22 41 SER B O 1
ATOM 2770 N N . ARG B 1 42 ? -37.25 10.852 27.891 1 32.03 42 ARG B N 1
ATOM 2771 C CA . ARG B 1 42 ? -35.906 11.438 27.688 1 32.03 42 ARG B CA 1
ATOM 2772 C C . ARG B 1 42 ? -35.938 12.938 27.969 1 32.03 42 ARG B C 1
ATOM 2774 O O . ARG B 1 42 ? -36.531 13.711 27.219 1 32.03 42 ARG B O 1
ATOM 2781 N N . LYS B 1 43 ? -36.188 13.18 29.281 1 33.16 43 LYS B N 1
ATOM 2782 C CA . LYS B 1 43 ? -35.906 14.586 29.578 1 33.16 43 LYS B CA 1
ATOM 2783 C C . LYS B 1 43 ? -34.812 15.133 28.672 1 33.16 43 LYS B C 1
ATOM 2785 O O . LYS B 1 43 ? -33.75 14.516 28.531 1 33.16 43 LYS B O 1
ATOM 2790 N N . GLU B 1 44 ? -35.219 15.664 27.641 1 34.41 44 GLU B N 1
ATOM 2791 C CA . GLU B 1 44 ? -34.312 16.516 26.906 1 34.41 44 GLU B CA 1
ATOM 2792 C C . GLU B 1 44 ? -33.219 17.078 27.812 1 34.41 44 GLU B C 1
ATOM 2794 O O . GLU B 1 44 ? -33.5 17.797 28.781 1 34.41 44 GLU B O 1
ATOM 2799 N N . ARG B 1 45 ? -32.312 16.188 28.25 1 35.47 45 ARG B N 1
ATOM 2800 C CA . ARG B 1 45 ? -31.172 16.828 28.922 1 35.47 45 ARG B CA 1
ATOM 2801 C C . ARG B 1 45 ? -30.969 18.25 28.406 1 35.47 45 ARG B C 1
ATOM 2803 O O . ARG B 1 45 ? -30.688 18.453 27.219 1 35.47 45 ARG B O 1
ATOM 2810 N N . GLU B 1 46 ? -31.938 19 28.75 1 31.92 46 GLU B N 1
ATOM 2811 C CA . GLU B 1 46 ? -31.625 20.406 28.5 1 31.92 46 GLU B CA 1
ATOM 2812 C C . GLU B 1 46 ? -30.125 20.672 28.625 1 31.92 46 GLU B C 1
ATOM 2814 O O . GLU B 1 46 ? -29.531 20.438 29.688 1 31.92 46 GLU B O 1
ATOM 2819 N N . LYS B 1 47 ? -29.281 20.172 27.656 1 39.34 47 LYS B N 1
ATOM 2820 C CA . LYS B 1 47 ? -27.922 20.719 27.656 1 39.34 47 LYS B CA 1
ATOM 2821 C C . LYS B 1 47 ? -27.875 22.078 28.375 1 39.34 47 LYS B C 1
ATOM 2823 O O . LYS B 1 47 ? -28.453 23.047 27.891 1 39.34 47 LYS B O 1
ATOM 2828 N N . GLN B 1 48 ? -28.188 22.031 29.641 1 34.12 48 GLN B N 1
ATOM 2829 C CA . GLN B 1 48 ? -27.891 23.266 30.359 1 34.12 48 GLN B CA 1
ATOM 2830 C C . GLN B 1 48 ? -26.719 24 29.734 1 34.12 48 GLN B C 1
ATOM 2832 O O . GLN B 1 48 ? -25.562 23.578 29.859 1 34.12 48 GLN B O 1
ATOM 2837 N N . LYS B 1 49 ? -26.625 24.281 28.484 1 44.19 49 LYS B N 1
ATOM 2838 C CA . LYS B 1 49 ? -25.719 25.344 28.062 1 44.19 49 LYS B CA 1
ATOM 2839 C C . LYS B 1 49 ? -25.484 26.359 29.172 1 44.19 49 LYS B C 1
ATOM 2841 O O . LYS B 1 49 ? -26.344 27.203 29.422 1 44.19 49 LYS B O 1
ATOM 2846 N N . ALA B 1 50 ? -25.125 25.906 30.266 1 46.91 50 ALA B N 1
ATOM 2847 C CA . ALA B 1 50 ? -24.781 26.734 31.406 1 46.91 50 ALA B CA 1
ATOM 2848 C C . ALA B 1 50 ? -24.031 27.984 30.953 1 46.91 50 ALA B C 1
ATOM 2850 O O . ALA B 1 50 ? -22.906 27.906 30.469 1 46.91 50 ALA B O 1
ATOM 2851 N N . ASN B 1 51 ? -24.688 28.922 30.344 1 55.25 51 ASN B N 1
ATOM 2852 C CA . ASN B 1 51 ? -24.25 30.266 29.984 1 55.25 51 ASN B CA 1
ATOM 2853 C C . ASN B 1 51 ? -23.422 30.906 31.094 1 55.25 51 ASN B C 1
ATOM 2855 O O . ASN B 1 51 ? -23.969 31.547 31.984 1 55.25 51 ASN B O 1
ATOM 2859 N N . GLU B 1 52 ? -22.516 30.344 31.531 1 66.62 52 GLU B N 1
ATOM 2860 C CA . GLU B 1 52 ? -21.609 31.031 32.469 1 66.62 52 GLU B CA 1
ATOM 2861 C C . GLU B 1 52 ? -21.281 32.438 31.969 1 66.62 52 GLU B C 1
ATOM 2863 O O . GLU B 1 52 ? -21.203 32.688 30.766 1 66.62 52 GLU B O 1
ATOM 2868 N N . PRO B 1 53 ? -21.375 33.344 32.875 1 79.5 53 PRO B N 1
ATOM 2869 C CA . PRO B 1 53 ? -21.141 34.75 32.469 1 79.5 53 PRO B CA 1
ATOM 2870 C C . PRO B 1 53 ? -19.766 34.938 31.844 1 79.5 53 PRO B C 1
ATOM 2872 O O . PRO B 1 53 ? -18.828 34.219 32.125 1 79.5 53 PRO B O 1
ATOM 2875 N N . ILE B 1 54 ? -19.719 35.844 30.891 1 83.75 54 ILE B N 1
ATOM 2876 C CA . ILE B 1 54 ? -18.5 36.219 30.203 1 83.75 54 ILE B CA 1
ATOM 2877 C C . ILE B 1 54 ? -17.531 36.906 31.172 1 83.75 54 ILE B C 1
ATOM 2879 O O . ILE B 1 54 ? -17.938 37.781 31.922 1 83.75 54 ILE B O 1
ATOM 2883 N N . GLU B 1 55 ? -16.406 36.375 31.312 1 83.38 55 GLU B N 1
ATOM 2884 C CA . GLU B 1 55 ? -15.344 36.969 32.125 1 83.38 55 GLU B CA 1
ATOM 2885 C C . GLU B 1 55 ? -14.625 38.062 31.344 1 83.38 55 GLU B C 1
ATOM 2887 O O . GLU B 1 55 ? -14.234 37.875 30.188 1 83.38 55 GLU B O 1
ATOM 2892 N N . GLU B 1 56 ? -14.508 39.188 31.969 1 84.81 56 GLU B N 1
ATOM 2893 C CA . GLU B 1 56 ? -13.836 40.281 31.312 1 84.81 56 GLU B CA 1
ATOM 2894 C C . GLU B 1 56 ? -12.32 40.125 31.359 1 84.81 56 GLU B C 1
ATOM 2896 O O . GLU B 1 56 ? -11.742 39.875 32.406 1 84.81 56 GLU B O 1
ATOM 2901 N N . LEU B 1 57 ? -11.703 40.25 30.188 1 87.38 57 LEU B N 1
ATOM 2902 C CA . LEU B 1 57 ? -10.25 40.156 30.031 1 87.38 57 LEU B CA 1
ATOM 2903 C C . LEU B 1 57 ? -9.672 41.531 29.719 1 87.38 57 LEU B C 1
ATOM 2905 O O . LEU B 1 57 ? -9.961 42.125 28.672 1 87.38 57 LEU B O 1
ATOM 2909 N N . ASN B 1 58 ? -8.836 42.031 30.656 1 87.62 58 ASN B N 1
ATOM 2910 C CA . ASN B 1 58 ? -8.477 43.438 30.531 1 87.62 58 ASN B CA 1
ATOM 2911 C C . ASN B 1 58 ? -7.008 43.594 30.156 1 87.62 58 ASN B C 1
ATOM 2913 O O . ASN B 1 58 ? -6.539 44.719 29.953 1 87.62 58 ASN B O 1
ATOM 2917 N N . ASP B 1 59 ? -6.289 42.594 30.188 1 89.62 59 ASP B N 1
ATOM 2918 C CA . ASP B 1 59 ? -4.879 42.688 29.812 1 89.62 59 ASP B CA 1
ATOM 2919 C C . ASP B 1 59 ? -4.395 41.406 29.125 1 89.62 59 ASP B C 1
ATOM 2921 O O . ASP B 1 59 ? -5.137 40.438 29.047 1 89.62 59 ASP B O 1
ATOM 2925 N N . LEU B 1 60 ? -3.219 41.531 28.656 1 92.06 60 LEU B N 1
ATOM 2926 C CA . LEU B 1 60 ? -2.627 40.438 27.875 1 92.06 60 LEU B CA 1
ATOM 2927 C C . LEU B 1 60 ? -2.436 39.219 28.75 1 92.06 60 LEU B C 1
ATOM 2929 O O . LEU B 1 60 ? -2.701 38.094 28.297 1 92.06 60 LEU B O 1
ATOM 2933 N N . ASP B 1 61 ? -1.99 39.375 29.969 1 91.5 61 ASP B N 1
ATOM 2934 C CA . ASP B 1 61 ? -1.729 38.25 30.859 1 91.5 61 ASP B CA 1
ATOM 2935 C C . ASP B 1 61 ? -3.004 37.469 31.141 1 91.5 61 ASP B C 1
ATOM 2937 O O . ASP B 1 61 ? -2.971 36.219 31.234 1 91.5 61 ASP B O 1
ATOM 2941 N N . ALA B 1 62 ? -4.051 38.125 31.234 1 89.31 62 ALA B N 1
ATOM 2942 C CA . ALA B 1 62 ? -5.336 37.469 31.469 1 89.31 62 ALA B CA 1
ATOM 2943 C C . ALA B 1 62 ? -5.742 36.594 30.281 1 89.31 62 ALA B C 1
ATOM 2945 O O . ALA B 1 62 ? -6.266 35.5 30.453 1 89.31 62 ALA B O 1
ATOM 2946 N N . ILE B 1 63 ? -5.492 37.125 29.125 1 90 63 ILE B N 1
ATOM 2947 C CA . ILE B 1 63 ? -5.824 36.406 27.891 1 90 63 ILE B CA 1
ATOM 2948 C C . ILE B 1 63 ? -4.953 35.156 27.797 1 90 63 ILE B C 1
ATOM 2950 O O . ILE B 1 63 ? -5.461 34.031 27.562 1 90 63 ILE B O 1
ATOM 2954 N N . ILE B 1 64 ? -3.721 35.312 28.047 1 91 64 ILE B N 1
ATOM 2955 C CA . ILE B 1 64 ? -2.768 34.219 27.938 1 91 64 ILE B CA 1
ATOM 2956 C C . ILE B 1 64 ? -3.088 33.156 28.969 1 91 64 ILE B C 1
ATOM 2958 O O . ILE B 1 64 ? -3.008 31.953 28.688 1 91 64 ILE B O 1
ATOM 2962 N N . THR B 1 65 ? -3.436 33.562 30.109 1 88 65 THR B N 1
ATOM 2963 C CA . THR B 1 65 ? -3.793 32.625 31.172 1 88 65 THR B CA 1
ATOM 2964 C C . THR B 1 65 ? -5.016 31.812 30.781 1 88 65 THR B C 1
ATOM 2966 O O . THR B 1 65 ? -5.09 30.609 31.078 1 88 65 THR B O 1
ATOM 2969 N N . GLN B 1 66 ? -5.969 32.469 30.109 1 85.81 66 GLN B N 1
ATOM 2970 C CA . GLN B 1 66 ? -7.152 31.75 29.641 1 85.81 66 GLN B CA 1
ATOM 2971 C C . GLN B 1 66 ? -6.777 30.672 28.625 1 85.81 66 GLN B C 1
ATOM 2973 O O . GLN B 1 66 ? -7.312 29.562 28.656 1 85.81 66 GLN B O 1
ATOM 2978 N N . ILE B 1 67 ? -5.898 31.016 27.766 1 85.5 67 ILE B N 1
ATOM 2979 C CA . ILE B 1 67 ? -5.492 30.141 26.672 1 85.5 67 ILE B CA 1
ATOM 2980 C C . ILE B 1 67 ? -4.711 28.953 27.234 1 85.5 67 ILE B C 1
ATOM 2982 O O . ILE B 1 67 ? -4.914 27.812 26.812 1 85.5 67 ILE B O 1
ATOM 2986 N N . SER B 1 68 ? -3.873 29.203 28.203 1 79.19 68 SER B N 1
ATOM 2987 C CA . SER B 1 68 ? -2.979 28.188 28.75 1 79.19 68 SER B CA 1
ATOM 2988 C C . SER B 1 68 ? -3.691 27.312 29.781 1 79.19 68 SER B C 1
ATOM 2990 O O . SER B 1 68 ? -3.219 26.234 30.109 1 79.19 68 SER B O 1
ATOM 2992 N N . ASP B 1 69 ? -4.777 27.797 30.344 1 67.69 69 ASP B N 1
ATOM 2993 C CA . ASP B 1 69 ? -5.48 27.172 31.453 1 67.69 69 ASP B CA 1
ATOM 2994 C C . ASP B 1 69 ? -6.289 25.969 30.984 1 67.69 69 ASP B C 1
ATOM 2996 O O . ASP B 1 69 ? -6.914 25.266 31.781 1 67.69 69 ASP B O 1
ATOM 3000 N N . LEU B 1 70 ? -6.5 25.688 29.734 1 62.69 70 LEU B N 1
ATOM 3001 C CA . LEU B 1 70 ? -7.422 24.625 29.312 1 62.69 70 LEU B CA 1
ATOM 3002 C C . LEU B 1 70 ? -7.172 23.344 30.109 1 62.69 70 LEU B C 1
ATOM 3004 O O . LEU B 1 70 ? -8.117 22.641 30.469 1 62.69 70 LEU B O 1
ATOM 3008 N N . LYS B 1 71 ? -5.957 22.891 30.328 1 57.66 71 LYS B N 1
ATOM 3009 C CA . LYS B 1 71 ? -5.711 21.672 31.094 1 57.66 71 LYS B CA 1
ATOM 3010 C C . LYS B 1 71 ? -5.824 21.922 32.594 1 57.66 71 LYS B C 1
ATOM 3012 O O . LYS B 1 71 ? -6.027 21 33.375 1 57.66 71 LYS B O 1
ATOM 3017 N N . ILE B 1 72 ? -5.555 23.078 32.969 1 51.09 72 ILE B N 1
ATOM 3018 C CA . ILE B 1 72 ? -5.41 23.312 34.406 1 51.09 72 ILE B CA 1
ATOM 3019 C C . ILE B 1 72 ? -6.785 23.531 35.031 1 51.09 72 ILE B C 1
ATOM 3021 O O . ILE B 1 72 ? -7.047 23.062 36.156 1 51.09 72 ILE B O 1
ATOM 3025 N N . ARG B 1 73 ? -7.602 24.328 34.406 1 51.75 73 ARG B N 1
ATOM 3026 C CA . ARG B 1 73 ? -8.836 24.672 35.094 1 51.75 73 ARG B CA 1
ATOM 3027 C C . ARG B 1 73 ? -10.016 23.875 34.562 1 51.75 73 ARG B C 1
ATOM 3029 O O . ARG B 1 73 ? -10.32 23.938 33.375 1 51.75 73 ARG B O 1
ATOM 3036 N N . SER B 1 74 ? -10.258 22.859 35.188 1 51.5 74 SER B N 1
ATOM 3037 C CA . SER B 1 74 ? -11.422 22.016 34.938 1 51.5 74 SER B CA 1
ATOM 3038 C C . SER B 1 74 ? -12.688 22.859 34.781 1 51.5 74 SER B C 1
ATOM 3040 O O . SER B 1 74 ? -13.727 22.344 34.344 1 51.5 74 SER B O 1
ATOM 3042 N N . ASP B 1 75 ? -12.625 24.047 35.25 1 49.59 75 ASP B N 1
ATOM 3043 C CA . ASP B 1 75 ? -13.859 24.797 35.469 1 49.59 75 ASP B CA 1
ATOM 3044 C C . ASP B 1 75 ? -14.281 25.516 34.188 1 49.59 75 ASP B C 1
ATOM 3046 O O . ASP B 1 75 ? -15.398 26.016 34.094 1 49.59 75 ASP B O 1
ATOM 3050 N N . ARG B 1 76 ? -13.398 25.75 33.188 1 60.25 76 ARG B N 1
ATOM 3051 C CA . ARG B 1 76 ? -13.859 26.531 32.031 1 60.25 76 ARG B CA 1
ATOM 3052 C C . ARG B 1 76 ? -13.836 25.672 30.781 1 60.25 76 ARG B C 1
ATOM 3054 O O . ARG B 1 76 ? -12.828 25.047 30.469 1 60.25 76 ARG B O 1
ATOM 3061 N N . SER B 1 77 ? -14.969 25.578 30.328 1 74.75 77 SER B N 1
ATOM 3062 C CA . SER B 1 77 ? -15.102 24.828 29.094 1 74.75 77 SER B CA 1
ATOM 3063 C C . SER B 1 77 ? -14.477 25.578 27.922 1 74.75 77 SER B C 1
ATOM 3065 O O . SER B 1 77 ? -14.297 26.797 27.984 1 74.75 77 SER B O 1
ATOM 3067 N N . ALA B 1 78 ? -13.891 25 26.984 1 80.06 78 ALA B N 1
ATOM 3068 C CA . ALA B 1 78 ? -13.359 25.562 25.75 1 80.06 78 ALA B CA 1
ATOM 3069 C C . ALA B 1 78 ? -14.32 26.594 25.156 1 80.06 78 ALA B C 1
ATOM 3071 O O . ALA B 1 78 ? -13.891 27.641 24.656 1 80.06 78 ALA B O 1
ATOM 3072 N N . LEU B 1 79 ? -15.5 26.297 25.359 1 83.06 79 LEU B N 1
ATOM 3073 C CA . LEU B 1 79 ? -16.516 27.188 24.828 1 83.06 79 LEU B CA 1
ATOM 3074 C C . LEU B 1 79 ? -16.547 28.516 25.594 1 83.06 79 LEU B C 1
ATOM 3076 O O . LEU B 1 79 ? -16.703 29.578 25 1 83.06 79 LEU B O 1
ATOM 3080 N N . GLN B 1 80 ? -16.391 28.422 26.828 1 84.19 80 GLN B N 1
ATOM 3081 C CA . GLN B 1 80 ? -16.375 29.625 27.656 1 84.19 80 GLN B CA 1
ATOM 3082 C C . GLN B 1 80 ? -15.164 30.484 27.328 1 84.19 80 GLN B C 1
ATOM 3084 O O . GLN B 1 80 ? -15.281 31.719 27.25 1 84.19 80 GLN B O 1
ATOM 3089 N N . ILE B 1 81 ? -14.094 29.875 27.219 1 86.12 81 ILE B N 1
ATOM 3090 C CA . ILE B 1 81 ? -12.883 30.609 26.891 1 86.12 81 ILE B CA 1
ATOM 3091 C C . ILE B 1 81 ? -13.055 31.312 25.547 1 86.12 81 ILE B C 1
ATOM 3093 O O . ILE B 1 81 ? -12.703 32.5 25.406 1 86.12 81 ILE B O 1
ATOM 3097 N N . LYS B 1 82 ? -13.57 30.641 24.641 1 87.5 82 LYS B N 1
ATOM 3098 C CA . LYS B 1 82 ? -13.82 31.234 23.328 1 87.5 82 LYS B CA 1
ATOM 3099 C C . LYS B 1 82 ? -14.742 32.438 23.422 1 87.5 82 LYS B C 1
ATOM 3101 O O . LYS B 1 82 ? -14.508 33.469 22.781 1 87.5 82 LYS B O 1
ATOM 3106 N N . ARG B 1 83 ? -15.742 32.281 24.266 1 88.31 83 ARG B N 1
ATOM 3107 C CA . ARG B 1 83 ? -16.672 33.375 24.469 1 88.31 83 ARG B CA 1
ATOM 3108 C C . ARG B 1 83 ? -15.977 34.562 25.125 1 88.31 83 ARG B C 1
ATOM 3110 O O . ARG B 1 83 ? -16.203 35.719 24.75 1 88.31 83 ARG B O 1
ATOM 3117 N N . ASN B 1 84 ? -15.219 34.25 26.062 1 89.19 84 ASN B N 1
ATOM 3118 C CA . ASN B 1 84 ? -14.477 35.281 26.766 1 89.19 84 ASN B CA 1
ATOM 3119 C C . ASN B 1 84 ? -13.555 36.031 25.812 1 89.19 84 ASN B C 1
ATOM 3121 O O . ASN B 1 84 ? -13.5 37.281 25.844 1 89.19 84 ASN B O 1
ATOM 3125 N N . ILE B 1 85 ? -12.945 35.344 25.016 1 89.25 85 ILE B N 1
ATOM 3126 C CA . ILE B 1 85 ? -11.984 35.938 24.078 1 89.25 85 ILE B CA 1
ATOM 3127 C C . ILE B 1 85 ? -12.734 36.719 23 1 89.25 85 ILE B C 1
ATOM 3129 O O . ILE B 1 85 ? -12.328 37.844 22.656 1 89.25 85 ILE B O 1
ATOM 3133 N N . SER B 1 86 ? -13.812 36.219 22.578 1 89.69 86 SER B N 1
ATOM 3134 C CA . SER B 1 86 ? -14.602 36.875 21.547 1 89.69 86 SER B CA 1
ATOM 3135 C C . SER B 1 86 ? -15.156 38.219 22.047 1 89.69 86 SER B C 1
ATOM 3137 O O . SER B 1 86 ? -15.312 39.156 21.266 1 89.69 86 SER B O 1
ATOM 3139 N N . ALA B 1 87 ? -15.344 38.219 23.281 1 89.44 87 ALA B N 1
ATOM 3140 C CA . ALA B 1 87 ? -15.969 39.406 23.859 1 89.44 87 ALA B CA 1
ATOM 3141 C C . ALA B 1 87 ? -14.914 40.344 24.406 1 89.44 87 ALA B C 1
ATOM 3143 O O . ALA B 1 87 ? -15.25 41.438 24.891 1 89.44 87 ALA B O 1
ATOM 3144 N N . CYS B 1 88 ? -13.734 40.031 24.328 1 89.69 88 CYS B N 1
ATOM 3145 C CA . CYS B 1 88 ? -12.664 40.812 24.953 1 89.69 88 CYS B CA 1
ATOM 3146 C C . CYS B 1 88 ? -12.367 42.062 24.156 1 89.69 88 CYS B C 1
ATOM 3148 O O . CYS B 1 88 ? -11.859 42 23.047 1 89.69 88 CYS B O 1
ATOM 3150 N N . GLY B 1 89 ? -12.617 43.25 24.688 1 87.44 89 GLY B N 1
ATOM 3151 C CA . GLY B 1 89 ? -12.375 44.531 24.031 1 87.44 89 GLY B CA 1
ATOM 3152 C C . GLY B 1 89 ? -10.906 44.906 23.969 1 87.44 89 GLY B C 1
ATOM 3153 O O . GLY B 1 89 ? -10.5 45.719 23.156 1 87.44 89 GLY B O 1
ATOM 3154 N N . PHE B 1 90 ? -10.133 44.344 24.844 1 92.06 90 PHE B N 1
ATOM 3155 C CA . PHE B 1 90 ? -8.711 44.656 24.938 1 92.06 90 PHE B CA 1
ATOM 3156 C C . PHE B 1 90 ? -7.984 44.25 23.656 1 92.06 90 PHE B C 1
ATOM 3158 O O . PHE B 1 90 ? -6.945 44.844 23.328 1 92.06 90 PHE B O 1
ATOM 3165 N N . LEU B 1 91 ? -8.461 43.375 22.875 1 93.12 91 LEU B N 1
ATOM 3166 C CA . LEU B 1 91 ? -7.82 42.844 21.672 1 93.12 91 LEU B CA 1
ATOM 3167 C C . LEU B 1 91 ? -7.586 43.969 20.641 1 93.12 91 LEU B C 1
ATOM 3169 O O . LEU B 1 91 ? -6.578 43.938 19.938 1 93.12 91 LEU B O 1
ATOM 3173 N N . SER B 1 92 ? -8.508 44.906 20.641 1 91.75 92 SER B N 1
ATOM 3174 C CA . SER B 1 92 ? -8.438 45.969 19.656 1 91.75 92 SER B CA 1
ATOM 3175 C C . SER B 1 92 ? -7.312 46.969 19.984 1 91.75 92 SER B C 1
ATOM 3177 O O . SER B 1 92 ? -6.883 47.75 19.125 1 91.75 92 SER B O 1
ATOM 3179 N N . GLN B 1 93 ? -6.855 46.875 21.188 1 92.56 93 GLN B N 1
ATOM 3180 C CA . GLN B 1 93 ? -5.852 47.844 21.641 1 92.56 93 GLN B CA 1
ATOM 3181 C C . GLN B 1 93 ? -4.453 47.219 21.609 1 92.56 93 GLN B C 1
ATOM 3183 O O . GLN B 1 93 ? -3.463 47.938 21.844 1 92.56 93 GLN B O 1
ATOM 3188 N N . MET B 1 94 ? -4.367 46.062 21.234 1 93.88 94 MET B N 1
ATOM 3189 C CA . MET B 1 94 ? -3.098 45.344 21.297 1 93.88 94 MET B CA 1
ATOM 3190 C C . MET B 1 94 ? -2.182 45.75 20.156 1 93.88 94 MET B C 1
ATOM 3192 O O . MET B 1 94 ? -2.643 45.969 19.031 1 93.88 94 MET B O 1
ATOM 3196 N N . ASN B 1 95 ? -0.911 45.875 20.484 1 93.06 95 ASN B N 1
ATOM 3197 C CA . ASN B 1 95 ? 0.091 46.156 19.469 1 93.06 95 ASN B CA 1
ATOM 3198 C C . ASN B 1 95 ? 0.713 44.875 18.922 1 93.06 95 ASN B C 1
ATOM 3200 O O . ASN B 1 95 ? 0.3 43.75 19.281 1 93.06 95 ASN B O 1
ATOM 3204 N N . GLU B 1 96 ? 1.676 45 18.094 1 94.62 96 GLU B N 1
ATOM 3205 C CA . GLU B 1 96 ? 2.275 43.875 17.406 1 94.62 96 GLU B CA 1
ATOM 3206 C C . GLU B 1 96 ? 2.988 42.938 18.391 1 94.62 96 GLU B C 1
ATOM 3208 O O . GLU B 1 96 ? 2.93 41.719 18.266 1 94.62 96 GLU B O 1
ATOM 3213 N N . ASP B 1 97 ? 3.646 43.531 19.312 1 95.31 97 ASP B N 1
ATOM 3214 C CA . ASP B 1 97 ? 4.367 42.719 20.312 1 95.31 97 ASP B CA 1
ATOM 3215 C C . ASP B 1 97 ? 3.402 41.906 21.156 1 95.31 97 ASP B C 1
ATOM 3217 O O . ASP B 1 97 ? 3.699 40.75 21.484 1 95.31 97 ASP B O 1
ATOM 3221 N N . ASP B 1 98 ? 2.322 42.5 21.469 1 95.88 98 ASP B N 1
ATOM 3222 C CA . ASP B 1 98 ? 1.292 41.781 22.219 1 95.88 98 ASP B CA 1
ATOM 3223 C C . ASP B 1 98 ? 0.763 40.594 21.422 1 95.88 98 ASP B C 1
ATOM 3225 O O . ASP B 1 98 ? 0.635 39.469 21.953 1 95.88 98 ASP B O 1
ATOM 3229 N N . TRP B 1 99 ? 0.527 40.812 20.141 1 96.75 99 TRP B N 1
ATOM 3230 C CA . TRP B 1 99 ? 0.008 39.781 19.266 1 96.75 99 TRP B CA 1
ATOM 3231 C C . TRP B 1 99 ? 1.029 38.656 19.109 1 96.75 99 TRP B C 1
ATOM 3233 O O . TRP B 1 99 ? 0.665 37.469 19.047 1 96.75 99 TRP B O 1
ATOM 3243 N N . ASN B 1 100 ? 2.283 39.031 19.062 1 96.94 100 ASN B N 1
ATOM 3244 C CA . ASN B 1 100 ? 3.34 38.031 19 1 96.94 100 ASN B CA 1
ATOM 3245 C C . ASN B 1 100 ? 3.311 37.125 20.234 1 96.94 100 ASN B C 1
ATOM 3247 O O . ASN B 1 100 ? 3.436 35.906 20.094 1 96.94 100 ASN B O 1
ATOM 3251 N N . GLU B 1 101 ? 3.121 37.688 21.312 1 95.75 101 GLU B N 1
ATOM 3252 C CA . GLU B 1 101 ? 3.088 36.906 22.547 1 95.75 101 GLU B CA 1
ATOM 3253 C C . GLU B 1 101 ? 1.884 35.969 22.578 1 95.75 101 GLU B C 1
ATOM 3255 O O . GLU B 1 101 ? 2 34.812 22.984 1 95.75 101 GLU B O 1
ATOM 3260 N N . ILE B 1 102 ? 0.765 36.469 22.125 1 94.75 102 ILE B N 1
ATOM 3261 C CA . ILE B 1 102 ? -0.449 35.656 22.109 1 94.75 102 ILE B CA 1
ATOM 3262 C C . ILE B 1 102 ? -0.276 34.5 21.125 1 94.75 102 ILE B C 1
ATOM 3264 O O . ILE B 1 102 ? -0.643 33.375 21.438 1 94.75 102 ILE B O 1
ATOM 3268 N N . CYS B 1 103 ? 0.249 34.812 20 1 96.62 103 CYS B N 1
ATOM 3269 C CA . CYS B 1 103 ? 0.43 33.781 18.984 1 96.62 103 CYS B CA 1
ATOM 3270 C C . CYS B 1 103 ? 1.386 32.719 19.469 1 96.62 103 CYS B C 1
ATOM 3272 O O . CYS B 1 103 ? 1.148 31.516 19.234 1 96.62 103 CYS B O 1
ATOM 3274 N N . LYS B 1 104 ? 2.398 33.062 20.156 1 94.5 104 LYS B N 1
ATOM 3275 C CA . LYS B 1 104 ? 3.324 32.094 20.734 1 94.5 104 LYS B CA 1
ATOM 3276 C C . LYS B 1 104 ? 2.619 31.219 21.75 1 94.5 104 LYS B C 1
ATOM 3278 O O . LYS B 1 104 ? 2.857 30.016 21.797 1 94.5 104 LYS B O 1
ATOM 3283 N N . SER B 1 105 ? 1.844 31.828 22.531 1 93.69 105 SER B N 1
ATOM 3284 C CA . SER B 1 105 ? 1.085 31.062 23.516 1 93.69 105 SER B CA 1
ATOM 3285 C C . SER B 1 105 ? 0.127 30.078 22.859 1 93.69 105 SER B C 1
ATOM 3287 O O . SER B 1 105 ? 0.017 28.938 23.281 1 93.69 105 SER B O 1
ATOM 3289 N N . LEU B 1 106 ? -0.554 30.562 21.828 1 95.31 106 LEU B N 1
ATOM 3290 C CA . LEU B 1 106 ? -1.467 29.703 21.078 1 95.31 106 LEU B CA 1
ATOM 3291 C C . LEU B 1 106 ? -0.724 28.516 20.469 1 95.31 106 LEU B C 1
ATOM 3293 O O . LEU B 1 106 ? -1.164 27.375 20.609 1 95.31 106 LEU B O 1
ATOM 3297 N N . VAL B 1 107 ? 0.378 28.812 19.891 1 95.88 107 VAL B N 1
ATOM 3298 C CA . VAL B 1 107 ? 1.186 27.781 19.25 1 95.88 107 VAL B CA 1
ATOM 3299 C C . VAL B 1 107 ? 1.688 26.797 20.297 1 95.88 107 VAL B C 1
ATOM 3301 O O . VAL B 1 107 ? 1.651 25.578 20.094 1 95.88 107 VAL B O 1
ATOM 3304 N N . GLY B 1 108 ? 2.137 27.312 21.422 1 93.12 108 GLY B N 1
ATOM 3305 C CA . GLY B 1 108 ? 2.547 26.453 22.516 1 93.12 108 GLY B CA 1
ATOM 3306 C C . GLY B 1 108 ? 1.443 25.531 22.984 1 93.12 108 GLY B C 1
ATOM 3307 O O . GLY B 1 108 ? 1.674 24.328 23.203 1 93.12 108 GLY B O 1
ATOM 3308 N N . THR B 1 109 ? 0.312 26.031 23.109 1 92.81 109 THR B N 1
ATOM 3309 C CA . THR B 1 109 ? -0.841 25.25 23.547 1 92.81 109 THR B CA 1
ATOM 3310 C C . THR B 1 109 ? -1.178 24.172 22.516 1 92.81 109 THR B C 1
ATOM 3312 O O . THR B 1 109 ? -1.511 23.047 22.891 1 92.81 109 THR B O 1
ATOM 3315 N N . ALA B 1 110 ? -1.06 24.516 21.266 1 94.56 110 ALA B N 1
ATOM 3316 C CA . ALA B 1 110 ? -1.374 23.562 20.203 1 94.56 110 ALA B CA 1
ATOM 3317 C C . ALA B 1 110 ? -0.301 22.484 20.094 1 94.56 110 ALA B C 1
ATOM 3319 O O . ALA B 1 110 ? -0.613 21.297 20.047 1 94.56 110 ALA B O 1
ATOM 3320 N N . LEU B 1 111 ? 0.932 22.859 20.172 1 94.81 111 LEU B N 1
ATOM 3321 C CA . LEU B 1 111 ? 2.014 21.953 19.812 1 94.81 111 LEU B CA 1
ATOM 3322 C C . LEU B 1 111 ? 2.596 21.266 21.047 1 94.81 111 LEU B C 1
ATOM 3324 O O . LEU B 1 111 ? 2.98 20.094 21 1 94.81 111 LEU B O 1
ATOM 3328 N N . THR B 1 112 ? 2.699 21.922 22.109 1 90.69 112 THR B N 1
ATOM 3329 C CA . THR B 1 112 ? 3.275 21.375 23.328 1 90.69 112 THR B CA 1
ATOM 3330 C C . THR B 1 112 ? 2.211 20.641 24.141 1 90.69 112 THR B C 1
ATOM 3332 O O . THR B 1 112 ? 2.439 19.516 24.609 1 90.69 112 THR B O 1
ATOM 3335 N N . ASP B 1 113 ? 1.028 21.219 24.234 1 88.38 113 ASP B N 1
ATOM 3336 C CA . ASP B 1 113 ? -0.027 20.641 25.062 1 88.38 113 ASP B CA 1
ATOM 3337 C C . ASP B 1 113 ? -0.928 19.734 24.219 1 88.38 113 ASP B C 1
ATOM 3339 O O . ASP B 1 113 ? -1.727 18.969 24.766 1 88.38 113 ASP B O 1
ATOM 3343 N N . GLY B 1 114 ? -0.897 19.875 22.953 1 89.69 114 GLY B N 1
ATOM 3344 C CA . GLY B 1 114 ? -1.643 19 22.062 1 89.69 114 GLY B CA 1
ATOM 3345 C C . GLY B 1 114 ? -3.078 19.438 21.859 1 89.69 114 GLY B C 1
ATOM 3346 O O . GLY B 1 114 ? -3.912 18.672 21.391 1 89.69 114 GLY B O 1
ATOM 3347 N N . GLU B 1 115 ? -3.398 20.641 22.172 1 91.38 115 GLU B N 1
ATOM 3348 C CA . GLU B 1 115 ? -4.766 21.141 22.062 1 91.38 115 GLU B CA 1
ATOM 3349 C C . GLU B 1 115 ? -4.984 21.859 20.734 1 91.38 115 GLU B C 1
ATOM 3351 O O . GLU B 1 115 ? -5.371 23.031 20.703 1 91.38 115 GLU B O 1
ATOM 3356 N N . THR B 1 116 ? -4.832 21.188 19.688 1 94.12 116 THR B N 1
ATOM 3357 C CA . THR B 1 116 ? -4.852 21.781 18.344 1 94.12 116 THR B CA 1
ATOM 3358 C C . THR B 1 116 ? -6.25 22.266 18 1 94.12 116 THR B C 1
ATOM 3360 O O . THR B 1 116 ? -6.418 23.391 17.516 1 94.12 116 THR B O 1
ATOM 3363 N N . ASP B 1 117 ? -7.312 21.484 18.312 1 92.38 117 ASP B N 1
ATOM 3364 C CA . ASP B 1 117 ? -8.672 21.859 17.922 1 92.38 117 ASP B CA 1
ATOM 3365 C C . ASP B 1 117 ? -9.148 23.078 18.703 1 92.38 117 ASP B C 1
ATOM 3367 O O . ASP B 1 117 ? -9.82 23.953 18.141 1 92.38 117 ASP B O 1
ATOM 3371 N N . PHE B 1 118 ? -8.812 23.078 19.891 1 91.56 118 PHE B N 1
ATOM 3372 C CA . PHE B 1 118 ? -9.156 24.203 20.734 1 91.56 118 PHE B CA 1
ATOM 3373 C C . PHE B 1 118 ? -8.539 25.5 20.203 1 91.56 118 PHE B C 1
ATOM 3375 O O . PHE B 1 118 ? -9.234 26.516 20.062 1 91.56 118 PHE B O 1
ATOM 3382 N N . VAL B 1 119 ? -7.297 25.422 19.953 1 95.31 119 VAL B N 1
ATOM 3383 C CA . VAL B 1 119 ? -6.57 26.594 19.484 1 95.31 119 VAL B CA 1
ATOM 3384 C C . VAL B 1 119 ? -7.156 27.062 18.156 1 95.31 119 VAL B C 1
ATOM 3386 O O . VAL B 1 119 ? -7.363 28.266 17.953 1 95.31 119 VAL B O 1
ATOM 3389 N N . VAL B 1 120 ? -7.449 26.172 17.25 1 96.5 120 VAL B N 1
ATOM 3390 C CA . VAL B 1 120 ? -7.977 26.531 15.945 1 96.5 120 VAL B CA 1
ATOM 3391 C C . VAL B 1 120 ? -9.352 27.172 16.094 1 96.5 120 VAL B C 1
ATOM 3393 O O . VAL B 1 120 ? -9.695 28.109 15.359 1 96.5 120 VAL B O 1
ATOM 3396 N N . ASP B 1 121 ? -10.102 26.734 17.031 1 94.06 121 ASP B N 1
ATOM 3397 C CA . ASP B 1 121 ? -11.398 27.359 17.312 1 94.06 121 ASP B CA 1
ATOM 3398 C C . ASP B 1 121 ? -11.227 28.828 17.719 1 94.06 121 ASP B C 1
ATOM 3400 O O . ASP B 1 121 ? -12.078 29.656 17.406 1 94.06 121 ASP B O 1
ATOM 3404 N N . LEU B 1 122 ? -10.172 29.078 18.391 1 94.94 122 LEU B N 1
ATOM 3405 C CA . LEU B 1 122 ? -9.914 30.438 18.828 1 94.94 122 LEU B CA 1
ATOM 3406 C C . LEU B 1 122 ? -9.477 31.312 17.656 1 94.94 122 LEU B C 1
ATOM 3408 O O . LEU B 1 122 ? -9.523 32.531 17.75 1 94.94 122 LEU B O 1
ATOM 3412 N N . PHE B 1 123 ? -9.008 30.75 16.594 1 97 123 PHE B N 1
ATOM 3413 C CA . PHE B 1 123 ? -8.625 31.516 15.414 1 97 123 PHE B CA 1
ATOM 3414 C C . PHE B 1 123 ? -9.82 32.281 14.859 1 97 123 PHE B C 1
ATOM 3416 O O . PHE B 1 123 ? -9.672 33.406 14.398 1 97 123 PHE B O 1
ATOM 3423 N N . ILE B 1 124 ? -10.938 31.688 14.953 1 94.19 124 ILE B N 1
ATOM 3424 C CA . ILE B 1 124 ? -12.125 32.219 14.289 1 94.19 124 ILE B CA 1
ATOM 3425 C C . ILE B 1 124 ? -12.43 33.625 14.797 1 94.19 124 ILE B C 1
ATOM 3427 O O . ILE B 1 124 ? -12.461 34.594 14.023 1 94.19 124 ILE B O 1
ATOM 3431 N N . PRO B 1 125 ? -12.539 33.812 16.109 1 93.44 125 PRO B N 1
ATOM 3432 C CA . PRO B 1 125 ? -12.773 35.188 16.578 1 93.44 125 PRO B CA 1
ATOM 3433 C C . PRO B 1 125 ? -11.539 36.094 16.438 1 93.44 125 PRO B C 1
ATOM 3435 O O . PRO B 1 125 ? -11.656 37.281 16.266 1 93.44 125 PRO B O 1
ATOM 3438 N N . LEU B 1 126 ? -10.352 35.562 16.453 1 96.06 126 LEU B N 1
ATOM 3439 C CA . LEU B 1 126 ? -9.125 36.375 16.438 1 96.06 126 LEU B CA 1
ATOM 3440 C C . LEU B 1 126 ? -8.797 36.844 15.023 1 96.06 126 LEU B C 1
ATOM 3442 O O . LEU B 1 126 ? -8.086 37.812 14.844 1 96.06 126 LEU B O 1
ATOM 3446 N N . MET B 1 127 ? -9.289 36.188 14.039 1 96.12 127 MET B N 1
ATOM 3447 C CA . MET B 1 127 ? -8.984 36.5 12.641 1 96.12 127 MET B CA 1
ATOM 3448 C C . MET B 1 127 ? -9.688 37.781 12.203 1 96.12 127 MET B C 1
ATOM 3450 O O . MET B 1 127 ? -9.422 38.312 11.117 1 96.12 127 MET B O 1
ATOM 3454 N N . GLU B 1 128 ? -10.57 38.281 13.062 1 93.25 128 GLU B N 1
ATOM 3455 C CA . GLU B 1 128 ? -11.148 39.594 12.812 1 93.25 128 GLU B CA 1
ATOM 3456 C C . GLU B 1 128 ? -10.078 40.688 12.852 1 93.25 128 GLU B C 1
ATOM 3458 O O . GLU B 1 128 ? -10.289 41.781 12.344 1 93.25 128 GLU B O 1
ATOM 3463 N N . TYR B 1 129 ? -8.945 40.344 13.445 1 94.94 129 TYR B N 1
ATOM 3464 C CA . TYR B 1 129 ? -7.836 41.281 13.57 1 94.94 129 TYR B CA 1
ATOM 3465 C C . TYR B 1 129 ? -6.734 40.969 12.57 1 94.94 129 TYR B C 1
ATOM 3467 O O . TYR B 1 129 ? -6.066 39.938 12.688 1 94.94 129 TYR B O 1
ATOM 3475 N N . ASP B 1 130 ? -6.453 41.875 11.703 1 95.06 130 ASP B N 1
ATOM 3476 C CA . ASP B 1 130 ? -5.504 41.656 10.617 1 95.06 130 ASP B CA 1
ATOM 3477 C C . ASP B 1 130 ? -4.105 41.375 11.156 1 95.06 130 ASP B C 1
ATOM 3479 O O . ASP B 1 130 ? -3.379 40.531 10.602 1 95.06 130 ASP B O 1
ATOM 3483 N N . ILE B 1 131 ? -3.775 42.062 12.133 1 96.25 131 ILE B N 1
ATOM 3484 C CA . ILE B 1 131 ? -2.434 41.906 12.68 1 96.25 131 ILE B CA 1
ATOM 3485 C C . ILE B 1 131 ? -2.264 40.5 13.219 1 96.25 131 ILE B C 1
ATOM 3487 O O . ILE B 1 131 ? -1.187 39.906 13.109 1 96.25 131 ILE B O 1
ATOM 3491 N N . PHE B 1 132 ? -3.279 39.906 13.836 1 97.19 132 PHE B N 1
ATOM 3492 C CA . PHE B 1 132 ? -3.234 38.531 14.297 1 97.19 132 PHE B CA 1
ATOM 3493 C C . PHE B 1 132 ? -2.891 37.594 13.148 1 97.19 132 PHE B C 1
ATOM 3495 O O . PHE B 1 132 ? -2.018 36.719 13.281 1 97.19 132 PHE B O 1
ATOM 3502 N N . CYS B 1 133 ? -3.607 37.75 12 1 97.56 133 CYS B N 1
ATOM 3503 C CA . CYS B 1 133 ? -3.408 36.906 10.836 1 97.56 133 CYS B CA 1
ATOM 3504 C C . CYS B 1 133 ? -1.972 37 10.336 1 97.56 133 CYS B C 1
ATOM 3506 O O . CYS B 1 133 ? -1.343 35.969 10.062 1 97.56 133 CYS B O 1
ATOM 3508 N N . GLU B 1 134 ? -1.488 38.188 10.273 1 97.25 134 GLU B N 1
ATOM 3509 C CA . GLU B 1 134 ? -0.129 38.375 9.789 1 97.25 134 GLU B CA 1
ATOM 3510 C C . GLU B 1 134 ? 0.896 37.719 10.688 1 97.25 134 GLU B C 1
ATOM 3512 O O . GLU B 1 134 ? 1.773 37 10.203 1 97.25 134 GLU B O 1
ATOM 3517 N N . VAL B 1 135 ? 0.737 37.938 11.961 1 97.69 135 VAL B N 1
ATOM 3518 C CA . VAL B 1 135 ? 1.691 37.406 12.922 1 97.69 135 VAL B CA 1
ATOM 3519 C C . VAL B 1 135 ? 1.584 35.875 12.961 1 97.69 135 VAL B C 1
ATOM 3521 O O . VAL B 1 135 ? 2.6 35.156 12.945 1 97.69 135 VAL B O 1
ATOM 3524 N N . MET B 1 136 ? 0.386 35.344 12.977 1 98.06 136 MET B N 1
ATOM 3525 C CA . MET B 1 136 ? 0.181 33.906 13.047 1 98.06 136 MET B CA 1
ATOM 3526 C C . MET B 1 136 ? 0.723 33.219 11.797 1 98.06 136 MET B C 1
ATOM 3528 O O . MET B 1 136 ? 1.354 32.156 11.891 1 98.06 136 MET B O 1
ATOM 3532 N N . CYS B 1 137 ? 0.451 33.781 10.648 1 98.19 137 CYS B N 1
ATOM 3533 C CA . CYS B 1 137 ? 0.97 33.219 9.406 1 98.19 137 CYS B CA 1
ATOM 3534 C C . CYS B 1 137 ? 2.494 33.188 9.414 1 98.19 137 CYS B C 1
ATOM 3536 O O . CYS B 1 137 ? 3.1 32.188 9.023 1 98.19 137 CYS B O 1
ATOM 3538 N N . SER B 1 138 ? 3.059 34.25 9.867 1 97.38 138 SER B N 1
ATOM 3539 C CA . SER B 1 138 ? 4.512 34.344 9.953 1 97.38 138 SER B CA 1
ATOM 3540 C C . SER B 1 138 ? 5.066 33.281 10.906 1 97.38 138 SER B C 1
ATOM 3542 O O . SER B 1 138 ? 6.047 32.594 10.594 1 97.38 138 SER B O 1
ATOM 3544 N N . GLU B 1 139 ? 4.41 33.125 12.016 1 96.44 139 GLU B N 1
ATOM 3545 C CA . GLU B 1 139 ? 4.828 32.156 13 1 96.44 139 GLU B CA 1
ATOM 3546 C C . GLU B 1 139 ? 4.699 30.719 12.453 1 96.44 139 GLU B C 1
ATOM 3548 O O . GLU B 1 139 ? 5.613 29.906 12.594 1 96.44 139 GLU B O 1
ATOM 3553 N N . LEU B 1 140 ? 3.633 30.469 11.797 1 96.38 140 LEU B N 1
ATOM 3554 C CA . LEU B 1 140 ? 3.396 29.156 11.203 1 96.38 140 LEU B CA 1
ATOM 3555 C C . LEU B 1 140 ? 4.461 28.844 10.164 1 96.38 140 LEU B C 1
ATOM 3557 O O . LEU B 1 140 ? 5.02 27.734 10.164 1 96.38 140 LEU B O 1
ATOM 3561 N N . MET B 1 141 ? 4.738 29.781 9.375 1 96.75 141 MET B N 1
ATOM 3562 C CA . MET B 1 141 ? 5.73 29.578 8.32 1 96.75 141 MET B CA 1
ATOM 3563 C C . MET B 1 141 ? 7.105 29.312 8.914 1 96.75 141 MET B C 1
ATOM 3565 O O . MET B 1 141 ? 7.82 28.422 8.453 1 96.75 141 MET B O 1
ATOM 3569 N N . THR B 1 142 ? 7.414 30.062 9.867 1 95.5 142 THR B N 1
ATOM 3570 C CA . THR B 1 142 ? 8.703 29.906 10.516 1 95.5 142 THR B CA 1
ATOM 3571 C C . THR B 1 142 ? 8.828 28.516 11.141 1 95.5 142 THR B C 1
ATOM 3573 O O . THR B 1 142 ? 9.836 27.828 10.953 1 95.5 142 THR B O 1
ATOM 3576 N N . LEU B 1 143 ? 7.855 28.094 11.82 1 95.81 143 LEU B N 1
ATOM 3577 C CA . LEU B 1 143 ? 7.855 26.797 12.492 1 95.81 143 LEU B CA 1
ATOM 3578 C C . LEU B 1 143 ? 7.902 25.656 11.484 1 95.81 143 LEU B C 1
ATOM 3580 O O . LEU B 1 143 ? 8.648 24.688 11.656 1 95.81 143 LEU B O 1
ATOM 3584 N N . CYS B 1 144 ? 7.105 25.812 10.445 1 96.44 144 CYS B N 1
ATOM 3585 C CA . CYS B 1 144 ? 7.059 24.766 9.422 1 96.44 144 CYS B CA 1
ATOM 3586 C C . CYS B 1 144 ? 8.398 24.656 8.695 1 96.44 144 CYS B C 1
ATOM 3588 O O . CYS B 1 144 ? 8.852 23.547 8.406 1 96.44 144 CYS B O 1
ATOM 3590 N N . THR B 1 145 ? 8.984 25.734 8.43 1 95.31 145 THR B N 1
ATOM 3591 C CA . THR B 1 145 ? 10.297 25.734 7.797 1 95.31 145 THR B CA 1
ATOM 3592 C C . THR B 1 145 ? 11.328 25.062 8.695 1 95.31 145 THR B C 1
ATOM 3594 O O . THR B 1 145 ? 12.094 24.219 8.242 1 95.31 145 THR B O 1
ATOM 3597 N N . ALA B 1 146 ? 11.305 25.422 9.922 1 94.94 146 ALA B N 1
ATOM 3598 C CA . ALA B 1 146 ? 12.227 24.828 10.875 1 94.94 146 ALA B CA 1
ATOM 3599 C C . ALA B 1 146 ? 11.992 23.312 10.992 1 94.94 146 ALA B C 1
ATOM 3601 O O . ALA B 1 146 ? 12.945 22.531 11.086 1 94.94 146 ALA B O 1
ATOM 3602 N N . PHE B 1 147 ? 10.828 22.922 10.969 1 95.5 147 PHE B N 1
ATOM 3603 C CA . PHE B 1 147 ? 10.43 21.531 11.094 1 95.5 147 PHE B CA 1
ATOM 3604 C C . PHE B 1 147 ? 11.039 20.688 9.977 1 95.5 147 PHE B C 1
ATOM 3606 O O . PHE B 1 147 ? 11.523 19.578 10.219 1 95.5 147 PHE B O 1
ATOM 3613 N N . VAL B 1 148 ? 11.055 21.219 8.773 1 94.94 148 VAL B N 1
ATOM 3614 C CA . VAL B 1 148 ? 11.516 20.469 7.613 1 94.94 148 VAL B CA 1
ATOM 3615 C C . VAL B 1 148 ? 13.023 20.656 7.445 1 94.94 148 VAL B C 1
ATOM 3617 O O . VAL B 1 148 ? 13.742 19.719 7.105 1 94.94 148 VAL B O 1
ATOM 3620 N N . MET B 1 149 ? 13.555 21.844 7.77 1 93.62 149 MET B N 1
ATOM 3621 C CA . MET B 1 149 ? 14.961 22.156 7.523 1 93.62 149 MET B CA 1
ATOM 3622 C C . MET B 1 149 ? 15.844 21.625 8.648 1 93.62 149 MET B C 1
ATOM 3624 O O . MET B 1 149 ? 16.922 21.094 8.398 1 93.62 149 MET B O 1
ATOM 3628 N N . ASP B 1 150 ? 15.352 21.734 9.867 1 90.5 150 ASP B N 1
ATOM 3629 C CA . ASP B 1 150 ? 16.188 21.406 11.016 1 90.5 150 ASP B CA 1
ATOM 3630 C C . ASP B 1 150 ? 15.711 20.125 11.695 1 90.5 150 ASP B C 1
ATOM 3632 O O . ASP B 1 150 ? 16.453 19.516 12.469 1 90.5 150 ASP B O 1
ATOM 3636 N N . GLY B 1 151 ? 14.508 19.703 11.367 1 90.25 151 GLY B N 1
ATOM 3637 C CA . GLY B 1 151 ? 13.969 18.5 11.977 1 90.25 151 GLY B CA 1
ATOM 3638 C C . GLY B 1 151 ? 12.922 18.781 13.039 1 90.25 151 GLY B C 1
ATOM 3639 O O . GLY B 1 151 ? 12.812 19.922 13.523 1 90.25 151 GLY B O 1
ATOM 3640 N N . PRO B 1 152 ? 12.227 17.781 13.445 1 83.94 152 PRO B N 1
ATOM 3641 C CA . PRO B 1 152 ? 11.062 17.938 14.32 1 83.94 152 PRO B CA 1
ATOM 3642 C C . PRO B 1 152 ? 11.445 18.109 15.789 1 83.94 152 PRO B C 1
ATOM 3644 O O . PRO B 1 152 ? 10.609 18.484 16.609 1 83.94 152 PRO B O 1
ATOM 3647 N N . SER B 1 153 ? 12.562 17.906 16.109 1 83.12 153 SER B N 1
ATOM 3648 C CA . SER B 1 153 ? 12.953 17.891 17.516 1 83.12 153 SER B CA 1
ATOM 3649 C C . SER B 1 153 ? 12.617 19.203 18.203 1 83.12 153 SER B C 1
ATOM 3651 O O . SER B 1 153 ? 13.086 20.266 17.797 1 83.12 153 SER B O 1
ATOM 3653 N N . GLY B 1 154 ? 11.719 19.109 19.172 1 82.06 154 GLY B N 1
ATOM 3654 C CA . GLY B 1 154 ? 11.398 20.25 20.031 1 82.06 154 GLY B CA 1
ATOM 3655 C C . GLY B 1 154 ? 10.281 21.109 19.484 1 82.06 154 GLY B C 1
ATOM 3656 O O . GLY B 1 154 ? 9.867 22.078 20.125 1 82.06 154 GLY B O 1
ATOM 3657 N N . ILE B 1 155 ? 9.789 20.938 18.297 1 84.69 155 ILE B N 1
ATOM 3658 C CA . ILE B 1 155 ? 8.812 21.828 17.688 1 84.69 155 ILE B CA 1
ATOM 3659 C C . ILE B 1 155 ? 7.406 21.25 17.859 1 84.69 155 ILE B C 1
ATOM 3661 O O . ILE B 1 155 ? 6.418 21.984 17.828 1 84.69 155 ILE B O 1
ATOM 3665 N N . GLY B 1 156 ? 7.25 19.969 18.188 1 89.06 156 GLY B N 1
ATOM 3666 C CA . GLY B 1 156 ? 5.934 19.344 18.281 1 89.06 156 GLY B CA 1
ATOM 3667 C C . GLY B 1 156 ? 5.43 18.812 16.953 1 89.06 156 GLY B C 1
ATOM 3668 O O . GLY B 1 156 ? 6.191 18.703 16 1 89.06 156 GLY B O 1
ATOM 3669 N N . ASN B 1 157 ? 4.152 18.484 16.953 1 93.38 157 ASN B N 1
ATOM 3670 C CA . ASN B 1 157 ? 3.566 17.828 15.789 1 93.38 157 ASN B CA 1
ATOM 3671 C C . ASN B 1 157 ? 2.922 18.844 14.852 1 93.38 157 ASN B C 1
ATOM 3673 O O . ASN B 1 157 ? 1.696 18.969 14.812 1 93.38 157 ASN B O 1
ATOM 3677 N N . ILE B 1 158 ? 3.709 19.453 14.086 1 96.69 158 ILE B N 1
ATOM 3678 C CA . ILE B 1 158 ? 3.299 20.516 13.172 1 96.69 158 ILE B CA 1
ATOM 3679 C C . ILE B 1 158 ? 2.268 19.969 12.18 1 96.69 158 ILE B C 1
ATOM 3681 O O . ILE B 1 158 ? 1.222 20.578 11.961 1 96.69 158 ILE B O 1
ATOM 3685 N N . PRO B 1 159 ? 2.508 18.781 11.609 1 97.75 159 PRO B N 1
ATOM 3686 C CA . PRO B 1 159 ? 1.515 18.266 10.664 1 97.75 159 PRO B CA 1
ATOM 3687 C C . PRO B 1 159 ? 0.134 18.109 11.297 1 97.75 159 PRO B C 1
ATOM 3689 O O . PRO B 1 159 ? -0.88 18.391 10.648 1 97.75 159 PRO B O 1
ATOM 3692 N N . ALA B 1 160 ? 0.053 17.703 12.484 1 97.25 160 ALA B N 1
ATOM 3693 C CA . ALA B 1 160 ? -1.229 17.578 13.172 1 97.25 160 ALA B CA 1
ATOM 3694 C C . ALA B 1 160 ? -1.909 18.938 13.328 1 97.25 160 ALA B C 1
ATOM 3696 O O . ALA B 1 160 ? -3.127 19.047 13.172 1 97.25 160 ALA B O 1
ATOM 3697 N N . PHE B 1 161 ? -1.11 19.906 13.719 1 98 161 PHE B N 1
ATOM 3698 C CA . PHE B 1 161 ? -1.631 21.266 13.859 1 98 161 PHE B CA 1
ATOM 3699 C C . PHE B 1 161 ? -2.18 21.781 12.539 1 98 161 PHE B C 1
ATOM 3701 O O . PHE B 1 161 ? -3.289 22.312 12.484 1 98 161 PHE B O 1
ATOM 3708 N N . LEU B 1 162 ? -1.473 21.547 11.445 1 98.5 162 LEU B N 1
ATOM 3709 C CA . LEU B 1 162 ? -1.937 21.938 10.117 1 98.5 162 LEU B CA 1
ATOM 3710 C C . LEU B 1 162 ? -3.199 21.172 9.734 1 98.5 162 LEU B C 1
ATOM 3712 O O . LEU B 1 162 ? -4.113 21.734 9.133 1 98.5 162 LEU B O 1
ATOM 3716 N N . GLY B 1 163 ? -3.219 19.922 10.07 1 98.38 163 GLY B N 1
ATOM 3717 C CA . GLY B 1 163 ? -4.418 19.125 9.828 1 98.38 163 GLY B CA 1
ATOM 3718 C C . GLY B 1 163 ? -5.648 19.688 10.516 1 98.38 163 GLY B C 1
ATOM 3719 O O . GLY B 1 163 ? -6.73 19.734 9.922 1 98.38 163 GLY B O 1
ATOM 3720 N N . ALA B 1 164 ? -5.477 20.078 11.719 1 97.88 164 ALA B N 1
ATOM 3721 C CA . ALA B 1 164 ? -6.574 20.672 12.469 1 97.88 164 ALA B CA 1
ATOM 3722 C C . ALA B 1 164 ? -7.066 21.953 11.805 1 97.88 164 ALA B C 1
ATOM 3724 O O . ALA B 1 164 ? -8.273 22.219 11.758 1 97.88 164 ALA B O 1
ATOM 3725 N N . ILE B 1 165 ? -6.137 22.75 11.312 1 98.5 165 ILE B N 1
ATOM 3726 C CA . ILE B 1 165 ? -6.488 23.984 10.633 1 98.5 165 ILE B CA 1
ATOM 3727 C C . ILE B 1 165 ? -7.262 23.672 9.352 1 98.5 165 ILE B C 1
ATOM 3729 O O . ILE B 1 165 ? -8.297 24.281 9.086 1 98.5 165 ILE B O 1
ATOM 3733 N N . LEU B 1 166 ? -6.812 22.719 8.617 1 98.5 166 LEU B N 1
ATOM 3734 C CA . LEU B 1 166 ? -7.441 22.344 7.352 1 98.5 166 LEU B CA 1
ATOM 3735 C C . LEU B 1 166 ? -8.859 21.844 7.578 1 98.5 166 LEU B C 1
ATOM 3737 O O . LEU B 1 166 ? -9.766 22.141 6.793 1 98.5 166 LEU B O 1
ATOM 3741 N N . CYS B 1 167 ? -9 21.125 8.625 1 97.81 167 CYS B N 1
ATOM 3742 C CA . CYS B 1 167 ? -10.25 20.406 8.797 1 97.81 167 CYS B CA 1
ATOM 3743 C C . CYS B 1 167 ? -11.18 21.141 9.766 1 97.81 167 CYS B C 1
ATOM 3745 O O . CYS B 1 167 ? -12.219 20.609 10.156 1 97.81 167 CYS B O 1
ATOM 3747 N N . ALA B 1 168 ? -10.805 22.281 10.133 1 97 168 ALA B N 1
ATOM 3748 C CA . ALA B 1 168 ? -11.625 23.062 11.055 1 97 168 ALA B CA 1
ATOM 3749 C C . ALA B 1 168 ? -12.969 23.406 10.422 1 97 168 ALA B C 1
ATOM 3751 O O . ALA B 1 168 ? -13.094 23.453 9.203 1 97 168 ALA B O 1
ATOM 3752 N N . ASN B 1 169 ? -13.969 23.609 11.328 1 95.06 169 ASN B N 1
ATOM 3753 C CA . ASN B 1 169 ? -15.266 24.094 10.852 1 95.06 169 ASN B CA 1
ATOM 3754 C C . ASN B 1 169 ? -15.281 25.609 10.703 1 95.06 169 ASN B C 1
ATOM 3756 O O . ASN B 1 169 ? -15.969 26.297 11.453 1 95.06 169 ASN B O 1
ATOM 3760 N N . TRP B 1 170 ? -14.641 26.016 9.703 1 96.88 170 TRP B N 1
ATOM 3761 C CA . TRP B 1 170 ? -14.578 27.438 9.414 1 96.88 170 TRP B CA 1
ATOM 3762 C C . TRP B 1 170 ? -15.953 27.984 9.039 1 96.88 170 TRP B C 1
ATOM 3764 O O . TRP B 1 170 ? -16.703 27.344 8.312 1 96.88 170 TRP B O 1
ATOM 3774 N N . PRO B 1 171 ? -16.266 29.141 9.539 1 95.25 171 PRO B N 1
ATOM 3775 C CA . PRO B 1 171 ? -17.469 29.781 9.016 1 95.25 171 PRO B CA 1
ATOM 3776 C C . PRO B 1 171 ? -17.453 29.906 7.496 1 95.25 171 PRO B C 1
ATOM 3778 O O . PRO B 1 171 ? -16.391 29.938 6.883 1 95.25 171 PRO B O 1
ATOM 3781 N N . ARG B 1 172 ? -18.531 30.062 6.875 1 95.19 172 ARG B N 1
ATOM 3782 C CA . ARG B 1 172 ? -18.688 30.047 5.422 1 95.19 172 ARG B CA 1
ATOM 3783 C C . ARG B 1 172 ? -17.797 31.094 4.762 1 95.19 172 ARG B C 1
ATOM 3785 O O . ARG B 1 172 ? -17.125 30.812 3.762 1 95.19 172 ARG B O 1
ATOM 3792 N N . HIS B 1 173 ? -17.781 32.281 5.371 1 94.12 173 HIS B N 1
ATOM 3793 C CA . HIS B 1 173 ? -17.062 33.406 4.75 1 94.12 173 HIS B CA 1
ATOM 3794 C C . HIS B 1 173 ? -15.555 33.25 4.938 1 94.12 173 HIS B C 1
ATOM 3796 O O . HIS B 1 173 ? -14.773 34 4.363 1 94.12 173 HIS B O 1
ATOM 3802 N N . MET B 1 174 ? -15.102 32.219 5.715 1 95.75 174 MET B N 1
ATOM 3803 C CA . MET B 1 174 ? -13.68 31.969 5.977 1 95.75 174 MET B CA 1
ATOM 3804 C C . MET B 1 174 ? -13.273 30.562 5.539 1 95.75 174 MET B C 1
ATOM 3806 O O . MET B 1 174 ? -12.211 30.078 5.91 1 95.75 174 MET B O 1
ATOM 3810 N N . SER B 1 175 ? -14.047 29.922 4.754 1 95.12 175 SER B N 1
ATOM 3811 C CA . SER B 1 175 ? -13.883 28.484 4.512 1 95.12 175 SER B CA 1
ATOM 3812 C C . SER B 1 175 ? -12.969 28.234 3.32 1 95.12 175 SER B C 1
ATOM 3814 O O . SER B 1 175 ? -12.586 27.094 3.061 1 95.12 175 SER B O 1
ATOM 3816 N N . LYS B 1 176 ? -12.562 29.266 2.666 1 96.38 176 LYS B N 1
ATOM 3817 C CA . LYS B 1 176 ? -11.75 29.078 1.468 1 96.38 176 LYS B CA 1
ATOM 3818 C C . LYS B 1 176 ? -10.281 29.406 1.742 1 96.38 176 LYS B C 1
ATOM 3820 O O . LYS B 1 176 ? -9.977 30.375 2.441 1 96.38 176 LYS B O 1
ATOM 3825 N N . ALA B 1 177 ? -9.461 28.625 1.148 1 97.38 177 ALA B N 1
ATOM 3826 C CA . ALA B 1 177 ? -8.023 28.828 1.29 1 97.38 177 ALA B CA 1
ATOM 3827 C C . ALA B 1 177 ? -7.508 29.859 0.295 1 97.38 177 ALA B C 1
ATOM 3829 O O . ALA B 1 177 ? -6.711 29.547 -0.59 1 97.38 177 ALA B O 1
ATOM 3830 N N . ILE B 1 178 ? -7.91 30.984 0.435 1 96.69 178 ILE B N 1
ATOM 3831 C CA . ILE B 1 178 ? -7.492 32.156 -0.33 1 96.69 178 ILE B CA 1
ATOM 3832 C C . ILE B 1 178 ? -6.875 33.188 0.608 1 96.69 178 ILE B C 1
ATOM 3834 O O . ILE B 1 178 ? -7.418 33.469 1.683 1 96.69 178 ILE B O 1
ATOM 3838 N N . ASP B 1 179 ? -5.84 33.781 0.262 1 96 179 ASP B N 1
ATOM 3839 C CA . ASP B 1 179 ? -5.023 34.656 1.11 1 96 179 ASP B CA 1
ATOM 3840 C C . ASP B 1 179 ? -5.848 35.812 1.665 1 96 179 ASP B C 1
ATOM 3842 O O . ASP B 1 179 ? -5.723 36.156 2.84 1 96 179 ASP B O 1
ATOM 3846 N N . THR B 1 180 ? -6.797 36.344 0.871 1 95.44 180 THR B N 1
ATOM 3847 C CA . THR B 1 180 ? -7.574 37.531 1.272 1 95.44 180 THR B CA 1
ATOM 3848 C C . THR B 1 180 ? -8.773 37.094 2.121 1 95.44 180 THR B C 1
ATOM 3850 O O . THR B 1 180 ? -9.383 37.938 2.787 1 95.44 180 THR B O 1
ATOM 3853 N N . ILE B 1 181 ? -9.133 35.875 2.1 1 96 181 ILE B N 1
ATOM 3854 C CA . ILE B 1 181 ? -10.305 35.375 2.82 1 96 181 ILE B CA 1
ATOM 3855 C C . ILE B 1 181 ? -9.859 34.719 4.129 1 96 181 ILE B C 1
ATOM 3857 O O . ILE B 1 181 ? -10.328 35.094 5.207 1 96 181 ILE B O 1
ATOM 3861 N N . ASN B 1 182 ? -8.969 33.75 4.039 1 98.12 182 ASN B N 1
ATOM 3862 C CA . ASN B 1 182 ? -8.414 33.031 5.188 1 98.12 182 ASN B CA 1
ATOM 3863 C C . ASN B 1 182 ? -6.914 32.812 5.035 1 98.12 182 ASN B C 1
ATOM 3865 O O . ASN B 1 182 ? -6.488 31.75 4.594 1 98.12 182 ASN B O 1
ATOM 3869 N N . PRO B 1 183 ? -6.141 33.781 5.414 1 98.06 183 PRO B N 1
ATOM 3870 C CA . PRO B 1 183 ? -4.691 33.719 5.223 1 98.06 183 PRO B CA 1
ATOM 3871 C C . PRO B 1 183 ? -4.066 32.531 5.98 1 98.06 183 PRO B C 1
ATOM 3873 O O . PRO B 1 183 ? -3.064 31.969 5.535 1 98.06 183 PRO B O 1
ATOM 3876 N N . ILE B 1 184 ? -4.637 32.156 7.105 1 98.5 184 ILE B N 1
ATOM 3877 C CA . ILE B 1 184 ? -4.086 31.078 7.91 1 98.5 184 ILE B CA 1
ATOM 3878 C C . ILE B 1 184 ? -4.309 29.75 7.199 1 98.5 184 ILE B C 1
ATOM 3880 O O . ILE B 1 184 ? -3.389 28.938 7.098 1 98.5 184 ILE B O 1
ATOM 3884 N N . LEU B 1 185 ? -5.512 29.609 6.711 1 98.62 185 LEU B N 1
ATOM 3885 C CA . LEU B 1 185 ? -5.82 28.422 5.93 1 98.62 185 LEU B CA 1
ATOM 3886 C C . LEU B 1 185 ? -4.969 28.359 4.664 1 98.62 185 LEU B C 1
ATOM 3888 O O . LEU B 1 185 ? -4.426 27.312 4.32 1 98.62 185 LEU B O 1
ATOM 3892 N N . TYR B 1 186 ? -4.863 29.453 4.023 1 98.5 186 TYR B N 1
ATOM 3893 C CA . TYR B 1 186 ? -4.051 29.562 2.814 1 98.5 186 TYR B CA 1
ATOM 3894 C C . TYR B 1 186 ? -2.6 29.203 3.1 1 98.5 186 TYR B C 1
ATOM 3896 O O . TYR B 1 186 ? -1.989 28.438 2.354 1 98.5 186 TYR B O 1
ATOM 3904 N N . THR B 1 187 ? -2.055 29.719 4.117 1 98.31 187 THR B N 1
ATOM 3905 C CA . THR B 1 187 ? -0.679 29.438 4.512 1 98.31 187 THR B CA 1
ATOM 3906 C C . THR B 1 187 ? -0.492 27.953 4.809 1 98.31 187 THR B C 1
ATOM 3908 O O . THR B 1 187 ? 0.493 27.344 4.379 1 98.31 187 THR B O 1
ATOM 3911 N N . SER B 1 188 ? -1.426 27.391 5.484 1 98.56 188 SER B N 1
ATOM 3912 C CA . SER B 1 188 ? -1.354 25.984 5.836 1 98.56 188 SER B CA 1
ATOM 3913 C C . SER B 1 188 ? -1.36 25.094 4.59 1 98.56 188 SER B C 1
ATOM 3915 O O . SER B 1 188 ? -0.533 24.188 4.457 1 98.56 188 SER B O 1
ATOM 3917 N N . VAL B 1 189 ? -2.246 25.391 3.695 1 98.56 189 VAL B N 1
ATOM 3918 C CA . VAL B 1 189 ? -2.33 24.625 2.453 1 98.56 189 VAL B CA 1
ATOM 3919 C C . VAL B 1 189 ? -1.039 24.797 1.654 1 98.56 189 VAL B C 1
ATOM 3921 O O . VAL B 1 189 ? -0.523 23.828 1.087 1 98.56 189 VAL B O 1
ATOM 3924 N N . SER B 1 190 ? -0.556 25.969 1.649 1 98.19 190 SER B N 1
ATOM 3925 C CA . SER B 1 190 ? 0.663 26.266 0.904 1 98.19 190 SER B CA 1
ATOM 3926 C C . SER B 1 190 ? 1.846 25.469 1.438 1 98.19 190 SER B C 1
ATOM 3928 O O . SER B 1 190 ? 2.668 24.969 0.664 1 98.19 190 SER B O 1
ATOM 3930 N N . VAL B 1 191 ? 1.941 25.375 2.676 1 98.25 191 VAL B N 1
ATOM 3931 C CA . VAL B 1 191 ? 3.01 24.609 3.305 1 98.25 191 VAL B CA 1
ATOM 3932 C C . VAL B 1 191 ? 2.916 23.141 2.877 1 98.25 191 VAL B C 1
ATOM 3934 O O . VAL B 1 191 ? 3.912 22.547 2.467 1 98.25 191 VAL B O 1
ATOM 3937 N N . ILE B 1 192 ? 1.763 22.594 2.939 1 98.56 192 ILE B N 1
ATOM 3938 C CA . ILE B 1 192 ? 1.553 21.188 2.602 1 98.56 192 ILE B CA 1
ATOM 3939 C C . ILE B 1 192 ? 1.852 20.969 1.12 1 98.56 192 ILE B C 1
ATOM 3941 O O . ILE B 1 192 ? 2.502 19.984 0.753 1 98.56 192 ILE B O 1
ATOM 3945 N N . LYS B 1 193 ? 1.369 21.859 0.333 1 98.44 193 LYS B N 1
ATOM 3946 C CA . LYS B 1 193 ? 1.674 21.797 -1.093 1 98.44 193 LYS B CA 1
ATOM 3947 C C . LYS B 1 193 ? 3.178 21.875 -1.339 1 98.44 193 LYS B C 1
ATOM 3949 O O . LYS B 1 193 ? 3.693 21.25 -2.273 1 98.44 193 LYS B O 1
ATOM 3954 N N . GLY B 1 194 ? 3.828 22.625 -0.521 1 98.12 194 GLY B N 1
ATOM 3955 C CA . GLY B 1 194 ? 5.281 22.672 -0.586 1 98.12 194 GLY B CA 1
ATOM 3956 C C . GLY B 1 194 ? 5.934 21.328 -0.325 1 98.12 194 GLY B C 1
ATOM 3957 O O . GLY B 1 194 ? 6.863 20.938 -1.032 1 98.12 194 GLY B O 1
ATOM 3958 N N . TRP B 1 195 ? 5.477 20.688 0.715 1 98.19 195 TRP B N 1
ATOM 3959 C CA . TRP B 1 195 ? 5.98 19.344 0.993 1 98.19 195 TRP B CA 1
ATOM 3960 C C . TRP B 1 195 ? 5.789 18.422 -0.213 1 98.19 195 TRP B C 1
ATOM 3962 O O . TRP B 1 195 ? 6.703 17.703 -0.6 1 98.19 195 TRP B O 1
ATOM 3972 N N . ILE B 1 196 ? 4.621 18.469 -0.822 1 98.5 196 ILE B N 1
ATOM 3973 C CA . ILE B 1 196 ? 4.262 17.625 -1.959 1 98.5 196 ILE B CA 1
ATOM 3974 C C . ILE B 1 196 ? 5.164 17.953 -3.146 1 98.5 196 ILE B C 1
ATOM 3976 O O . ILE B 1 196 ? 5.641 17.047 -3.84 1 98.5 196 ILE B O 1
ATOM 3980 N N . LEU B 1 197 ? 5.391 19.172 -3.336 1 98 197 LEU B N 1
ATOM 3981 C CA . LEU B 1 197 ? 6.215 19.609 -4.457 1 98 197 LEU B CA 1
ATOM 3982 C C . LEU B 1 197 ? 7.637 19.062 -4.336 1 98 197 LEU B C 1
ATOM 3984 O O . LEU B 1 197 ? 8.227 18.641 -5.328 1 98 197 LEU B O 1
ATOM 3988 N N . VAL B 1 198 ? 8.172 19.141 -3.178 1 97.62 198 VAL B N 1
ATOM 3989 C CA . VAL B 1 198 ? 9.508 18.594 -2.943 1 97.62 198 VAL B CA 1
ATOM 3990 C C . VAL B 1 198 ? 9.547 17.125 -3.344 1 97.62 198 VAL B C 1
ATOM 3992 O O . VAL B 1 198 ? 10.484 16.672 -4.012 1 97.62 198 VAL B O 1
ATOM 3995 N N . LEU B 1 199 ? 8.594 16.375 -2.932 1 98 199 LEU B N 1
ATOM 3996 C CA . LEU B 1 199 ? 8.523 14.953 -3.238 1 98 199 LEU B CA 1
ATOM 3997 C C . LEU B 1 199 ? 8.352 14.727 -4.738 1 98 199 LEU B C 1
ATOM 3999 O O . LEU B 1 199 ? 8.984 13.836 -5.312 1 98 199 LEU B O 1
ATOM 4003 N N . GLU B 1 200 ? 7.496 15.5 -5.363 1 97.19 200 GLU B N 1
ATOM 4004 C CA . GLU B 1 200 ? 7.258 15.391 -6.797 1 97.19 200 GLU B CA 1
ATOM 4005 C C . GLU B 1 200 ? 8.539 15.625 -7.59 1 97.19 200 GLU B C 1
ATOM 4007 O O . GLU B 1 200 ? 8.859 14.852 -8.5 1 97.19 200 GLU B O 1
ATOM 4012 N N . GLU B 1 201 ? 9.172 16.625 -7.215 1 96.19 201 GLU B N 1
ATOM 4013 C CA . GLU B 1 201 ? 10.406 16.969 -7.91 1 96.19 201 GLU B CA 1
ATOM 4014 C C . GLU B 1 201 ? 11.461 15.883 -7.734 1 96.19 201 GLU B C 1
ATOM 4016 O O . GLU B 1 201 ? 12.164 15.531 -8.68 1 96.19 201 GLU B O 1
ATOM 4021 N N . ASP B 1 202 ? 11.57 15.398 -6.578 1 95.88 202 ASP B N 1
ATOM 4022 C CA . ASP B 1 202 ? 12.547 14.344 -6.328 1 95.88 202 ASP B CA 1
ATOM 4023 C C . ASP B 1 202 ? 12.195 13.07 -7.102 1 95.88 202 ASP B C 1
ATOM 4025 O O . ASP B 1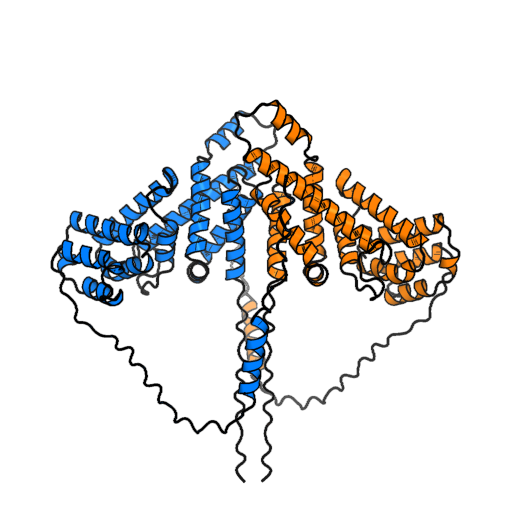 202 ? 13.078 12.398 -7.637 1 95.88 202 ASP B O 1
ATOM 4029 N N . ASN B 1 203 ? 10.984 12.727 -7.055 1 95.31 203 ASN B N 1
ATOM 4030 C CA . ASN B 1 203 ? 10.523 11.586 -7.836 1 95.31 203 ASN B CA 1
ATOM 4031 C C . ASN B 1 203 ? 10.852 11.742 -9.312 1 95.31 203 ASN B C 1
ATOM 4033 O O . ASN B 1 203 ? 11.266 10.789 -9.969 1 95.31 203 ASN B O 1
ATOM 4037 N N . GLU B 1 204 ? 10.57 12.875 -9.828 1 92.75 204 GLU B N 1
ATOM 4038 C CA . GLU B 1 204 ? 10.859 13.156 -11.234 1 92.75 204 GLU B CA 1
ATOM 4039 C C . GLU B 1 204 ? 12.344 12.977 -11.539 1 92.75 204 GLU B C 1
ATOM 4041 O O . GLU B 1 204 ? 12.711 12.453 -12.594 1 92.75 204 GLU B O 1
ATOM 4046 N N . ALA B 1 205 ? 13.109 13.391 -10.633 1 90.81 205 ALA B N 1
ATOM 4047 C CA . ALA B 1 205 ? 14.555 13.227 -10.789 1 90.81 205 ALA B CA 1
ATOM 4048 C C . ALA B 1 205 ? 14.93 11.742 -10.844 1 90.81 205 ALA B C 1
ATOM 4050 O O . ALA B 1 205 ? 15.797 11.344 -11.617 1 90.81 205 ALA B O 1
ATOM 4051 N N . VAL B 1 206 ? 14.336 10.984 -10.008 1 88.12 206 VAL B N 1
ATOM 4052 C CA . VAL B 1 206 ? 14.594 9.547 -9.953 1 88.12 206 VAL B CA 1
ATOM 4053 C C . VAL B 1 206 ? 14.18 8.898 -11.266 1 88.12 206 VAL B C 1
ATOM 4055 O O . VAL B 1 206 ? 14.922 8.07 -11.82 1 88.12 206 VAL B O 1
ATOM 4058 N N . ILE B 1 207 ? 13.07 9.195 -11.797 1 85.56 207 ILE B N 1
ATOM 4059 C CA . ILE B 1 207 ? 12.555 8.633 -13.039 1 85.56 207 ILE B CA 1
ATOM 4060 C C . ILE B 1 207 ? 13.453 9.031 -14.203 1 85.56 207 ILE B C 1
ATOM 4062 O O . ILE B 1 207 ? 13.75 8.211 -15.07 1 85.56 207 ILE B O 1
ATOM 4066 N N . LYS B 1 208 ? 13.891 10.203 -14.227 1 84.62 208 LYS B N 1
ATOM 4067 C CA . LYS B 1 208 ? 14.789 10.688 -15.273 1 84.62 208 LYS B CA 1
ATOM 4068 C C . LYS B 1 208 ? 16.125 9.945 -15.234 1 84.62 208 LYS B C 1
ATOM 4070 O O . LYS B 1 208 ? 16.672 9.594 -16.281 1 84.62 208 LYS B O 1
ATOM 4075 N N . ALA B 1 209 ? 16.609 9.742 -14.094 1 81.44 209 ALA B N 1
ATOM 4076 C CA . ALA B 1 209 ? 17.875 9.023 -13.938 1 81.44 209 ALA B CA 1
ATOM 4077 C C . ALA B 1 209 ? 17.75 7.582 -14.414 1 81.44 209 ALA B C 1
ATOM 4079 O O . ALA B 1 209 ? 18.688 7.02 -14.977 1 81.44 209 ALA B O 1
ATOM 4080 N N . ALA B 1 210 ? 16.656 6.977 -14.188 1 78.25 210 ALA B N 1
ATOM 4081 C CA . ALA B 1 210 ? 16.438 5.586 -14.578 1 78.25 210 ALA B CA 1
ATOM 4082 C C . ALA B 1 210 ? 16.297 5.457 -16.094 1 78.25 210 ALA B C 1
ATOM 4084 O O . ALA B 1 210 ? 16.641 4.422 -16.672 1 78.25 210 ALA B O 1
ATOM 4085 N N . ASN B 1 211 ? 15.766 6.402 -16.75 1 75.19 211 ASN B N 1
ATOM 4086 C CA . ASN B 1 211 ? 15.508 6.359 -18.188 1 75.19 211 ASN B CA 1
ATOM 4087 C C . ASN B 1 211 ? 16.688 6.91 -18.984 1 75.19 211 ASN B C 1
ATOM 4089 O O . ASN B 1 211 ? 16.656 6.906 -20.219 1 75.19 211 ASN B O 1
ATOM 4093 N N . THR B 1 212 ? 17.594 7.562 -18.344 1 67.75 212 THR B N 1
ATOM 4094 C CA . THR B 1 212 ? 18.766 8.047 -19.062 1 67.75 212 THR B CA 1
ATOM 4095 C C . THR B 1 212 ? 19.781 6.934 -19.25 1 67.75 212 THR B C 1
ATOM 4097 O O . THR B 1 212 ? 20.266 6.355 -18.266 1 67.75 212 THR B O 1
ATOM 4100 N N . PRO B 1 213 ? 19.953 6.336 -20.422 1 59.78 213 PRO B N 1
ATOM 4101 C CA . PRO B 1 213 ? 20.938 5.293 -20.734 1 59.78 213 PRO B CA 1
ATOM 4102 C C . PRO B 1 213 ? 22.328 5.613 -20.203 1 59.78 213 PRO B C 1
ATOM 4104 O O . PRO B 1 213 ? 22.688 6.785 -20.047 1 59.78 213 PRO B O 1
ATOM 4107 N N . GLU B 1 214 ? 23.047 4.652 -19.391 1 56.12 214 GLU B N 1
ATOM 4108 C CA . GLU B 1 214 ? 24.391 4.723 -18.828 1 56.12 214 GLU B CA 1
ATOM 4109 C C . GLU B 1 214 ? 25.328 5.504 -19.75 1 56.12 214 GLU B C 1
ATOM 4111 O O . GLU B 1 214 ? 26.344 6.035 -19.312 1 56.12 214 GLU B O 1
ATOM 4116 N N . SER B 1 215 ? 25.281 5.266 -21.016 1 50.91 215 SER B N 1
ATOM 4117 C CA . SER B 1 215 ? 26.312 5.816 -21.891 1 50.91 215 SER B CA 1
ATOM 4118 C C . SER B 1 215 ? 26.297 7.34 -21.875 1 50.91 215 SER B C 1
ATOM 4120 O O . SER B 1 215 ? 27.078 7.984 -22.578 1 50.91 215 SER B O 1
ATOM 4122 N N . VAL B 1 216 ? 25.234 7.934 -21.656 1 49.5 216 VAL B N 1
ATOM 4123 C CA . VAL B 1 216 ? 25.359 9.367 -21.875 1 49.5 216 VAL B CA 1
ATOM 4124 C C . VAL B 1 216 ? 26.203 9.992 -20.781 1 49.5 216 VAL B C 1
ATOM 4126 O O . VAL B 1 216 ? 26.234 9.484 -19.656 1 49.5 216 VAL B O 1
ATOM 4129 N N . ASP B 1 217 ? 26.969 11.203 -20.953 1 47.38 217 ASP B N 1
ATOM 4130 C CA . ASP B 1 217 ? 28.094 11.914 -20.359 1 47.38 217 ASP B CA 1
ATOM 4131 C C . ASP B 1 217 ? 27.891 12.125 -18.859 1 47.38 217 ASP B C 1
ATOM 4133 O O . ASP B 1 217 ? 26.781 12.461 -18.422 1 47.38 217 ASP B O 1
ATOM 4137 N N . GLU B 1 218 ? 28.797 11.68 -17.984 1 49.34 218 GLU B N 1
ATOM 4138 C CA . GLU B 1 218 ? 29.094 11.977 -16.594 1 49.34 218 GLU B CA 1
ATOM 4139 C C . GLU B 1 218 ? 28.531 13.336 -16.172 1 49.34 218 GLU B C 1
ATOM 4141 O O . GLU B 1 218 ? 28.422 13.633 -14.984 1 49.34 218 GLU B O 1
ATOM 4146 N N . ALA B 1 219 ? 28.641 14.188 -17.156 1 47.12 219 ALA B N 1
ATOM 4147 C CA . ALA B 1 219 ? 28.406 15.602 -16.875 1 47.12 219 ALA B CA 1
ATOM 4148 C C . ALA B 1 219 ? 26.922 15.844 -16.562 1 47.12 219 ALA B C 1
ATOM 4150 O O . ALA B 1 219 ? 26.594 16.656 -15.695 1 47.12 219 ALA B O 1
ATOM 4151 N N . ASN B 1 220 ? 25.969 15.266 -17.281 1 47.47 220 ASN B N 1
ATOM 4152 C CA . ASN B 1 220 ? 24.547 15.539 -17.094 1 47.47 220 ASN B CA 1
ATOM 4153 C C . ASN B 1 220 ? 23.984 14.812 -15.883 1 47.47 220 ASN B C 1
ATOM 4155 O O . ASN B 1 220 ? 22.859 15.102 -15.438 1 47.47 220 ASN B O 1
ATOM 4159 N N . LEU B 1 221 ? 24.469 13.594 -15.547 1 50.72 221 LEU B N 1
ATOM 4160 C CA . LEU B 1 221 ? 24.109 12.922 -14.297 1 50.72 221 LEU B CA 1
ATOM 4161 C C . LEU B 1 221 ? 24.453 13.797 -13.102 1 50.72 221 LEU B C 1
ATOM 4163 O O . LEU B 1 221 ? 23.781 13.734 -12.062 1 50.72 221 LEU B O 1
ATOM 4167 N N . SER B 1 222 ? 25.625 14.391 -13.18 1 50 222 SER B N 1
ATOM 4168 C CA . SER B 1 222 ? 26.031 15.352 -12.164 1 50 222 SER B CA 1
ATOM 4169 C C . SER B 1 222 ? 25 16.453 -11.992 1 50 222 SER B C 1
ATOM 4171 O O . SER B 1 222 ? 24.781 16.938 -10.875 1 50 222 SER B O 1
ATOM 4173 N N . SER B 1 223 ? 24.578 16.953 -13.133 1 49.53 223 SER B N 1
ATOM 4174 C CA . SER B 1 223 ? 23.688 18.094 -13.055 1 49.53 223 SER B CA 1
ATOM 4175 C C . SER B 1 223 ? 22.328 17.703 -12.469 1 49.53 223 SER B C 1
ATOM 4177 O O . SER B 1 223 ? 21.703 18.484 -11.75 1 49.53 223 SER B O 1
ATOM 4179 N N . SER B 1 224 ? 21.875 16.469 -12.789 1 50.88 224 SER B N 1
ATOM 4180 C CA . SER B 1 224 ? 20.578 16.062 -12.273 1 50.88 224 SER B CA 1
ATOM 4181 C C . SER B 1 224 ? 20.641 15.773 -10.781 1 50.88 224 SER B C 1
ATOM 4183 O O . SER B 1 224 ? 19.672 16.047 -10.055 1 50.88 224 SER B O 1
ATOM 4185 N N . GLU B 1 225 ? 21.766 15.164 -10.312 1 54.22 225 GLU B N 1
ATOM 4186 C CA . GLU B 1 225 ? 22 14.992 -8.883 1 54.22 225 GLU B CA 1
ATOM 4187 C C . GLU B 1 225 ? 22.094 16.328 -8.164 1 54.22 225 GLU B C 1
ATOM 4189 O O . GLU B 1 225 ? 21.703 16.453 -7.008 1 54.22 225 GLU B O 1
ATOM 4194 N N . SER B 1 226 ? 22.812 17.25 -8.922 1 55.28 226 SER B N 1
ATOM 4195 C CA . SER B 1 226 ? 23.016 18.562 -8.312 1 55.28 226 SER B CA 1
ATOM 4196 C C . SER B 1 226 ? 21.703 19.266 -8.023 1 55.28 226 SER B C 1
ATOM 4198 O O . SER B 1 226 ? 21.625 20.125 -7.148 1 55.28 226 SER B O 1
ATOM 4200 N N . GLU B 1 227 ? 20.641 18.75 -8.711 1 66.25 227 G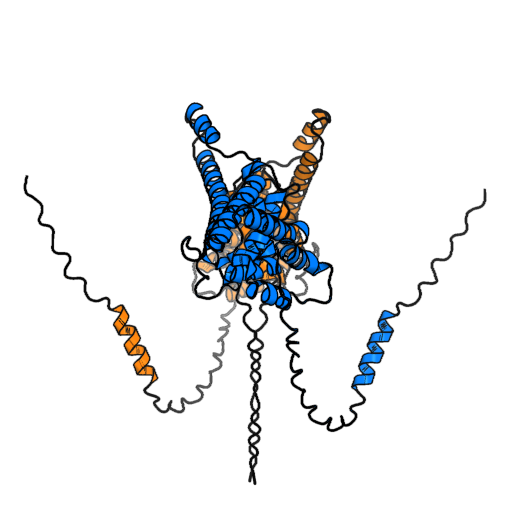LU B N 1
ATOM 4201 C CA . GLU B 1 227 ? 19.391 19.484 -8.586 1 66.25 227 GLU B CA 1
ATOM 4202 C C . GLU B 1 227 ? 18.438 18.812 -7.602 1 66.25 227 GLU B C 1
ATOM 4204 O O . GLU B 1 227 ? 17.391 19.359 -7.266 1 66.25 227 GLU B O 1
ATOM 4209 N N . ARG B 1 228 ? 19.094 17.766 -6.875 1 78.88 228 ARG B N 1
ATOM 4210 C CA . ARG B 1 228 ? 18.188 17.062 -5.98 1 78.88 228 ARG B CA 1
ATOM 4211 C C . ARG B 1 228 ? 18.266 17.625 -4.566 1 78.88 228 ARG B C 1
ATOM 4213 O O . ARG B 1 228 ? 19.344 18.047 -4.121 1 78.88 228 ARG B O 1
ATOM 4220 N N . GLU B 1 229 ? 17.109 17.703 -3.986 1 86.38 229 GLU B N 1
ATOM 4221 C CA . GLU B 1 229 ? 16.984 18.172 -2.611 1 86.38 229 GLU B CA 1
ATOM 4222 C C . GLU B 1 229 ? 17.719 17.25 -1.645 1 86.38 229 GLU B C 1
ATOM 4224 O O . GLU B 1 229 ? 17.906 16.062 -1.941 1 86.38 229 GLU B O 1
ATOM 4229 N N . ASP B 1 230 ? 18.188 17.797 -0.56 1 92.94 230 ASP B N 1
ATOM 4230 C CA . ASP B 1 230 ? 18.797 17 0.511 1 92.94 230 ASP B CA 1
ATOM 4231 C C . ASP B 1 230 ? 17.922 15.82 0.897 1 92.94 230 ASP B C 1
ATOM 4233 O O . ASP B 1 230 ? 16.734 16 1.181 1 92.94 230 ASP B O 1
ATOM 4237 N N . PRO B 1 231 ? 18.531 14.672 0.923 1 94.81 231 PRO B N 1
ATOM 4238 C CA . PRO B 1 231 ? 17.734 13.484 1.253 1 94.81 231 PRO B CA 1
ATOM 4239 C C . PRO B 1 231 ? 17 13.617 2.588 1 94.81 231 PRO B C 1
ATOM 4241 O O . PRO B 1 231 ? 15.883 13.109 2.736 1 94.81 231 PRO B O 1
ATOM 4244 N N . GLU B 1 232 ? 17.578 14.242 3.533 1 95.88 232 GLU B N 1
ATOM 4245 C CA . GLU B 1 232 ? 16.938 14.406 4.836 1 95.88 232 GLU B CA 1
ATOM 4246 C C . GLU B 1 232 ? 15.68 15.258 4.73 1 95.88 232 GLU B C 1
ATOM 4248 O O . GLU B 1 232 ? 14.672 14.969 5.383 1 95.88 232 GLU B O 1
ATOM 4253 N N . ILE B 1 233 ? 15.789 16.281 3.945 1 96.44 233 ILE B N 1
ATOM 4254 C CA . ILE B 1 233 ? 14.648 17.156 3.748 1 96.44 233 ILE B CA 1
ATOM 4255 C C . ILE B 1 233 ? 13.523 16.406 3.039 1 96.44 233 ILE B C 1
ATOM 4257 O O . ILE B 1 233 ? 12.352 16.531 3.41 1 96.44 233 ILE B O 1
ATOM 4261 N N . VAL B 1 234 ? 13.922 15.617 2.006 1 97.56 234 VAL B N 1
ATOM 4262 C CA . VAL B 1 234 ? 12.945 14.828 1.271 1 97.56 234 VAL B CA 1
ATOM 4263 C C . VAL B 1 234 ? 12.242 13.852 2.221 1 97.56 234 VAL B C 1
ATOM 4265 O O . VAL B 1 234 ? 11.016 13.75 2.215 1 97.56 234 VAL B O 1
ATOM 4268 N N . ASN B 1 235 ? 12.984 13.211 3.031 1 97.88 235 ASN B N 1
ATOM 4269 C CA . ASN B 1 235 ? 12.422 12.273 3.996 1 97.88 235 ASN B CA 1
ATOM 4270 C C . ASN B 1 235 ? 11.523 12.977 5.008 1 97.88 235 ASN B C 1
ATOM 4272 O O . ASN B 1 235 ? 10.469 12.461 5.375 1 97.88 235 ASN B O 1
ATOM 4276 N N . ARG B 1 236 ? 11.898 14.125 5.449 1 97.5 236 ARG B N 1
ATOM 4277 C CA . ARG B 1 236 ? 11.086 14.859 6.41 1 97.5 236 ARG B CA 1
ATOM 4278 C C . ARG B 1 236 ? 9.766 15.305 5.785 1 97.5 236 ARG B C 1
ATOM 4280 O O . ARG B 1 236 ? 8.727 15.289 6.441 1 97.5 236 ARG B O 1
ATOM 4287 N N . CYS B 1 237 ? 9.852 15.734 4.562 1 98.06 237 CYS B N 1
ATOM 4288 C CA . CYS B 1 237 ? 8.625 16.109 3.865 1 98.06 237 CYS B CA 1
ATOM 4289 C C . CYS B 1 237 ? 7.691 14.906 3.727 1 98.06 237 CYS B C 1
ATOM 4291 O O . CYS B 1 237 ? 6.492 15.023 3.984 1 98.06 237 CYS B O 1
ATOM 4293 N N . ALA B 1 238 ? 8.266 13.781 3.334 1 98.5 238 ALA B N 1
ATOM 4294 C CA . ALA B 1 238 ? 7.469 12.562 3.213 1 98.5 238 ALA B CA 1
ATOM 4295 C C . ALA B 1 238 ? 6.852 12.172 4.555 1 98.5 238 ALA B C 1
ATOM 4297 O O . ALA B 1 238 ? 5.664 11.844 4.629 1 98.5 238 ALA B O 1
ATOM 4298 N N . HIS B 1 239 ? 7.621 12.25 5.531 1 97.81 239 HIS B N 1
ATOM 4299 C CA . HIS B 1 239 ? 7.152 11.93 6.875 1 97.81 239 HIS B CA 1
ATOM 4300 C C . HIS B 1 239 ? 6.059 12.891 7.324 1 97.81 239 HIS B C 1
ATOM 4302 O O . HIS B 1 239 ? 5.102 12.484 7.988 1 97.81 239 HIS B O 1
ATOM 4308 N N . SER B 1 240 ? 6.219 14.109 7.012 1 98.12 240 SER B N 1
ATOM 4309 C CA . SER B 1 240 ? 5.23 15.125 7.363 1 98.12 240 SER B CA 1
ATOM 4310 C C . SER B 1 240 ? 3.881 14.828 6.719 1 98.12 240 SER B C 1
ATOM 4312 O O . SER B 1 240 ? 2.838 14.969 7.359 1 98.12 240 SER B O 1
ATOM 4314 N N . VAL B 1 241 ? 3.912 14.422 5.488 1 98.44 241 VAL B N 1
ATOM 4315 C CA . VAL B 1 241 ? 2.686 14.062 4.781 1 98.44 241 VAL B CA 1
ATOM 4316 C C . VAL B 1 241 ? 2.014 12.883 5.477 1 98.44 241 VAL B C 1
ATOM 4318 O O . VAL B 1 241 ? 0.792 12.867 5.645 1 98.44 241 VAL B O 1
ATOM 4321 N N . CYS B 1 242 ? 2.787 11.922 5.895 1 97.69 242 CYS B N 1
ATOM 4322 C CA . CYS B 1 242 ? 2.266 10.781 6.633 1 97.69 242 CYS B CA 1
ATOM 4323 C C . CYS B 1 242 ? 1.562 11.234 7.91 1 97.69 242 CYS B C 1
ATOM 4325 O O . CYS B 1 242 ? 0.426 10.836 8.172 1 97.69 242 CYS B O 1
ATOM 4327 N N . LEU B 1 243 ? 2.23 12.062 8.656 1 97.5 243 LEU B N 1
ATOM 4328 C CA . LEU B 1 243 ? 1.703 12.531 9.93 1 97.5 243 LEU B CA 1
ATOM 4329 C C . LEU B 1 243 ? 0.426 13.336 9.734 1 97.5 243 LEU B C 1
ATOM 4331 O O . LEU B 1 243 ? -0.51 13.234 10.531 1 97.5 243 LEU B O 1
ATOM 4335 N N . LEU B 1 244 ? 0.412 14.141 8.727 1 98.38 244 LEU B N 1
ATOM 4336 C CA . LEU B 1 244 ? -0.776 14.922 8.391 1 98.38 244 LEU B CA 1
ATOM 4337 C C . LEU B 1 244 ? -1.978 14.008 8.164 1 98.38 244 LEU B C 1
ATOM 4339 O O . LEU B 1 244 ? -3.041 14.219 8.758 1 98.38 244 LEU B O 1
ATOM 4343 N N . CYS B 1 245 ? -1.812 13 7.344 1 98.12 245 CYS B N 1
ATOM 4344 C CA . CYS B 1 245 ? -2.893 12.078 7.004 1 98.12 245 CYS B CA 1
ATOM 4345 C C . CYS B 1 245 ? -3.311 11.258 8.211 1 98.12 245 CYS B C 1
ATOM 4347 O O . CYS B 1 245 ? -4.496 10.969 8.398 1 98.12 245 CYS B O 1
ATOM 4349 N N . GLU B 1 246 ? -2.395 10.914 8.977 1 97.19 246 GLU B N 1
ATOM 4350 C CA . GLU B 1 246 ? -2.684 10.141 10.18 1 97.19 246 GLU B CA 1
ATOM 4351 C C . GLU B 1 246 ? -3.525 10.945 11.164 1 97.19 246 GLU B C 1
ATOM 4353 O O . GLU B 1 246 ? -4.43 10.406 11.805 1 97.19 246 GLU B O 1
ATOM 4358 N N . SER B 1 247 ? -3.221 12.172 11.258 1 96.25 247 SER B N 1
ATOM 4359 C CA . SER B 1 247 ? -3.896 13.031 12.219 1 96.25 247 SER B CA 1
ATOM 4360 C C . SER B 1 247 ? -5.273 13.453 11.719 1 96.25 247 SER B C 1
ATOM 4362 O O . SER B 1 247 ? -6.25 13.43 12.469 1 96.25 247 SER B O 1
ATOM 4364 N N . ALA B 1 248 ? -5.367 13.859 10.484 1 96.69 248 ALA B N 1
ATOM 4365 C CA . ALA B 1 248 ? -6.602 14.414 9.93 1 96.69 248 ALA B CA 1
ATOM 4366 C C . ALA B 1 248 ? -7.559 13.305 9.5 1 96.69 248 ALA B C 1
ATOM 4368 O O . ALA B 1 248 ? -8.773 13.5 9.484 1 96.69 248 ALA B O 1
ATOM 4369 N N . GLN B 1 249 ? -6.988 12.203 9.016 1 95.56 249 GLN B N 1
ATOM 4370 C CA . GLN B 1 249 ? -7.734 11 8.68 1 95.56 249 GLN B CA 1
ATOM 4371 C C . GLN B 1 249 ? -8.805 11.289 7.633 1 95.56 249 GLN B C 1
ATOM 4373 O O . GLN B 1 249 ? -8.547 11.992 6.648 1 95.56 249 GLN B O 1
ATOM 4378 N N . ARG B 1 250 ? -9.984 10.773 7.77 1 95 250 ARG B N 1
ATOM 4379 C CA . ARG B 1 250 ? -11.031 10.852 6.758 1 95 250 ARG B CA 1
ATOM 4380 C C . ARG B 1 250 ? -11.539 12.281 6.594 1 95 250 ARG B C 1
ATOM 4382 O O . ARG B 1 250 ? -12 12.656 5.52 1 95 250 ARG B O 1
ATOM 4389 N N . SER B 1 251 ? -11.453 13.07 7.621 1 96.38 251 SER B N 1
ATOM 4390 C CA . SER B 1 251 ? -11.875 14.461 7.547 1 96.38 251 SER B CA 1
ATOM 4391 C C . SER B 1 251 ? -11.109 15.219 6.473 1 96.38 251 SER B C 1
ATOM 4393 O O . SER B 1 251 ? -11.656 16.109 5.82 1 96.38 251 SER B O 1
ATOM 4395 N N . LEU B 1 252 ? -9.867 14.805 6.355 1 97.81 252 LEU B N 1
ATOM 4396 C CA . LEU B 1 252 ? -9.047 15.438 5.328 1 97.81 252 LEU B CA 1
ATOM 4397 C C . LEU B 1 252 ? -9.625 15.18 3.939 1 97.81 252 LEU B C 1
ATOM 4399 O O . LEU B 1 252 ? -9.742 16.109 3.131 1 97.81 252 LEU B O 1
ATOM 4403 N N . TRP B 1 253 ? -9.977 13.977 3.744 1 96.56 253 TRP B N 1
ATOM 4404 C CA . TRP B 1 253 ? -10.531 13.609 2.449 1 96.56 253 TRP B CA 1
ATOM 4405 C C . TRP B 1 253 ? -11.867 14.305 2.217 1 96.56 253 TRP B C 1
ATOM 4407 O O . TRP B 1 253 ? -12.148 14.773 1.11 1 96.56 253 TRP B O 1
ATOM 4417 N N . MET B 1 254 ? -12.695 14.422 3.141 1 95.5 254 MET B N 1
ATOM 4418 C CA . MET B 1 254 ? -14.016 15.023 3.02 1 95.5 254 MET B CA 1
ATOM 4419 C C . MET B 1 254 ? -13.906 16.516 2.707 1 95.5 254 MET B C 1
ATOM 4421 O O . MET B 1 254 ? -14.68 17.047 1.907 1 95.5 254 MET B O 1
ATOM 4425 N N . LYS B 1 255 ? -12.938 17.156 3.27 1 96.5 255 LYS B N 1
ATOM 4426 C CA . LYS B 1 255 ? -12.828 18.609 3.143 1 96.5 255 LYS B CA 1
ATOM 4427 C C . LYS B 1 255 ? -11.891 19 2.006 1 96.5 255 LYS B C 1
ATOM 4429 O O . LYS B 1 255 ? -12.062 20.047 1.376 1 96.5 255 LYS B O 1
ATOM 4434 N N . TRP B 1 256 ? -10.875 18.094 1.806 1 97.56 256 TRP B N 1
ATOM 4435 C CA . TRP B 1 256 ? -9.844 18.422 0.829 1 97.56 256 TRP B CA 1
ATOM 4436 C C . TRP B 1 256 ? -9.547 17.25 -0.084 1 97.56 256 TRP B C 1
ATOM 4438 O O . TRP B 1 256 ? -8.422 16.75 -0.126 1 97.56 256 TRP B O 1
ATOM 4448 N N . PRO B 1 257 ? -10.469 16.797 -0.939 1 96.5 257 PRO B N 1
ATOM 4449 C CA . PRO B 1 257 ? -10.266 15.617 -1.777 1 96.5 257 PRO B CA 1
ATOM 4450 C C . PRO B 1 257 ? -9.164 15.805 -2.812 1 96.5 257 PRO B C 1
ATOM 4452 O O . PRO B 1 257 ? -8.406 14.867 -3.094 1 96.5 257 PRO B O 1
ATOM 4455 N N . GLU B 1 258 ? -9.07 16.984 -3.35 1 97.06 258 GLU B N 1
ATOM 4456 C CA . GLU B 1 258 ? -8.039 17.25 -4.352 1 97.06 258 GLU B CA 1
ATOM 4457 C C . GLU B 1 258 ? -6.641 17.125 -3.752 1 97.06 258 GLU B C 1
ATOM 4459 O O . GLU B 1 258 ? -5.73 16.578 -4.379 1 97.06 258 GLU B O 1
ATOM 4464 N N . LEU B 1 259 ? -6.512 17.656 -2.582 1 98.12 259 LEU B N 1
ATOM 4465 C CA . LEU B 1 259 ? -5.234 17.547 -1.887 1 98.12 259 LEU B CA 1
ATOM 4466 C C . LEU B 1 259 ? -4.879 16.078 -1.628 1 98.12 259 LEU B C 1
ATOM 4468 O O . LEU B 1 259 ? -3.723 15.68 -1.792 1 98.12 259 LEU B O 1
ATOM 4472 N N . CYS B 1 260 ? -5.848 15.305 -1.228 1 97.69 260 CYS B N 1
ATOM 4473 C CA . CYS B 1 260 ? -5.633 13.883 -0.994 1 97.69 260 CYS B CA 1
ATOM 4474 C C . CYS B 1 260 ? -5.207 13.18 -2.277 1 97.69 260 CYS B C 1
ATOM 4476 O O . CYS B 1 260 ? -4.355 12.289 -2.248 1 97.69 260 CYS B O 1
ATOM 4478 N N . ASP B 1 261 ? -5.785 13.57 -3.379 1 97.31 261 ASP B N 1
ATOM 4479 C CA . ASP B 1 261 ? -5.402 13 -4.668 1 97.31 261 ASP B CA 1
ATOM 4480 C C . ASP B 1 261 ? -3.941 13.305 -4.988 1 97.31 261 ASP B C 1
ATOM 4482 O O . ASP B 1 261 ? -3.213 12.445 -5.48 1 97.31 261 ASP B O 1
ATOM 4486 N N . GLU B 1 262 ? -3.586 14.5 -4.754 1 98.19 262 GLU B N 1
ATOM 4487 C CA . GLU B 1 262 ? -2.199 14.891 -4.977 1 98.19 262 GLU B CA 1
ATOM 4488 C C . GLU B 1 262 ? -1.247 14.086 -4.098 1 98.19 262 GLU B C 1
ATOM 4490 O O . GLU B 1 262 ? -0.198 13.633 -4.559 1 98.19 262 GLU B O 1
ATOM 4495 N N . ILE B 1 263 ? -1.653 13.953 -2.848 1 98.44 263 ILE B N 1
ATOM 4496 C CA . ILE B 1 263 ? -0.854 13.164 -1.917 1 98.44 263 ILE B CA 1
ATOM 4497 C C . ILE B 1 263 ? -0.742 11.727 -2.422 1 98.44 263 ILE B C 1
ATOM 4499 O O . ILE B 1 263 ? 0.354 11.164 -2.469 1 98.44 263 ILE B O 1
ATOM 4503 N N . TYR B 1 264 ? -1.824 11.211 -2.844 1 97.12 264 TYR B N 1
ATOM 4504 C CA . TYR B 1 264 ? -1.872 9.844 -3.352 1 97.12 264 TYR B CA 1
ATOM 4505 C C . TYR B 1 264 ? -0.934 9.672 -4.539 1 97.12 264 TYR B C 1
ATOM 4507 O O . TYR B 1 264 ? -0.179 8.695 -4.605 1 97.12 264 TYR B O 1
ATOM 4515 N N . ALA B 1 265 ? -0.956 10.539 -5.449 1 97.19 265 ALA B N 1
ATOM 4516 C CA . ALA B 1 265 ? -0.176 10.469 -6.684 1 97.19 265 ALA B CA 1
ATOM 4517 C C . ALA B 1 265 ? 1.32 10.539 -6.391 1 97.19 265 ALA B C 1
ATOM 4519 O O . ALA B 1 265 ? 2.119 9.867 -7.047 1 97.19 265 ALA B O 1
ATOM 4520 N N . VAL B 1 266 ? 1.665 11.258 -5.395 1 98 266 VAL B N 1
ATOM 4521 C CA . VAL B 1 266 ? 3.086 11.508 -5.172 1 98 266 VAL B CA 1
ATOM 4522 C C . VAL B 1 266 ? 3.674 10.398 -4.301 1 98 266 VAL B C 1
ATOM 4524 O O . VAL B 1 266 ? 4.855 10.07 -4.418 1 98 266 VAL B O 1
ATOM 4527 N N . ILE B 1 267 ? 2.891 9.812 -3.402 1 97.31 267 ILE B N 1
ATOM 4528 C CA . ILE B 1 267 ? 3.445 8.883 -2.424 1 97.31 267 ILE B CA 1
ATOM 4529 C C . ILE B 1 267 ? 3.742 7.543 -3.096 1 97.31 267 ILE B C 1
ATOM 4531 O O . ILE B 1 267 ? 4.652 6.82 -2.68 1 97.31 267 ILE B O 1
ATOM 4535 N N . LYS B 1 268 ? 3.033 7.148 -4.148 1 96.19 268 LYS B N 1
ATOM 4536 C CA . LYS B 1 268 ? 3.23 5.859 -4.801 1 96.19 268 LYS B CA 1
ATOM 4537 C C . LYS B 1 268 ? 4.66 5.719 -5.32 1 96.19 268 LYS B C 1
ATOM 4539 O O . LYS B 1 268 ? 5.383 4.805 -4.922 1 96.19 268 LYS B O 1
ATOM 4544 N N . PRO B 1 269 ? 5.113 6.633 -6.148 1 96.75 269 PRO B N 1
ATOM 4545 C CA . PRO B 1 269 ? 6.5 6.512 -6.605 1 96.75 269 PRO B CA 1
ATOM 4546 C C . PRO B 1 269 ? 7.512 6.66 -5.473 1 96.75 269 PRO B C 1
ATOM 4548 O O . PRO B 1 269 ? 8.602 6.078 -5.527 1 96.75 269 PRO B O 1
ATOM 4551 N N . CYS B 1 270 ? 7.156 7.441 -4.398 1 97.56 270 CYS B N 1
ATOM 4552 C CA . CYS B 1 270 ? 8.023 7.535 -3.23 1 97.56 270 CYS B CA 1
ATOM 4553 C C . CYS B 1 270 ? 8.297 6.156 -2.643 1 97.56 270 CYS B C 1
ATOM 4555 O O . CYS B 1 270 ? 9.43 5.859 -2.246 1 97.56 270 CYS B O 1
ATOM 4557 N N . ILE B 1 271 ? 7.281 5.367 -2.68 1 96.94 271 ILE B N 1
ATOM 4558 C CA . ILE B 1 271 ? 7.348 4.043 -2.07 1 96.94 271 ILE B CA 1
ATOM 4559 C C . ILE B 1 271 ? 8.047 3.072 -3.018 1 96.94 271 ILE B C 1
ATOM 4561 O O . ILE B 1 271 ? 8.898 2.285 -2.592 1 96.94 271 ILE B O 1
ATOM 4565 N N . THR B 1 272 ? 7.777 3.141 -4.262 1 96 272 THR B N 1
ATOM 4566 C CA . THR B 1 272 ? 8.125 2.057 -5.172 1 96 272 THR B CA 1
ATOM 4567 C C . THR B 1 272 ? 9.453 2.338 -5.863 1 96 272 THR B C 1
ATOM 4569 O O . THR B 1 272 ? 10.234 1.417 -6.113 1 96 272 THR B O 1
ATOM 4572 N N . HIS B 1 273 ? 9.781 3.627 -6.137 1 94.38 273 HIS B N 1
ATOM 4573 C CA . HIS B 1 273 ? 10.891 3.904 -7.035 1 94.38 273 HIS B CA 1
ATOM 4574 C C . HIS B 1 273 ? 11.961 4.746 -6.344 1 94.38 273 HIS B C 1
ATOM 4576 O O . HIS B 1 273 ? 13.133 4.695 -6.715 1 94.38 273 HIS B O 1
ATOM 4582 N N . ASN B 1 274 ? 11.555 5.527 -5.398 1 94.12 274 ASN B N 1
ATOM 4583 C CA . ASN B 1 274 ? 12.477 6.492 -4.809 1 94.12 274 ASN B CA 1
ATOM 4584 C C . ASN B 1 274 ? 13.359 5.848 -3.738 1 94.12 274 ASN B C 1
ATOM 4586 O O . ASN B 1 274 ? 12.891 5.555 -2.637 1 94.12 274 ASN B O 1
ATOM 4590 N N . GLN B 1 275 ? 14.578 5.719 -3.996 1 90.94 275 GLN B N 1
ATOM 4591 C CA . GLN B 1 275 ? 15.477 4.973 -3.125 1 90.94 275 GLN B CA 1
ATOM 4592 C C . GLN B 1 275 ? 16 5.848 -1.987 1 90.94 275 GLN B C 1
ATOM 4594 O O . GLN B 1 275 ? 16.562 5.344 -1.018 1 90.94 275 GLN B O 1
ATOM 4599 N N . ILE B 1 276 ? 15.828 7.141 -2.121 1 92.56 276 ILE B N 1
ATOM 4600 C CA . ILE B 1 276 ? 16.312 8.062 -1.101 1 92.56 276 ILE B CA 1
ATOM 4601 C C . ILE B 1 276 ? 15.406 8.008 0.123 1 92.56 276 ILE B C 1
ATOM 4603 O O . ILE B 1 276 ? 15.852 8.258 1.246 1 92.56 276 ILE B O 1
ATOM 4607 N N . ILE B 1 277 ? 14.156 7.695 -0.094 1 96 277 ILE B N 1
ATOM 4608 C CA . ILE B 1 277 ? 13.219 7.594 1.019 1 96 277 ILE B CA 1
ATOM 4609 C C . ILE B 1 277 ? 13.523 6.344 1.84 1 96 277 ILE B C 1
ATOM 4611 O O . ILE B 1 277 ? 13.633 5.242 1.292 1 96 277 ILE B O 1
ATOM 4615 N N . THR B 1 278 ? 13.648 6.512 3.082 1 95.06 278 THR B N 1
ATOM 4616 C CA . THR B 1 278 ? 14.062 5.43 3.971 1 95.06 278 THR B CA 1
ATOM 4617 C C . THR B 1 278 ? 12.93 4.422 4.152 1 95.06 278 THR B C 1
ATOM 4619 O O . THR B 1 278 ? 11.758 4.75 3.949 1 95.06 278 THR B O 1
ATOM 4622 N N . GLY B 1 279 ? 13.281 3.23 4.578 1 95.12 279 GLY B N 1
ATOM 4623 C CA . GLY B 1 279 ? 12.297 2.178 4.789 1 95.12 279 GLY B CA 1
ATOM 4624 C C . GLY B 1 279 ? 11.242 2.543 5.82 1 95.12 279 GLY B C 1
ATOM 4625 O O . GLY B 1 279 ? 10.07 2.215 5.656 1 95.12 279 GLY B O 1
ATOM 4626 N N . GLU B 1 280 ? 11.672 3.201 6.871 1 94.56 280 GLU B N 1
ATOM 4627 C CA . GLU B 1 280 ? 10.75 3.604 7.922 1 94.56 280 GLU B CA 1
ATOM 4628 C C . GLU B 1 280 ? 9.703 4.582 7.395 1 94.56 280 GLU B C 1
ATOM 4630 O O . GLU B 1 280 ? 8.508 4.441 7.68 1 94.56 280 GLU B O 1
ATOM 4635 N N . VAL B 1 281 ? 10.234 5.523 6.66 1 97.5 281 VAL B N 1
ATOM 4636 C CA . VAL B 1 281 ? 9.312 6.504 6.09 1 97.5 281 VAL B CA 1
ATOM 4637 C C . VAL B 1 281 ? 8.398 5.82 5.07 1 97.5 281 VAL B C 1
ATOM 4639 O O . VAL B 1 281 ? 7.199 6.098 5.02 1 97.5 281 VAL B O 1
ATOM 4642 N N . LYS B 1 282 ? 8.93 4.895 4.262 1 97.56 282 LYS B N 1
ATOM 4643 C CA . LYS B 1 282 ? 8.125 4.152 3.299 1 97.56 282 LYS B CA 1
ATOM 4644 C C . LYS B 1 282 ? 7.031 3.352 4 1 97.56 282 LYS B C 1
ATOM 4646 O O . LYS B 1 282 ? 5.922 3.215 3.48 1 97.56 282 LYS B O 1
ATOM 4651 N N . SER B 1 283 ? 7.355 2.809 5.102 1 97 283 SER B N 1
ATOM 4652 C CA . SER B 1 283 ? 6.348 2.096 5.879 1 97 283 SER B CA 1
ATOM 4653 C C . SER B 1 283 ? 5.188 3.012 6.254 1 97 283 SER B C 1
ATOM 4655 O O . SER B 1 283 ? 4.023 2.615 6.168 1 97 283 SER B O 1
ATOM 4657 N N . GLY B 1 284 ? 5.574 4.207 6.684 1 97.44 284 GLY B N 1
ATOM 4658 C CA . GLY B 1 284 ? 4.539 5.188 6.973 1 97.44 284 GLY B CA 1
ATOM 4659 C C . GLY B 1 284 ? 3.709 5.555 5.758 1 97.44 284 GLY B C 1
ATOM 4660 O O . GLY B 1 284 ? 2.482 5.652 5.84 1 97.44 284 GLY B O 1
ATOM 4661 N N . LEU B 1 285 ? 4.371 5.727 4.699 1 98.19 285 LEU B N 1
ATOM 4662 C CA . LEU B 1 285 ? 3.693 6.086 3.457 1 98.19 285 LEU B CA 1
ATOM 4663 C C . LEU B 1 285 ? 2.779 4.961 2.99 1 98.19 285 LEU B C 1
ATOM 4665 O O . LEU B 1 285 ? 1.704 5.211 2.443 1 98.19 285 LEU B O 1
ATOM 4669 N N . LEU B 1 286 ? 3.262 3.766 3.145 1 97.19 286 LEU B N 1
ATOM 4670 C CA . LEU B 1 286 ? 2.439 2.609 2.803 1 97.19 286 LEU B CA 1
ATOM 4671 C C . LEU B 1 286 ? 1.14 2.611 3.602 1 97.19 286 LEU B C 1
ATOM 4673 O O . LEU B 1 286 ? 0.063 2.393 3.043 1 97.19 286 LEU B O 1
ATOM 4677 N N . HIS B 1 287 ? 1.226 2.854 4.832 1 96 287 HIS B N 1
ATOM 4678 C CA . HIS B 1 287 ? 0.041 2.971 5.676 1 96 287 HIS B CA 1
ATOM 4679 C C . HIS B 1 287 ? -0.872 4.09 5.191 1 96 287 HIS B C 1
ATOM 4681 O O . HIS B 1 287 ? -2.096 3.939 5.176 1 96 287 HIS B O 1
ATOM 4687 N N . THR B 1 288 ? -0.296 5.137 4.859 1 97 288 THR B N 1
ATOM 4688 C CA . THR B 1 288 ? -1.047 6.293 4.375 1 97 288 THR B CA 1
ATOM 4689 C C . THR B 1 288 ? -1.846 5.934 3.127 1 97 288 THR B C 1
ATOM 4691 O O . THR B 1 288 ? -3.031 6.254 3.029 1 97 288 THR B O 1
ATOM 4694 N N . ILE B 1 289 ? -1.177 5.281 2.203 1 95.75 289 ILE B N 1
ATOM 4695 C CA . ILE B 1 289 ? -1.85 4.926 0.958 1 95.75 289 ILE B CA 1
ATOM 4696 C C . ILE B 1 289 ? -3.027 4 1.256 1 95.75 289 ILE B C 1
ATOM 4698 O O . ILE B 1 289 ? -4.094 4.129 0.652 1 95.75 289 ILE B O 1
ATOM 4702 N N . MET B 1 290 ? -2.863 3.105 2.129 1 92.81 290 MET B N 1
ATOM 4703 C CA . MET B 1 290 ? -3.943 2.203 2.518 1 92.81 290 MET B CA 1
ATOM 4704 C C . MET B 1 290 ? -5.094 2.973 3.152 1 92.81 290 MET B C 1
ATOM 4706 O O . MET B 1 290 ? -6.262 2.709 2.857 1 92.81 290 MET B O 1
ATOM 4710 N N . SER B 1 291 ? -4.746 3.92 3.988 1 93.88 291 SER B N 1
ATOM 4711 C CA . SER B 1 291 ? -5.758 4.738 4.652 1 93.88 291 SER B CA 1
ATOM 4712 C C . SER B 1 291 ? -6.547 5.566 3.645 1 93.88 291 SER B C 1
ATOM 4714 O O . SER B 1 291 ? -7.777 5.629 3.715 1 93.88 291 SER B O 1
ATOM 4716 N N . LEU B 1 292 ? -5.832 6.148 2.748 1 94.5 292 LEU B N 1
ATOM 4717 C CA . LEU B 1 292 ? -6.48 6.969 1.729 1 94.5 292 LEU B CA 1
ATOM 4718 C C . LEU B 1 292 ? -7.465 6.137 0.911 1 94.5 292 LEU B C 1
ATOM 4720 O O . LEU B 1 292 ? -8.555 6.605 0.587 1 94.5 292 LEU B O 1
ATOM 4724 N N . ASN B 1 293 ? -7.086 4.965 0.621 1 90.12 293 ASN B N 1
ATOM 4725 C CA . ASN B 1 293 ? -7.961 4.066 -0.123 1 90.12 293 ASN B CA 1
ATOM 4726 C C . ASN B 1 293 ? -9.195 3.684 0.692 1 90.12 293 ASN B C 1
ATOM 4728 O O . ASN B 1 293 ? -10.281 3.516 0.139 1 90.12 293 ASN B O 1
ATOM 4732 N N . ALA B 1 294 ? -9.047 3.559 1.916 1 88.44 294 ALA B N 1
ATOM 4733 C CA . ALA B 1 294 ? -10.141 3.178 2.807 1 88.44 294 ALA B CA 1
ATOM 4734 C C . ALA B 1 294 ? -11.125 4.328 2.984 1 88.44 294 ALA B C 1
ATOM 4736 O O . ALA B 1 294 ? -12.328 4.102 3.166 1 88.44 294 ALA B O 1
ATOM 4737 N N . TRP B 1 295 ? -10.602 5.523 2.992 1 89.5 295 TRP B N 1
ATOM 4738 C CA . TRP B 1 295 ? -11.438 6.699 3.219 1 89.5 295 TRP B CA 1
ATOM 4739 C C . TRP B 1 295 ? -12.438 6.879 2.082 1 89.5 295 TRP B C 1
ATOM 4741 O O . TRP B 1 295 ? -13.531 7.418 2.287 1 89.5 295 TRP B O 1
ATOM 4751 N N . THR B 1 296 ? -12.078 6.48 0.89 1 80.5 296 THR B N 1
ATOM 4752 C CA . THR B 1 296 ? -12.898 6.727 -0.292 1 80.5 296 THR B CA 1
ATOM 4753 C C . THR B 1 296 ? -13.938 5.625 -0.467 1 80.5 296 THR B C 1
ATOM 4755 O O . THR B 1 296 ? -14.867 5.766 -1.259 1 80.5 296 THR B O 1
ATOM 4758 N N . ARG B 1 297 ? -13.758 4.535 0.098 1 71.88 297 ARG B N 1
ATOM 4759 C CA . ARG B 1 297 ? -14.688 3.418 -0.028 1 71.88 297 ARG B CA 1
ATOM 4760 C C . ARG B 1 297 ? -15.945 3.652 0.809 1 71.88 297 ARG B C 1
ATOM 4762 O O . ARG B 1 297 ? -15.867 4.195 1.913 1 71.88 297 ARG B O 1
ATOM 4769 N N . THR B 1 298 ? -17.016 4.328 0.14 1 56.56 298 THR B N 1
ATOM 4770 C CA . THR B 1 298 ? -18.297 4.586 0.771 1 56.56 298 THR B CA 1
ATOM 4771 C C . THR B 1 298 ? -18.703 3.424 1.672 1 56.56 298 THR B C 1
ATOM 4773 O O . THR B 1 298 ? -18.594 2.26 1.283 1 56.56 298 THR B O 1
ATOM 4776 N N . LYS B 1 299 ? -18.609 3.568 2.924 1 49.53 299 LYS B N 1
ATOM 4777 C CA . LYS B 1 299 ? -19.375 2.602 3.707 1 49.53 299 LYS B CA 1
ATOM 4778 C C . LYS B 1 299 ? -20.719 2.326 3.068 1 49.53 299 LYS B C 1
ATOM 4780 O O . LYS B 1 299 ? -21.469 3.256 2.764 1 49.53 299 LYS B O 1
ATOM 4785 N N . ALA B 1 300 ? -20.859 1.556 2.125 1 39.62 300 ALA B N 1
ATOM 4786 C CA . ALA B 1 300 ? -22.25 1.226 1.805 1 39.62 300 ALA B CA 1
ATOM 4787 C C . ALA B 1 300 ? -23.141 1.41 3.021 1 39.62 300 ALA B C 1
ATOM 4789 O O . ALA B 1 300 ? -22.906 0.808 4.074 1 39.62 300 ALA B O 1
ATOM 4790 N N . VAL B 1 301 ? -23.531 2.576 3.311 1 37.53 301 VAL B N 1
ATOM 4791 C CA . VAL B 1 301 ? -24.609 2.785 4.273 1 37.53 301 VAL B CA 1
ATOM 4792 C C . VAL B 1 301 ? -25.578 1.603 4.238 1 37.53 301 VAL B C 1
ATOM 4794 O O . VAL B 1 301 ? -26.094 1.244 3.174 1 37.53 301 VAL B O 1
ATOM 4797 N N . THR B 1 302 ? -25.328 0.629 5.02 1 34.94 302 THR B N 1
ATOM 4798 C CA . THR B 1 302 ? -26.438 -0.269 5.328 1 34.94 302 THR B CA 1
ATOM 4799 C C . THR B 1 302 ? -27.75 0.505 5.438 1 34.94 302 THR B C 1
ATOM 4801 O O . THR B 1 302 ? -27.922 1.318 6.348 1 34.94 302 THR B O 1
ATOM 4804 N N . MET B 1 303 ? -28.281 1.022 4.371 1 30.62 303 MET B N 1
ATOM 4805 C CA . MET B 1 303 ? -29.656 1.482 4.5 1 30.62 303 MET B CA 1
ATOM 4806 C C . MET B 1 303 ? -30.484 0.487 5.301 1 30.62 303 MET B C 1
ATOM 4808 O O . MET B 1 303 ? -30.641 -0.666 4.895 1 30.62 303 MET B O 1
ATOM 4812 N N . LYS B 1 304 ? -30.359 0.59 6.613 1 31.81 304 LYS B N 1
ATOM 4813 C CA . LYS B 1 304 ? -31.391 -0.025 7.441 1 31.81 304 LYS B CA 1
ATOM 4814 C C . LYS B 1 304 ? -32.781 0.25 6.879 1 31.81 304 LYS B C 1
ATOM 4816 O O . LYS B 1 304 ? -33.219 1.401 6.824 1 31.81 304 LYS B O 1
ATOM 4821 N N . ASN B 1 305 ? -33.188 -0.417 5.773 1 28.22 305 ASN B N 1
ATOM 4822 C CA .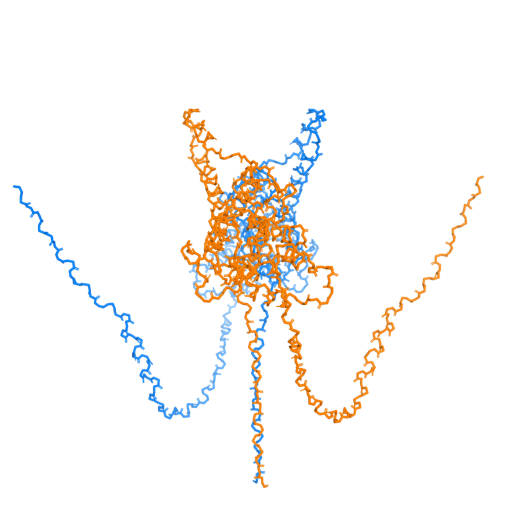 ASN B 1 305 ? -34.594 -0.383 5.43 1 28.22 305 ASN B CA 1
ATOM 4823 C C . ASN B 1 305 ? -35.469 -0.746 6.625 1 28.22 305 ASN B C 1
ATOM 4825 O O . ASN B 1 305 ? -35.5 -1.896 7.07 1 28.22 305 ASN B O 1
ATOM 4829 N N . THR B 1 306 ? -35.562 0.106 7.617 1 30.48 306 THR B N 1
ATOM 4830 C CA . THR B 1 306 ? -36.656 0.064 8.578 1 30.48 306 THR B CA 1
ATOM 4831 C C . THR B 1 306 ? -38 0.014 7.855 1 30.48 306 THR B C 1
ATOM 4833 O O . THR B 1 306 ? -38.406 0.981 7.199 1 30.48 306 THR B O 1
ATOM 4836 N N . GLN B 1 307 ? -38.25 -1.104 7.18 1 26.83 307 GLN B N 1
ATOM 4837 C CA . GLN B 1 307 ? -39.625 -1.354 6.746 1 26.83 307 GLN B CA 1
ATOM 4838 C C . GLN B 1 307 ? -40.594 -1.191 7.898 1 26.83 307 GLN B C 1
ATOM 4840 O O . GLN B 1 307 ? -40.531 -1.924 8.891 1 26.83 307 GLN B O 1
ATOM 4845 N N . THR B 1 308 ? -41.031 0.011 8.172 1 28.08 308 THR B N 1
ATOM 4846 C CA . THR B 1 308 ? -42.188 0.32 9.008 1 28.08 308 THR B CA 1
ATOM 4847 C C . THR B 1 308 ? -43.406 -0.409 8.5 1 28.08 308 THR B C 1
ATOM 4849 O O . THR B 1 308 ? -43.812 -0.224 7.352 1 28.08 308 THR B O 1
ATOM 4852 N N . GLN B 1 309 ? -43.625 -1.704 8.852 1 26.69 309 GLN B N 1
ATOM 4853 C CA . GLN B 1 309 ? -44.875 -2.447 8.672 1 26.69 309 GLN B CA 1
ATOM 4854 C C . GLN B 1 309 ? -46.062 -1.653 9.188 1 26.69 309 GLN B C 1
ATOM 4856 O O . GLN B 1 309 ? -46.125 -1.317 10.375 1 26.69 309 GLN B O 1
ATOM 4861 N N . THR B 1 310 ? -46.625 -0.749 8.336 1 27.25 310 THR B N 1
ATOM 4862 C CA . THR B 1 310 ? -47.906 -0.109 8.578 1 27.25 310 THR B CA 1
ATOM 4863 C C . THR B 1 310 ? -49 -1.154 8.781 1 27.25 310 THR B C 1
ATOM 4865 O O . THR B 1 310 ? -49.281 -1.951 7.879 1 27.25 310 THR B O 1
ATOM 4868 N N . VAL B 1 311 ? -49.156 -1.785 9.969 1 32.22 311 VAL B N 1
ATOM 4869 C CA . VAL B 1 311 ? -50.281 -2.619 10.406 1 32.22 311 VAL B CA 1
ATOM 4870 C C . VAL B 1 311 ? -51.594 -1.896 10.141 1 32.22 311 VAL B C 1
ATOM 4872 O O . VAL B 1 311 ? -51.812 -0.799 10.656 1 32.22 311 VAL B O 1
ATOM 4875 N N . ARG B 1 312 ? -52.156 -2.043 8.922 1 27.89 312 ARG B N 1
ATOM 4876 C CA . ARG B 1 312 ? -53.531 -1.633 8.609 1 27.89 312 ARG B CA 1
ATOM 4877 C C . ARG B 1 312 ? -54.5 -2.254 9.594 1 27.89 312 ARG B C 1
ATOM 4879 O O . ARG B 1 312 ? -54.562 -3.477 9.734 1 27.89 312 ARG B O 1
ATOM 4886 N N . SER B 1 313 ? -54.75 -1.691 10.766 1 29.23 313 SER B N 1
ATOM 4887 C CA . SER B 1 313 ? -55.844 -2.004 11.664 1 29.23 313 SER B CA 1
ATOM 4888 C C . SER B 1 313 ? -57.188 -2.066 10.914 1 29.23 313 SER B C 1
ATOM 4890 O O . SER B 1 313 ? -57.625 -1.064 10.352 1 29.23 313 SER B O 1
ATOM 4892 N N . ASN B 1 314 ? -57.375 -3.098 10.031 1 26.02 314 ASN B N 1
ATOM 4893 C CA . ASN B 1 314 ? -58.75 -3.338 9.586 1 26.02 314 ASN B CA 1
ATOM 4894 C C . ASN B 1 314 ? -59.719 -3.369 10.758 1 26.02 314 ASN B C 1
ATOM 4896 O O . ASN B 1 314 ? -59.625 -4.23 11.633 1 26.02 314 ASN B O 1
ATOM 4900 N N . VAL B 1 315 ? -60.25 -2.271 11.195 1 27.14 315 VAL B N 1
ATOM 4901 C CA . VAL B 1 315 ? -61.469 -2.055 12.008 1 27.14 315 VAL B CA 1
ATOM 4902 C C . VAL B 1 315 ? -62.625 -2.854 11.43 1 27.14 315 VAL B C 1
ATOM 4904 O O . VAL B 1 315 ? -63 -2.654 10.273 1 27.14 315 VAL B O 1
ATOM 4907 N N . LEU B 1 316 ? -62.75 -4.125 11.758 1 25.41 316 LEU B N 1
ATOM 4908 C CA . LEU B 1 316 ? -64.125 -4.602 11.875 1 25.41 316 LEU B CA 1
ATOM 4909 C C . LEU B 1 316 ? -64.875 -3.887 13.008 1 25.41 316 LEU B C 1
ATOM 4911 O O . LEU B 1 316 ? -64.25 -3.66 14.07 1 25.41 316 LEU B O 1
#

Sequence (632 aa):
MSRPERRSLADRTPNSRNQRLFASIQSTLNGGTPPTIAANSRKEREKQKANEPIEELNDLDAIITQISDLKIRSDRSALQIKRNISACGFLSQMNEDDWNEICKSLVGTALTDGETDFVVDLFIPLMEYDIFCEVMCSELMTLCTAFVMDGPSGIGNIPAFLGAILCANWPRHMSKAIDTINPILYTSVSVIKGWILVLEEDNEAVIKAANTPESVDEANLSSSESEREDPEIVNRCAHSVCLLCESAQRSLWMKWPELCDEIYAVIKPCITHNQIITGEVKSGLLHTIMSLNAWTRTKAVTMKNTQTQTVRSNVLMSRPERRSLADRTPNSRNQRLFASIQSTLNGGTPPTIAANSRKEREKQKANEPIEELNDLDAIITQISDLKIRSDRSALQIKRNISACGFLSQMNEDDWNEICKSLVGTALTDGETDFVVDLFIPLMEYDIFCEVMCSELMTLCTAFVMDGPSGIGNIPAFLGAILCANWPRHMSKAIDTINPILYTSVSVIKGWILVLEEDNEAVIKAANTPESVDEANLSSSESEREDPEIVNRCAHSVCLLCESAQRSLWMKWPELCDEIYAVIKPCITHNQIITGEVKSGLLHTIMSLNAWTRTKAVTMKNTQTQTVRSNVL

Organism: Trichostrongylus colubriformis (NCBI:txid6319)

Nearest PDB structures (foldseek):
  9ce3-assembly1_C  TM=3.603E-01  e=4.878E-01  Homo sapiens
  5m35-assembly1_A  TM=2.929E-01  e=5.310E-01  Homo sapiens
  5j31-assembly1_B  TM=3.342E-01  e=1.094E+00  Homo sapiens
  6xag-assembly1_B  TM=3.399E-01  e=1.900E+00  Homo sapiens
  9ce3-assembly1_C  TM=3.659E-01  e=4.117E-01  Homo sapiens

Secondary structure (DSSP, 8-state):
---------------THHHHHHHHHHHHH----------------------PPPPP--SHHHHHHHHHGGGT-TTS-HHHHHHHHHT-GGGGG--HHHHHHHHHHHHHHHHTS--HHHHHHHHHHHTTSHHHHHHHHHHHHHHHHHHHHT-STTT--HHHHHHHHHTS---GGG-S--TTT-HHHHHHHHHHHHHHHHHHHHHHHHHHHHHS-TTS-HHHHHHHHHTSPPHHHHHHHHHHHHHHHHHHHHHHHHH-HHHHHHHHHHHHHHHHT-TTS-HHHHHHHHHHHHHHHHHHS-------------------/---------------THHHHHHHHHHHHH-----------------------PPPP--SHHHHHHHHHTTTT-TTS-HHHHHHHHHT-GGGGG--HHHHHHHHHHHHHHHHTS--HHHHHHHHHHHTTSHHHHHHHHHHHHHHHHHHHHT-STTT--HHHHHHHHHTS---GGG-S--TTT-HHHHHHHHHHHHHHHHHHHHHHHHHHHHHS-TTS-HHHHHHHHHTSPPHHHHHHHHHHHHHHHHHHHHHHHHH-HHHHHHHHHHHHHHHHT-TTS-HHHHHHHHHHHHHHHHHHS-------------------